Protein AF-A0A9D6DUU9-F1 (afdb_monomer)

Foldseek 3Di:
DDDPPPPVVVVVVVVVVVVVVVVVVVVVVVVVVVVVVVVVVVVQVVQQVVQQVVLVVLLLVVLQVCVVPPPAKFKDWWFAPDKDWDWDDRVQLVQQRDFDPPFFTWWDAEDPITKMKGAQTACQAALFAFDWKFKFWKKAKADDDFFFKKKKKAKWQQLDPPDPQFDMFIDTRPHRHIDDPPRTGGTRNPSDRDHSVSRNRRSIMMMMTIYDTNPIIMTTRYITMMTMTHFDACPDCQNVVVSDDDQDDDPQWTFHDKHKAFQLLAAALLAWFLLLQLQLLVLLVDPSVLSSVLSVQSNVVNVVPNDPWLCCSCVGPSDDPSSSVSRVVRYTNDADWDCQQPAPNGIGGAHALRRHDLSSQLSLQVVLDFPDPCLSVQLSVLSNVLSVVPAQRECDHPRPPPCSHVLNSLVVRPDGDLQSSLLVQLQQGRDPCRPRPVPHDSHNNRTHHHDRHRQKMKMWIWMGHPNDIFIFIFMAGSNSAQADDDDPPDDDDRHPRDRDGD

Secondary structure (DSSP, 8-state):
----SHHHHHHHHHHHHHHHHHHHHHHHHHHHHHHHHHHHHHHHHHHHHHHHHHHHHHHHHHHHHHHHH---EEEEEEPEEEEEESSS-HHHHHGGGSTT-S-PEEE--STT--EEEEEEE--TTTTSPEEEEEEEEEEEEPSSSSPPPEEEEEEESSS-SSPTT---EEEE---SSPPPSS-EEEE-GGGS---HHHHTSTT-EEEEEEES-SS--EEEEEEEEEEEEE---TTSHHHHTTTS-SSEEETTEEEEEEEEEESTTSEETTT--HHHHHHHHHHTT--HHHHHHHHHHHHHHHHHS--SSGGGGGGSTT--HHHHHHHGGGEES----BTT--SSSS-B--EETTT--HHHHHHHHTTS--SSTHHHHHHHHHHHHHHHHS---BS--S-TT-TTBHHHHHHH-TT--HHHHHHHHHHH--STT----TT--TT---S--EESS-SEEEEEEEEEETTEEEEEEEEEETTS-S-----TTS------------

Structure (mmCIF, N/CA/C/O backbone):
data_AF-A0A9D6DUU9-F1
#
_entry.id   AF-A0A9D6DUU9-F1
#
loop_
_atom_site.group_PDB
_atom_site.id
_atom_site.type_symbol
_atom_site.label_atom_id
_atom_site.label_alt_id
_atom_site.label_comp_id
_atom_site.label_asym_id
_atom_site.label_entity_id
_atom_site.label_seq_id
_atom_site.pdbx_PDB_ins_code
_atom_site.Cartn_x
_atom_site.Cartn_y
_atom_site.Cartn_z
_atom_site.occupancy
_atom_site.B_iso_or_equiv
_atom_site.auth_seq_id
_atom_site.auth_comp_id
_atom_site.auth_asym_id
_atom_site.auth_atom_id
_atom_site.pdbx_PDB_model_num
ATOM 1 N N . MET A 1 1 ? -31.725 5.484 102.458 1.00 44.06 1 MET A N 1
ATOM 2 C CA . MET A 1 1 ? -31.529 5.705 101.008 1.00 44.06 1 MET A CA 1
ATOM 3 C C . MET A 1 1 ? -30.432 4.772 100.511 1.00 44.06 1 MET A C 1
ATOM 5 O O . MET A 1 1 ? -29.261 5.106 100.586 1.00 44.06 1 MET A O 1
ATOM 9 N N . ARG A 1 2 ? -30.791 3.537 100.143 1.00 42.78 2 ARG A N 1
ATOM 10 C CA . ARG A 1 2 ? -29.852 2.442 99.844 1.00 42.78 2 ARG A CA 1
ATOM 11 C C . ARG A 1 2 ? -29.968 2.044 98.367 1.00 42.78 2 ARG A C 1
ATOM 13 O O . ARG A 1 2 ? -31.016 1.577 97.944 1.00 42.78 2 ARG A O 1
ATOM 20 N N . ALA A 1 3 ? -28.891 2.281 97.621 1.00 49.12 3 ALA A N 1
ATOM 21 C CA . ALA A 1 3 ? -28.326 1.459 96.542 1.00 49.12 3 ALA A CA 1
ATOM 22 C C . ALA A 1 3 ? -29.247 0.692 95.553 1.00 49.12 3 ALA A C 1
ATOM 24 O O . ALA A 1 3 ? -28.877 -0.395 95.129 1.00 49.12 3 ALA A O 1
ATOM 25 N N . ARG A 1 4 ? -30.381 1.246 95.100 1.00 53.91 4 ARG A N 1
ATOM 26 C CA . ARG A 1 4 ? -31.172 0.672 93.980 1.00 53.91 4 ARG A CA 1
ATOM 27 C C . ARG A 1 4 ? -30.718 1.101 92.569 1.00 53.91 4 ARG A C 1
ATOM 29 O O . ARG A 1 4 ? -31.365 0.758 91.592 1.00 53.91 4 ARG A O 1
ATOM 36 N N . GLY A 1 5 ? -29.604 1.827 92.442 1.00 57.72 5 GLY A N 1
ATOM 37 C CA . GLY A 1 5 ? -29.127 2.361 91.154 1.00 57.72 5 GLY A CA 1
ATOM 38 C C . GLY A 1 5 ? -28.156 1.474 90.357 1.00 57.72 5 GLY A C 1
ATOM 39 O O . GLY A 1 5 ? -27.885 1.784 89.203 1.00 57.72 5 GLY A O 1
ATOM 40 N N . LYS A 1 6 ? -27.603 0.395 90.936 1.00 65.00 6 LYS A N 1
ATOM 41 C CA . LYS A 1 6 ? -26.502 -0.365 90.302 1.00 65.00 6 LYS A CA 1
ATOM 42 C C . LYS A 1 6 ? -26.956 -1.486 89.353 1.00 65.00 6 LYS A C 1
ATOM 44 O O . LYS A 1 6 ? -26.253 -1.766 88.390 1.00 65.00 6 LYS A O 1
ATOM 49 N N . GLU A 1 7 ? -28.122 -2.090 89.577 1.00 72.06 7 GLU A N 1
ATOM 50 C CA . GLU A 1 7 ? -28.616 -3.205 88.744 1.00 72.06 7 GLU A CA 1
ATOM 51 C C . GLU A 1 7 ? -29.160 -2.732 87.386 1.00 72.06 7 GLU A C 1
ATOM 53 O O . GLU A 1 7 ? -28.885 -3.352 86.361 1.00 72.06 7 GLU A O 1
ATOM 58 N N . GLY A 1 8 ? -29.838 -1.578 87.340 1.00 80.88 8 GLY A N 1
ATOM 59 C CA . GLY A 1 8 ? -30.302 -0.986 86.077 1.00 80.88 8 GLY A CA 1
ATOM 60 C C . GLY A 1 8 ? -29.159 -0.545 85.154 1.00 80.88 8 GLY A C 1
ATOM 61 O O . GLY A 1 8 ? -29.291 -0.605 83.934 1.00 80.88 8 GLY A O 1
ATOM 62 N N . PHE A 1 9 ? -28.012 -0.163 85.727 1.00 85.81 9 PHE A N 1
ATOM 63 C CA . PHE A 1 9 ? -26.829 0.239 84.965 1.00 85.81 9 PHE A CA 1
ATOM 64 C C . PHE A 1 9 ? -26.191 -0.936 84.207 1.00 85.81 9 PHE A C 1
ATOM 66 O O . PHE A 1 9 ? -25.835 -0.788 83.041 1.00 85.81 9 PHE A O 1
ATOM 73 N N . LEU A 1 10 ? -26.095 -2.114 84.833 1.00 86.44 10 LEU A N 1
ATOM 74 C CA . LEU A 1 10 ? -25.566 -3.330 84.197 1.00 86.44 10 LEU A CA 1
ATOM 75 C C . LEU A 1 10 ? -26.401 -3.760 82.987 1.00 86.44 10 LEU A C 1
ATOM 77 O O . LEU A 1 10 ? -25.846 -4.154 81.964 1.00 86.44 10 LEU A O 1
ATOM 81 N N . LEU A 1 11 ? -27.726 -3.642 83.084 1.00 89.81 11 LEU A N 1
ATOM 82 C CA . LEU A 1 11 ? -28.641 -4.030 82.012 1.00 89.81 11 LEU A CA 1
ATOM 83 C C . LEU A 1 11 ? -28.572 -3.053 80.826 1.00 89.81 11 LEU A C 1
ATOM 85 O O . LEU A 1 11 ? -28.519 -3.483 79.676 1.00 89.81 11 LEU A O 1
ATOM 89 N N . LEU A 1 12 ? -28.467 -1.748 81.105 1.00 89.94 12 LEU A N 1
ATOM 90 C CA . LEU A 1 12 ? -28.193 -0.713 80.097 1.00 89.94 12 LEU A CA 1
ATOM 91 C C . LEU A 1 12 ? -26.840 -0.920 79.408 1.00 89.94 12 LEU A C 1
ATOM 93 O O . LEU A 1 12 ? -26.751 -0.806 78.188 1.00 89.94 12 LEU A O 1
ATOM 97 N N . PHE A 1 13 ? -25.797 -1.254 80.171 1.00 93.50 13 PHE A N 1
ATOM 98 C CA . PHE A 1 13 ? -24.471 -1.527 79.621 1.00 93.50 13 PHE A CA 1
ATOM 99 C C . PHE A 1 13 ? -24.474 -2.770 78.723 1.00 93.50 13 PHE A C 1
ATOM 101 O O . PHE A 1 13 ? -23.963 -2.716 77.608 1.00 93.50 13 PHE A O 1
ATOM 108 N N . ALA A 1 14 ? -25.107 -3.863 79.160 1.00 94.50 14 ALA A N 1
ATOM 109 C CA . ALA A 1 14 ? -25.258 -5.071 78.351 1.00 94.50 14 ALA A CA 1
ATOM 110 C C . ALA A 1 14 ? -26.054 -4.805 77.063 1.00 94.50 14 ALA A C 1
ATOM 112 O O . ALA A 1 14 ? -25.661 -5.267 75.994 1.00 94.50 14 ALA A O 1
ATOM 113 N N . PHE A 1 15 ? -27.131 -4.015 77.136 1.00 96.00 15 PHE A N 1
ATOM 114 C CA . PHE A 1 15 ? -27.905 -3.620 75.958 1.00 96.00 15 PHE A CA 1
ATOM 115 C C . PHE A 1 15 ? -27.081 -2.773 74.980 1.00 96.00 15 PHE A C 1
ATOM 117 O O . PHE A 1 15 ? -27.076 -3.052 73.780 1.00 96.00 15 PHE A O 1
ATOM 124 N N . MET A 1 16 ? -26.340 -1.775 75.476 1.00 96.62 16 MET A N 1
ATOM 125 C CA . MET A 1 16 ? -25.443 -0.968 74.643 1.00 96.62 16 MET A CA 1
ATOM 126 C C . MET A 1 16 ? -24.347 -1.824 74.001 1.00 96.62 16 MET A C 1
ATOM 128 O O . MET A 1 16 ? -24.081 -1.671 72.809 1.00 96.62 16 MET A O 1
ATOM 132 N N . LEU A 1 17 ? -23.760 -2.765 74.745 1.00 96.88 17 LEU A N 1
ATOM 133 C CA . LEU A 1 17 ? -22.763 -3.699 74.223 1.00 96.88 17 LEU A CA 1
ATOM 134 C C . LEU A 1 17 ? -23.348 -4.592 73.121 1.00 96.88 17 LEU A C 1
ATOM 136 O O . LEU A 1 17 ? -22.769 -4.677 72.043 1.00 96.88 17 LEU A O 1
ATOM 140 N N . MET A 1 18 ? -24.510 -5.208 73.349 1.00 97.88 18 MET A N 1
ATOM 141 C CA . MET A 1 18 ? -25.183 -6.055 72.355 1.00 97.88 18 MET A CA 1
ATOM 142 C C . MET A 1 18 ? -25.575 -5.267 71.102 1.00 97.88 18 MET A C 1
ATOM 144 O O . MET A 1 18 ? -25.385 -5.747 69.984 1.00 97.88 18 MET A O 1
ATOM 148 N N . THR A 1 19 ? -26.064 -4.036 71.269 1.00 97.19 19 THR A N 1
ATOM 149 C CA . THR A 1 19 ? -26.395 -3.146 70.146 1.00 97.19 19 THR A CA 1
ATOM 150 C C . THR A 1 19 ? -25.139 -2.798 69.349 1.00 97.19 19 THR A C 1
ATOM 152 O O . THR A 1 19 ? -25.135 -2.901 68.126 1.00 97.19 19 THR A O 1
ATOM 155 N N . THR A 1 20 ? -24.041 -2.475 70.037 1.00 97.44 20 THR A N 1
ATOM 156 C CA . THR A 1 20 ? -22.751 -2.161 69.408 1.00 97.44 20 THR A CA 1
ATOM 157 C C . THR A 1 20 ?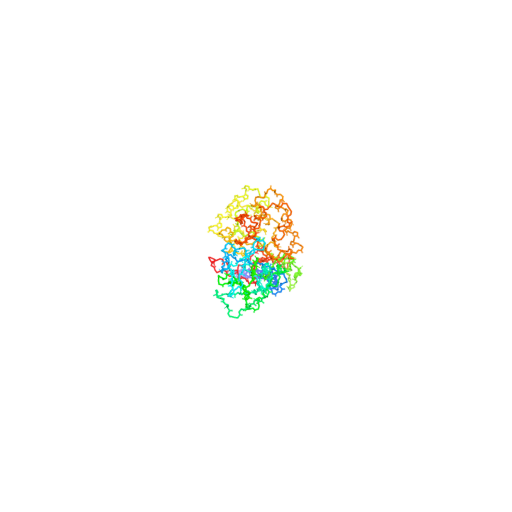 -22.200 -3.368 68.648 1.00 97.44 20 THR A C 1
ATOM 159 O O . THR A 1 20 ? -21.819 -3.237 67.488 1.00 97.44 20 THR A O 1
ATOM 162 N N . LEU A 1 21 ? -22.228 -4.562 69.250 1.00 97.75 21 LEU A N 1
ATOM 163 C CA . LEU A 1 21 ? -21.827 -5.812 68.596 1.00 97.75 21 LEU A CA 1
ATOM 164 C C . LEU A 1 21 ? -22.687 -6.121 67.366 1.00 97.75 21 LEU A C 1
ATOM 166 O O . LEU A 1 21 ? -22.156 -6.564 66.352 1.00 97.75 21 LEU A O 1
ATOM 170 N N . THR A 1 22 ? -23.989 -5.835 67.422 1.00 98.12 22 THR A N 1
ATOM 171 C CA . THR A 1 22 ? -24.901 -6.020 66.282 1.00 98.12 22 THR A CA 1
ATOM 172 C C . THR A 1 22 ? -24.566 -5.063 65.138 1.00 98.12 22 THR A C 1
ATOM 174 O O . THR A 1 22 ? -24.499 -5.491 63.989 1.00 98.12 22 THR A O 1
ATOM 177 N N . VAL A 1 23 ? -24.296 -3.786 65.436 1.00 97.62 23 VAL A N 1
ATOM 178 C CA . VAL A 1 23 ? -23.874 -2.795 64.428 1.00 97.62 23 VAL A CA 1
ATOM 179 C C . VAL A 1 23 ? -22.532 -3.183 63.807 1.00 97.62 23 VAL A C 1
ATOM 181 O O . VAL A 1 23 ? -22.394 -3.132 62.588 1.00 97.62 23 VAL A O 1
ATOM 184 N N . ILE A 1 24 ? -21.564 -3.631 64.614 1.00 97.88 24 ILE A N 1
ATOM 185 C CA . ILE A 1 24 ? -20.262 -4.104 64.120 1.00 97.88 24 ILE A CA 1
ATOM 186 C C . ILE A 1 24 ? -20.441 -5.332 63.217 1.00 97.88 24 ILE A C 1
ATOM 188 O O . ILE A 1 24 ? -19.887 -5.366 62.121 1.00 97.88 24 ILE A O 1
ATOM 192 N N . ALA A 1 25 ? -21.240 -6.320 63.629 1.00 97.69 25 ALA A N 1
ATOM 193 C CA . ALA A 1 25 ? -21.510 -7.509 62.822 1.00 97.69 25 ALA A CA 1
ATOM 194 C C . ALA A 1 25 ? -22.212 -7.160 61.497 1.00 97.69 25 ALA A C 1
ATOM 196 O O . ALA A 1 25 ? -21.822 -7.666 60.446 1.00 97.69 25 ALA A O 1
ATOM 197 N N . ALA A 1 26 ? -23.197 -6.256 61.524 1.00 97.19 26 ALA A N 1
ATOM 198 C CA . ALA A 1 26 ? -23.873 -5.773 60.322 1.00 97.19 26 ALA A CA 1
ATOM 199 C C . ALA A 1 26 ? -22.913 -5.024 59.380 1.00 97.19 26 ALA A C 1
ATOM 201 O O . ALA A 1 26 ? -22.937 -5.262 58.173 1.00 97.19 26 ALA A O 1
ATOM 202 N N . ALA A 1 27 ? -22.030 -4.177 59.919 1.00 97.06 27 ALA A N 1
ATOM 203 C CA . ALA A 1 27 ? -21.011 -3.474 59.141 1.00 97.06 27 ALA A CA 1
ATOM 204 C C . ALA A 1 27 ? -20.002 -4.441 58.496 1.00 97.06 27 ALA A C 1
ATOM 206 O O . ALA A 1 27 ? -19.656 -4.273 57.328 1.00 97.06 27 ALA A O 1
ATOM 207 N N . LEU A 1 28 ? -19.575 -5.487 59.215 1.00 97.50 28 LEU A N 1
ATOM 208 C CA . LEU A 1 28 ? -18.695 -6.529 58.676 1.00 97.50 28 LEU A CA 1
ATOM 209 C C . LEU A 1 28 ? -19.377 -7.341 57.568 1.00 97.50 28 LEU A C 1
ATOM 211 O O . LEU A 1 28 ? -18.775 -7.562 56.521 1.00 97.50 28 LEU A O 1
ATOM 215 N N . LEU A 1 29 ? -20.637 -7.743 57.758 1.00 97.62 29 LEU A N 1
ATOM 216 C CA . LEU A 1 29 ? -21.411 -8.441 56.726 1.00 97.62 29 LEU A CA 1
ATOM 217 C C . LEU A 1 29 ? -21.599 -7.574 55.478 1.00 97.62 29 LEU A C 1
ATOM 219 O O . LEU A 1 29 ? -21.452 -8.069 54.361 1.00 97.62 29 LEU A O 1
ATOM 223 N N . PHE A 1 30 ? -21.874 -6.280 55.660 1.00 96.88 30 PHE A N 1
ATOM 224 C CA . PHE A 1 30 ? -21.962 -5.324 54.561 1.00 96.88 30 PHE A CA 1
ATOM 225 C C . PHE A 1 30 ? -20.629 -5.195 53.810 1.00 96.88 30 PHE A C 1
ATOM 227 O O . PHE A 1 30 ? -20.616 -5.290 52.583 1.00 96.88 30 PHE A O 1
ATOM 234 N N . LEU A 1 31 ? -19.508 -5.055 54.529 1.00 96.94 31 LEU A N 1
ATOM 235 C CA . LEU A 1 31 ? -18.168 -4.975 53.940 1.00 96.94 31 LEU A CA 1
ATOM 236 C C . LEU A 1 31 ? -17.834 -6.234 53.125 1.00 96.94 31 LEU A C 1
ATOM 238 O O . LEU A 1 31 ? -17.409 -6.119 51.978 1.00 96.94 31 LEU A O 1
ATOM 242 N N . VAL A 1 32 ? -18.074 -7.428 53.679 1.00 97.44 32 VAL A N 1
ATOM 243 C CA . VAL A 1 32 ? -17.826 -8.707 52.991 1.00 97.44 32 VAL A CA 1
ATOM 244 C C . VAL A 1 32 ? -18.717 -8.848 51.758 1.00 97.44 32 VAL A C 1
ATOM 246 O O . VAL A 1 32 ? -18.236 -9.245 50.696 1.00 97.44 32 VAL A O 1
ATOM 249 N N . ALA A 1 33 ? -20.001 -8.491 51.856 1.00 96.00 33 ALA A N 1
ATOM 250 C CA . ALA A 1 33 ? -20.921 -8.545 50.722 1.00 96.00 33 ALA A CA 1
ATOM 251 C C . ALA A 1 33 ? -20.504 -7.583 49.598 1.00 96.00 33 ALA A C 1
ATOM 253 O O . ALA A 1 33 ? -20.566 -7.952 48.425 1.00 96.00 33 ALA A O 1
ATOM 254 N N . HIS A 1 34 ? -20.047 -6.376 49.944 1.00 96.75 34 HIS A N 1
ATOM 255 C CA . HIS A 1 34 ? -19.551 -5.400 48.977 1.00 96.75 34 HIS A CA 1
ATOM 256 C C . HIS A 1 34 ? -18.260 -5.879 48.301 1.00 96.75 34 HIS A C 1
ATOM 258 O O . HIS A 1 34 ? -18.221 -5.965 47.078 1.00 96.75 34 HIS A O 1
ATOM 264 N N . GLN A 1 35 ? -17.266 -6.322 49.078 1.00 96.81 35 GLN A N 1
ATOM 265 C CA . GLN A 1 35 ? -16.016 -6.875 48.542 1.00 96.81 35 GLN A CA 1
ATOM 266 C C . GLN A 1 35 ? -16.252 -8.098 47.650 1.00 96.81 35 GLN A C 1
ATOM 268 O O . GLN A 1 35 ? -15.596 -8.249 46.623 1.00 96.81 35 GLN A O 1
ATOM 273 N N . THR A 1 36 ? -17.212 -8.957 48.004 1.00 96.81 36 THR A N 1
ATOM 274 C CA . THR A 1 36 ? -17.575 -10.128 47.191 1.00 96.81 36 THR A CA 1
ATOM 275 C C . THR A 1 36 ? -18.194 -9.709 45.854 1.00 96.81 36 THR A C 1
ATOM 277 O O . THR A 1 36 ? -17.882 -10.308 44.826 1.00 96.81 36 THR A O 1
ATOM 280 N N . ARG A 1 37 ? -19.040 -8.669 45.836 1.00 95.38 37 ARG A N 1
ATOM 281 C CA . ARG A 1 37 ? -19.618 -8.116 44.598 1.00 95.38 37 ARG A CA 1
ATOM 282 C C . ARG A 1 37 ? -18.558 -7.462 43.718 1.00 95.38 37 ARG A C 1
ATOM 284 O O . ARG A 1 37 ? -18.540 -7.731 42.522 1.00 95.38 37 ARG A O 1
ATOM 291 N N . ASP A 1 38 ? -17.653 -6.686 44.304 1.00 95.62 38 ASP A N 1
ATOM 292 C CA . ASP A 1 38 ? -16.559 -6.043 43.572 1.00 95.62 38 ASP A CA 1
ATOM 293 C C . ASP A 1 38 ? -15.593 -7.082 42.990 1.00 95.62 38 ASP A C 1
ATOM 295 O O . ASP A 1 38 ? -15.199 -6.994 41.828 1.00 95.62 38 ASP A O 1
ATOM 299 N N . ALA A 1 39 ? -15.248 -8.115 43.766 1.00 95.94 39 ALA A N 1
ATOM 300 C CA . ALA A 1 39 ? -14.429 -9.227 43.293 1.00 95.94 39 ALA A CA 1
ATOM 301 C C . ALA A 1 39 ? -15.119 -9.997 42.155 1.00 95.94 39 ALA A C 1
ATOM 303 O O . ALA A 1 39 ? -14.470 -10.365 41.172 1.00 95.94 39 ALA A O 1
ATOM 304 N N . ALA A 1 40 ? -16.436 -10.208 42.252 1.00 95.25 40 ALA A N 1
ATOM 305 C CA . ALA A 1 40 ? -17.219 -10.827 41.190 1.00 95.25 40 ALA A CA 1
ATOM 306 C C . ALA A 1 40 ? -17.237 -9.961 39.919 1.00 95.25 40 ALA A C 1
ATOM 308 O O . ALA A 1 40 ? -16.998 -10.496 38.838 1.00 95.25 40 ALA A O 1
ATOM 309 N N . ALA A 1 41 ? -17.440 -8.645 40.040 1.00 93.50 41 ALA A N 1
ATOM 310 C CA . ALA A 1 41 ? -17.420 -7.707 38.915 1.00 93.50 41 ALA A CA 1
ATOM 311 C C . ALA A 1 41 ? -16.053 -7.687 38.213 1.00 93.50 41 ALA A C 1
ATOM 313 O O . ALA A 1 41 ? -15.988 -7.930 37.011 1.00 93.50 41 ALA A O 1
ATOM 314 N N . ARG A 1 42 ? -14.950 -7.562 38.966 1.00 94.62 42 ARG A N 1
ATOM 315 C CA . ARG A 1 42 ? -13.584 -7.631 38.410 1.00 94.62 42 ARG A CA 1
ATOM 316 C C . ARG A 1 42 ? -13.304 -8.958 37.712 1.00 94.62 42 ARG A C 1
ATOM 318 O O . ARG A 1 42 ? -12.658 -8.991 36.672 1.00 94.62 42 ARG A O 1
ATOM 325 N N . THR A 1 43 ? -13.800 -10.062 38.270 1.00 96.38 43 THR A N 1
ATOM 326 C CA . THR A 1 43 ? -13.662 -11.383 37.641 1.00 96.38 43 THR A CA 1
ATOM 327 C C . THR A 1 43 ? -14.433 -11.455 36.321 1.00 96.38 43 THR A C 1
ATOM 329 O O . THR A 1 43 ? -13.970 -12.097 35.382 1.00 96.38 43 THR A O 1
ATOM 332 N N . GLN A 1 44 ? -15.604 -10.820 36.227 1.00 95.00 44 GLN A N 1
ATOM 333 C CA . GLN A 1 44 ? -16.358 -10.727 34.973 1.00 95.00 44 GLN A CA 1
ATOM 334 C C . GLN A 1 44 ? -15.638 -9.850 33.946 1.00 95.00 44 GLN A C 1
ATOM 336 O O . GLN A 1 44 ? -15.554 -10.252 32.790 1.00 95.00 44 GLN A O 1
ATOM 341 N N . ASP A 1 45 ? -15.072 -8.719 34.367 1.00 93.44 45 ASP A N 1
ATOM 342 C CA . ASP A 1 45 ? -14.314 -7.816 33.491 1.00 93.44 45 ASP A CA 1
ATOM 343 C C . ASP A 1 45 ? -13.070 -8.508 32.923 1.00 93.44 45 ASP A C 1
ATOM 345 O O . ASP A 1 45 ? -12.846 -8.486 31.717 1.00 93.44 45 ASP A O 1
ATOM 349 N N . LEU A 1 46 ? -12.315 -9.226 33.763 1.00 95.06 46 LEU A N 1
ATOM 350 C CA . LEU A 1 46 ? -11.170 -10.026 33.317 1.00 95.06 46 LEU A CA 1
ATOM 351 C C . LEU A 1 46 ? -11.580 -11.139 32.345 1.00 95.06 46 LEU A C 1
ATOM 353 O O . LEU A 1 46 ? -10.860 -11.421 31.392 1.00 95.06 46 LEU A O 1
ATOM 357 N N . LYS A 1 47 ? -12.737 -11.779 32.558 1.00 95.88 47 LYS A N 1
ATOM 358 C CA . LYS A 1 47 ? -13.258 -12.781 31.615 1.00 95.88 47 LYS A CA 1
ATOM 359 C C . LYS A 1 47 ? -13.617 -12.153 30.272 1.00 95.88 47 LYS A C 1
ATOM 361 O O . LYS A 1 47 ? -13.276 -12.734 29.251 1.00 95.88 47 LYS A O 1
ATOM 366 N N . LEU A 1 48 ? -14.280 -10.997 30.274 1.00 92.94 48 LEU A N 1
ATOM 367 C CA . LEU A 1 48 ? -14.600 -10.253 29.055 1.00 92.94 48 LEU A CA 1
ATOM 368 C C . LEU A 1 48 ? -13.331 -9.854 28.297 1.00 92.94 48 LEU A C 1
ATOM 370 O O . LEU A 1 48 ? -13.260 -10.086 27.094 1.00 92.94 48 LEU A O 1
ATOM 374 N N . LEU A 1 49 ? -12.322 -9.335 29.006 1.00 94.25 49 LEU A N 1
ATOM 375 C CA . LEU A 1 49 ? -11.026 -8.973 28.428 1.00 94.25 49 LEU A CA 1
ATOM 376 C C . LEU A 1 49 ? -10.347 -10.176 27.782 1.00 94.25 49 LEU A C 1
ATOM 378 O O . LEU A 1 49 ? -10.032 -10.124 26.601 1.00 94.25 49 LEU A O 1
ATOM 382 N N . ASN A 1 50 ? -10.218 -11.287 28.509 1.00 95.62 50 ASN A N 1
ATOM 383 C CA . ASN A 1 50 ? -9.590 -12.498 27.979 1.00 95.62 50 ASN A CA 1
ATOM 384 C C . ASN A 1 50 ? -10.358 -13.087 26.779 1.00 95.62 50 ASN A C 1
ATOM 386 O O . ASN A 1 50 ? -9.752 -13.686 25.894 1.00 95.62 50 ASN A O 1
ATOM 390 N N . LEU A 1 51 ? -11.689 -12.946 26.736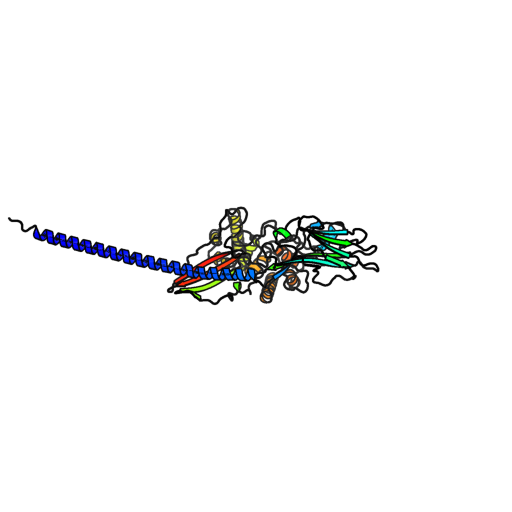 1.00 95.94 51 LEU A N 1
ATOM 391 C CA . LEU A 1 51 ? -12.496 -13.370 25.586 1.00 95.94 51 LEU A CA 1
ATOM 392 C C . LEU A 1 51 ? -12.244 -12.476 24.370 1.00 95.94 51 LEU A C 1
ATOM 394 O O . LEU A 1 51 ? -12.033 -12.993 23.276 1.00 95.94 51 LEU A O 1
ATOM 398 N N . ALA A 1 52 ? -12.225 -11.156 24.553 1.00 92.25 52 ALA A N 1
ATOM 399 C CA . ALA A 1 52 ? -11.896 -10.231 23.476 1.00 92.25 52 ALA A CA 1
ATOM 400 C C . ALA A 1 52 ? -10.455 -10.462 22.973 1.00 92.25 52 ALA A C 1
ATOM 402 O O . ALA A 1 52 ? -10.238 -10.603 21.771 1.00 92.25 52 ALA A O 1
ATOM 403 N N . GLU A 1 53 ? -9.483 -10.632 23.872 1.00 94.19 53 GLU A N 1
ATOM 404 C CA . GLU A 1 53 ? -8.097 -10.976 23.524 1.00 94.19 53 GLU A CA 1
ATOM 405 C C . GLU A 1 53 ? -7.982 -12.299 22.760 1.00 94.19 53 GLU A C 1
ATOM 407 O O . GLU A 1 53 ? -7.213 -12.384 21.808 1.00 94.19 53 GLU A O 1
ATOM 412 N N . ALA A 1 54 ? -8.768 -13.322 23.112 1.00 95.06 54 ALA A N 1
ATOM 413 C CA . ALA A 1 54 ? -8.767 -14.583 22.372 1.00 95.06 54 ALA A CA 1
ATOM 414 C C . ALA A 1 54 ? -9.170 -14.395 20.897 1.00 95.06 54 ALA A C 1
ATOM 416 O O . ALA A 1 54 ? -8.652 -15.095 20.026 1.00 95.06 54 ALA A O 1
ATOM 417 N N . GLY A 1 55 ? -10.061 -13.441 20.607 1.00 94.69 55 GLY A N 1
ATOM 418 C CA . GLY A 1 55 ? -10.380 -13.051 19.234 1.00 94.69 55 GLY A CA 1
ATOM 419 C C . GLY A 1 55 ? -9.229 -12.322 18.531 1.00 94.69 55 GLY A C 1
ATOM 420 O O . GLY A 1 55 ? -8.940 -12.640 17.379 1.00 94.69 55 GLY A O 1
ATOM 421 N N . ILE A 1 56 ? -8.503 -11.441 19.234 1.00 92.00 56 ILE A N 1
ATOM 422 C CA . ILE A 1 56 ? -7.287 -10.794 18.701 1.00 92.00 56 ILE A CA 1
ATOM 423 C C . ILE A 1 56 ? -6.217 -11.838 18.354 1.00 92.00 56 ILE A C 1
ATOM 425 O O . ILE A 1 56 ? -5.665 -11.819 17.259 1.00 92.00 56 ILE A O 1
ATOM 429 N N . GLU A 1 57 ? -5.962 -12.800 19.242 1.00 92.00 57 GLU A N 1
ATOM 430 C CA . GLU A 1 57 ? -4.997 -13.882 18.996 1.00 92.00 57 GLU A CA 1
ATOM 431 C C . GLU A 1 57 ? -5.424 -14.785 17.823 1.00 92.00 57 GLU A C 1
ATOM 433 O O . GLU A 1 57 ? -4.580 -15.306 17.086 1.00 92.00 57 GLU A O 1
ATOM 438 N N . ARG A 1 58 ? -6.737 -14.960 17.598 1.00 93.38 58 ARG A N 1
ATOM 439 C CA . ARG A 1 58 ? -7.247 -15.682 16.422 1.00 93.38 58 ARG A CA 1
ATOM 440 C C . ARG A 1 58 ? -6.969 -14.928 15.122 1.00 93.38 58 ARG A C 1
ATOM 442 O O . ARG A 1 58 ? -6.558 -15.583 14.164 1.00 93.38 58 ARG A O 1
ATOM 449 N N . ALA A 1 59 ? -7.186 -13.613 15.100 1.00 91.69 59 ALA A N 1
ATOM 450 C CA . ALA A 1 59 ? -6.870 -12.755 13.957 1.00 91.69 59 ALA A CA 1
ATOM 451 C C . ALA A 1 59 ? -5.363 -12.686 13.691 1.00 91.69 59 ALA A C 1
ATOM 453 O O . ALA A 1 59 ? -4.934 -12.848 12.558 1.00 91.69 59 ALA A O 1
ATOM 454 N N . MET A 1 60 ? -4.539 -12.559 14.732 1.00 89.56 60 MET A N 1
ATOM 455 C CA . MET A 1 60 ? -3.081 -12.570 14.586 1.00 89.56 60 MET A CA 1
ATOM 456 C C . MET A 1 60 ? -2.579 -13.884 13.977 1.00 89.56 60 MET A C 1
ATOM 458 O O . MET A 1 60 ? -1.690 -13.880 13.130 1.00 89.56 60 MET A O 1
ATOM 462 N N . ARG A 1 61 ? -3.157 -15.024 14.380 1.00 89.50 61 ARG A N 1
ATOM 463 C CA . ARG A 1 61 ? -2.863 -16.312 13.737 1.00 89.50 61 ARG A CA 1
ATOM 464 C C . ARG A 1 61 ? -3.281 -16.328 12.271 1.00 89.50 61 ARG A C 1
ATOM 466 O O . ARG A 1 61 ? -2.637 -17.020 11.496 1.00 89.50 61 ARG A O 1
ATOM 473 N N . GLU A 1 62 ? -4.359 -15.634 11.928 1.00 90.88 62 GLU A N 1
ATOM 474 C CA . GLU A 1 62 ? -4.852 -15.571 10.559 1.00 90.88 62 GLU A CA 1
ATOM 475 C C . GLU A 1 62 ? -3.902 -14.799 9.652 1.00 90.88 62 GLU A C 1
ATOM 477 O O . GLU A 1 62 ? -3.347 -15.402 8.744 1.00 90.88 62 GLU A O 1
ATOM 482 N N . ILE A 1 63 ? -3.609 -13.547 10.006 1.00 88.00 63 ILE A N 1
ATOM 483 C CA . ILE A 1 63 ? -2.653 -12.690 9.288 1.00 88.00 63 ILE A CA 1
ATOM 484 C C . ILE A 1 63 ? -1.297 -13.395 9.166 1.00 88.00 63 ILE A C 1
ATOM 486 O O . ILE A 1 63 ? -0.656 -13.398 8.125 1.00 88.00 63 ILE A O 1
ATOM 490 N N . ARG A 1 64 ? -0.852 -14.072 10.233 1.00 86.19 64 ARG A N 1
ATOM 491 C CA . ARG A 1 64 ? 0.393 -14.843 10.186 1.00 86.19 64 ARG A CA 1
ATOM 492 C C . ARG A 1 64 ? 0.313 -16.050 9.248 1.00 86.19 64 ARG A C 1
ATOM 494 O O . ARG A 1 64 ? 1.297 -16.360 8.588 1.00 86.19 64 ARG A O 1
ATOM 501 N N . ARG A 1 65 ? -0.801 -16.785 9.257 1.00 85.50 65 ARG A N 1
ATOM 502 C CA . ARG A 1 65 ? -0.993 -17.957 8.394 1.00 85.50 65 ARG A CA 1
ATOM 503 C C . ARG A 1 65 ? -0.942 -17.534 6.937 1.00 85.50 65 ARG A C 1
ATOM 505 O O . ARG A 1 65 ? -0.280 -18.198 6.151 1.00 85.50 65 ARG A O 1
ATOM 512 N N . GLU A 1 66 ? -1.620 -16.452 6.606 1.00 84.81 66 GLU A N 1
ATOM 513 C CA . GLU A 1 66 ? -1.569 -15.833 5.292 1.00 84.81 66 GLU A CA 1
ATOM 514 C C . GLU A 1 66 ? -0.159 -15.399 4.931 1.00 84.81 66 GLU A C 1
ATOM 516 O O . GLU A 1 66 ? 0.387 -15.933 3.982 1.00 84.81 66 GLU A O 1
ATOM 521 N N . ALA A 1 67 ? 0.528 -14.628 5.769 1.00 80.12 67 ALA A N 1
ATOM 522 C CA . ALA A 1 67 ? 1.930 -14.296 5.521 1.00 80.12 67 ALA A CA 1
ATOM 523 C C . ALA A 1 67 ? 2.842 -15.537 5.380 1.00 80.12 67 ALA A C 1
ATOM 525 O O . ALA A 1 67 ? 3.937 -15.455 4.844 1.00 80.12 67 ALA A O 1
ATOM 526 N N . GLU A 1 68 ? 2.471 -16.720 5.879 1.00 82.00 68 GLU A N 1
ATOM 527 C CA . GLU A 1 68 ? 3.237 -17.963 5.696 1.00 82.00 68 GLU A CA 1
ATOM 528 C C . GLU A 1 68 ? 2.802 -18.776 4.463 1.00 82.00 68 GLU A C 1
ATOM 530 O O . GLU A 1 68 ? 3.582 -19.601 3.983 1.00 82.00 68 GLU A O 1
ATOM 535 N N . SER A 1 69 ? 1.587 -18.568 3.953 1.00 81.50 69 SER A N 1
ATOM 536 C CA . SER A 1 69 ? 0.959 -19.413 2.928 1.00 81.50 69 SER A CA 1
ATOM 537 C C . SER A 1 69 ? 0.245 -18.651 1.812 1.00 81.50 69 SER A C 1
ATOM 539 O O . SER A 1 69 ? -0.456 -19.300 1.035 1.00 81.50 69 SER A O 1
ATOM 541 N N . SER A 1 70 ? 0.418 -17.327 1.739 1.00 74.69 70 SER A N 1
ATOM 542 C CA . SER A 1 70 ? -0.300 -16.470 0.804 1.00 74.69 70 SER A CA 1
ATOM 543 C C . SER A 1 70 ? -0.082 -16.985 -0.605 1.00 74.69 70 SER A C 1
ATOM 545 O O . SER A 1 70 ? 1.036 -17.306 -1.027 1.00 74.69 70 SER A O 1
ATOM 547 N N . THR A 1 71 ? -1.202 -17.147 -1.289 1.00 75.06 71 THR A N 1
ATOM 548 C CA . THR A 1 71 ? -1.247 -17.501 -2.699 1.00 75.06 71 THR A CA 1
ATOM 549 C C . THR A 1 71 ? -1.304 -16.261 -3.571 1.00 75.06 71 THR A C 1
ATOM 551 O O . THR A 1 71 ? -1.002 -16.364 -4.759 1.00 75.06 71 THR A O 1
ATOM 554 N N . GLU A 1 72 ? -1.662 -15.113 -2.994 1.00 90.19 72 GLU A N 1
ATOM 555 C CA . GLU A 1 72 ? -1.790 -13.866 -3.721 1.00 90.19 72 GLU A CA 1
ATOM 556 C C . GLU A 1 72 ? -0.421 -13.209 -3.838 1.00 90.19 72 GLU A C 1
ATOM 558 O O . GLU A 1 72 ? 0.199 -12.737 -2.881 1.00 90.19 72 GLU A O 1
ATOM 563 N N . THR A 1 73 ? 0.092 -13.229 -5.064 1.00 93.38 73 THR A N 1
ATOM 564 C CA . THR A 1 73 ? 1.384 -12.642 -5.387 1.00 93.38 73 THR A CA 1
ATOM 565 C C . THR A 1 73 ? 1.262 -11.684 -6.550 1.00 93.38 73 THR A C 1
ATOM 567 O O . THR A 1 73 ? 0.652 -11.999 -7.575 1.00 93.38 73 THR A O 1
ATOM 570 N N . GLY A 1 74 ? 1.927 -10.549 -6.410 1.00 93.25 74 GLY A N 1
ATOM 571 C CA . GLY A 1 74 ? 2.169 -9.588 -7.463 1.00 93.25 74 GLY A CA 1
ATOM 572 C C . GLY A 1 74 ? 3.486 -9.854 -8.176 1.00 93.25 74 GLY A C 1
ATOM 573 O O . GLY A 1 74 ? 4.409 -10.403 -7.578 1.00 93.25 74 GLY A O 1
ATOM 574 N N . THR A 1 75 ? 3.600 -9.452 -9.442 1.00 93.25 75 THR A N 1
ATOM 575 C CA . THR A 1 75 ? 4.888 -9.400 -10.152 1.00 93.25 75 THR A CA 1
ATOM 576 C C . THR A 1 75 ? 5.089 -8.007 -10.721 1.00 93.25 75 THR A C 1
ATOM 578 O O . THR A 1 75 ? 4.243 -7.510 -11.462 1.00 93.25 75 THR A O 1
ATOM 581 N N . ALA A 1 76 ? 6.203 -7.374 -10.358 1.00 92.12 76 ALA A N 1
ATOM 582 C CA . ALA A 1 76 ? 6.557 -6.043 -10.823 1.00 92.12 76 ALA A CA 1
ATOM 583 C C . ALA A 1 76 ? 7.911 -6.032 -11.514 1.00 92.12 76 ALA A C 1
ATOM 585 O O . ALA A 1 76 ? 8.892 -6.577 -11.000 1.00 92.12 76 ALA A O 1
ATOM 586 N N . ASP A 1 77 ? 7.973 -5.296 -12.617 1.00 92.00 77 ASP A N 1
ATOM 587 C CA . ASP A 1 77 ? 9.224 -5.018 -13.301 1.00 92.00 77 ASP A CA 1
ATOM 588 C C . ASP A 1 77 ? 9.818 -3.713 -12.775 1.00 92.00 77 ASP A C 1
ATOM 590 O O . ASP A 1 77 ? 9.347 -2.609 -13.057 1.00 92.00 77 ASP A O 1
ATOM 594 N N . LEU A 1 78 ? 10.869 -3.848 -11.972 1.00 91.12 78 LEU A N 1
ATOM 595 C CA . LEU A 1 78 ? 11.621 -2.742 -11.406 1.00 91.12 78 LEU A CA 1
ATOM 596 C C . LEU A 1 78 ? 12.602 -2.201 -12.439 1.00 91.12 78 LEU A C 1
ATOM 598 O O . LEU A 1 78 ? 13.432 -2.919 -13.015 1.00 91.12 78 LEU A O 1
ATOM 602 N N . ARG A 1 79 ? 12.531 -0.889 -12.626 1.00 86.62 79 ARG A N 1
ATOM 603 C CA . ARG A 1 79 ? 13.374 -0.141 -13.551 1.00 86.62 79 ARG A CA 1
ATOM 604 C C . ARG A 1 79 ? 14.503 0.507 -12.764 1.00 86.62 79 ARG A C 1
ATOM 606 O O . ARG A 1 79 ? 14.325 0.875 -11.607 1.00 86.62 79 ARG A O 1
ATOM 613 N N . GLY A 1 80 ? 15.674 0.619 -13.382 1.00 86.00 80 GLY A N 1
ATOM 614 C CA . GLY A 1 80 ? 16.821 1.281 -12.762 1.00 86.00 80 GLY A CA 1
ATOM 615 C C . GLY A 1 80 ? 16.915 2.752 -13.143 1.00 86.00 80 GLY A C 1
ATOM 616 O O . GLY A 1 80 ? 16.989 3.101 -14.330 1.00 86.00 80 GLY A O 1
ATOM 617 N N . ALA A 1 81 ? 16.963 3.617 -12.134 1.00 85.75 81 ALA A N 1
ATOM 618 C CA . ALA A 1 81 ? 17.099 5.062 -12.276 1.00 85.75 81 ALA A CA 1
ATOM 619 C C . ALA A 1 81 ? 18.450 5.473 -12.871 1.00 85.75 81 ALA A C 1
ATOM 621 O O . ALA A 1 81 ? 18.550 6.537 -13.496 1.00 85.75 81 ALA A O 1
ATOM 622 N N . THR A 1 82 ? 19.487 4.637 -12.760 1.00 90.50 82 THR A N 1
ATOM 623 C CA . THR A 1 82 ? 20.804 4.908 -13.345 1.00 90.50 82 THR A CA 1
ATOM 624 C C . THR A 1 82 ? 21.174 3.916 -14.435 1.00 90.50 82 THR A C 1
ATOM 626 O O . THR A 1 82 ? 20.947 2.712 -14.340 1.00 90.50 82 THR A O 1
ATOM 629 N N . THR A 1 83 ? 21.756 4.447 -15.517 1.00 92.69 83 THR A N 1
ATOM 630 C CA . THR A 1 83 ? 22.316 3.632 -16.600 1.00 92.69 83 THR A CA 1
ATOM 631 C C . THR A 1 83 ? 23.790 3.958 -16.813 1.00 92.69 83 THR A C 1
ATOM 633 O O . THR A 1 83 ? 24.225 5.111 -16.760 1.00 92.69 83 THR A O 1
ATOM 636 N N . GLY A 1 84 ? 24.586 2.928 -17.077 1.00 95.00 84 GLY A N 1
ATOM 637 C CA . GLY A 1 84 ? 26.023 3.021 -17.315 1.00 95.00 84 GLY A CA 1
ATOM 638 C C . GLY A 1 84 ? 26.487 2.020 -18.366 1.00 95.00 84 GLY A C 1
ATOM 639 O O . GLY A 1 84 ? 25.679 1.343 -18.994 1.00 95.00 84 GLY A O 1
ATOM 640 N N . GLY A 1 85 ? 27.798 1.919 -18.562 1.00 95.00 85 GLY A N 1
ATOM 641 C CA . GLY A 1 85 ? 28.398 0.986 -19.517 1.00 95.00 85 GLY A CA 1
ATOM 642 C C . GLY A 1 85 ? 29.025 1.672 -20.727 1.00 95.00 85 GLY A C 1
ATOM 643 O O . GLY A 1 85 ? 29.196 2.892 -20.762 1.00 95.00 85 GLY A O 1
ATOM 644 N N . THR A 1 86 ? 29.426 0.860 -21.699 1.00 96.44 86 THR A N 1
ATOM 645 C CA . THR A 1 86 ? 30.201 1.290 -22.874 1.00 96.44 86 THR A CA 1
ATOM 646 C C . THR A 1 86 ? 29.369 1.398 -24.149 1.00 96.44 86 THR A C 1
ATOM 648 O O . THR A 1 86 ? 29.853 1.952 -25.132 1.00 96.44 86 THR 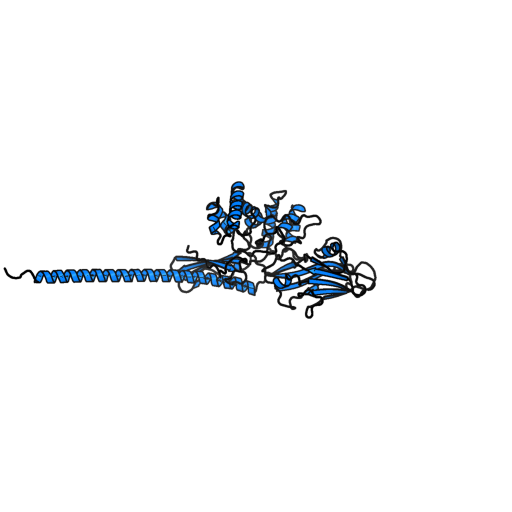A O 1
ATOM 651 N N . ALA A 1 87 ? 28.137 0.885 -24.149 1.00 94.19 87 ALA A N 1
ATOM 652 C CA . ALA A 1 87 ? 27.251 0.950 -25.302 1.00 94.19 87 ALA A CA 1
ATOM 653 C C . ALA A 1 87 ? 26.604 2.333 -25.450 1.00 94.19 87 ALA A C 1
ATOM 655 O O . ALA A 1 87 ? 26.078 2.892 -24.481 1.00 94.19 87 ALA A O 1
ATOM 656 N N . GLY A 1 88 ? 26.621 2.856 -26.678 1.00 93.50 88 GLY A N 1
ATOM 657 C CA . GLY A 1 88 ? 25.948 4.094 -27.065 1.00 93.50 88 GLY A CA 1
ATOM 658 C C . GLY A 1 88 ? 26.284 5.329 -26.216 1.00 93.50 88 GLY A C 1
ATOM 659 O O . GLY A 1 88 ? 27.229 5.382 -25.425 1.00 93.50 88 GLY A O 1
ATOM 660 N N . THR A 1 89 ? 25.475 6.366 -26.393 1.00 94.31 89 THR A N 1
ATOM 661 C CA . THR A 1 89 ? 25.449 7.561 -25.539 1.00 94.31 89 THR A CA 1
ATOM 662 C C . THR A 1 89 ? 24.611 7.318 -24.280 1.00 94.31 89 THR A C 1
ATOM 664 O O . THR A 1 89 ? 23.816 6.382 -24.222 1.00 94.31 89 THR A O 1
ATOM 667 N N . SER A 1 90 ? 24.726 8.188 -23.272 1.00 91.62 90 SER A N 1
ATOM 668 C CA . SER A 1 90 ? 23.883 8.101 -22.067 1.00 91.62 90 SER A CA 1
ATOM 669 C C . SER A 1 90 ? 22.386 8.174 -22.384 1.00 91.62 90 SER A C 1
ATOM 671 O O . SER A 1 90 ? 21.606 7.433 -21.800 1.00 91.62 90 SER A O 1
ATOM 673 N N . ALA A 1 91 ? 21.990 9.004 -23.356 1.00 89.56 91 ALA A N 1
ATOM 674 C CA . ALA A 1 91 ? 20.598 9.099 -23.792 1.00 89.56 91 ALA A CA 1
ATOM 675 C C . ALA A 1 91 ? 20.098 7.782 -24.405 1.00 89.56 91 ALA A C 1
ATOM 677 O O . ALA A 1 91 ? 18.990 7.356 -24.109 1.00 89.56 91 ALA A O 1
ATOM 678 N N . GLN A 1 92 ? 20.931 7.104 -25.202 1.00 91.69 92 GLN A N 1
ATOM 679 C CA . GLN A 1 92 ? 20.581 5.799 -25.772 1.00 91.69 92 GLN A CA 1
ATOM 680 C C . GLN A 1 92 ? 20.488 4.711 -24.701 1.00 91.69 92 GLN A C 1
ATOM 682 O O . GLN A 1 92 ? 19.607 3.866 -24.778 1.00 91.69 92 GLN A O 1
ATOM 687 N N . ARG A 1 93 ? 21.358 4.736 -23.683 1.00 93.50 93 ARG A N 1
ATOM 688 C CA . ARG A 1 93 ? 21.270 3.778 -22.574 1.00 93.50 93 ARG A CA 1
ATOM 689 C C . ARG A 1 93 ? 20.023 3.973 -21.725 1.00 93.50 93 ARG A C 1
ATOM 691 O O . ARG A 1 93 ? 19.473 2.986 -21.269 1.00 93.50 93 ARG A O 1
ATOM 698 N N . ASN A 1 94 ? 19.544 5.201 -21.547 1.00 89.25 94 ASN A N 1
ATOM 699 C CA . ASN A 1 94 ? 18.305 5.452 -20.805 1.00 89.25 94 ASN A CA 1
ATOM 700 C C . ASN A 1 94 ? 17.063 4.823 -21.450 1.00 89.25 94 ASN A C 1
ATOM 702 O O . ASN A 1 94 ? 16.106 4.560 -20.735 1.00 89.25 94 ASN A O 1
ATOM 706 N N . ARG A 1 95 ? 17.100 4.524 -22.753 1.00 87.81 95 ARG A N 1
ATOM 707 C CA . ARG A 1 95 ? 15.988 3.882 -23.470 1.00 87.81 95 ARG A CA 1
ATOM 708 C C . ARG A 1 95 ? 15.748 2.440 -23.031 1.00 87.81 95 ARG A C 1
ATOM 710 O O . ARG A 1 95 ? 14.630 1.971 -23.122 1.00 87.81 95 ARG A O 1
ATOM 717 N N . VAL A 1 96 ? 16.754 1.757 -22.466 1.00 89.19 96 VAL A N 1
ATOM 718 C CA . VAL A 1 96 ? 16.586 0.362 -22.005 1.00 89.19 96 VAL A CA 1
ATOM 719 C C . VAL A 1 96 ? 15.721 0.228 -20.747 1.00 89.19 96 VAL A C 1
ATOM 721 O O . VAL A 1 96 ? 15.530 -0.883 -20.261 1.00 89.19 96 VAL A O 1
ATOM 724 N N . ARG A 1 97 ? 15.244 1.347 -20.184 1.00 86.81 97 ARG A N 1
ATOM 725 C CA . ARG A 1 97 ? 14.420 1.400 -18.968 1.00 86.81 97 ARG A CA 1
ATOM 726 C C . ARG A 1 97 ? 12.938 1.153 -19.222 1.00 86.81 97 ARG A C 1
ATOM 728 O O . ARG A 1 97 ? 12.228 0.892 -18.257 1.00 86.81 97 ARG A O 1
ATOM 735 N N . TYR A 1 98 ? 12.481 1.256 -20.468 1.00 80.31 98 TYR A N 1
ATOM 736 C CA . TYR A 1 98 ? 11.078 1.092 -20.833 1.00 80.31 98 TYR A CA 1
ATOM 737 C C . TYR A 1 98 ? 10.954 0.250 -22.090 1.00 80.31 98 TYR A C 1
ATOM 739 O O . TYR A 1 98 ? 11.792 0.308 -22.986 1.00 80.31 98 TYR A O 1
ATOM 747 N N . THR A 1 99 ? 9.884 -0.530 -22.174 1.00 81.50 99 THR A N 1
ATOM 748 C CA . THR A 1 99 ? 9.544 -1.210 -23.419 1.00 81.50 99 THR A CA 1
ATOM 749 C C . THR A 1 99 ? 8.956 -0.208 -24.406 1.00 81.50 99 THR A C 1
ATOM 751 O O . THR A 1 99 ? 7.973 0.456 -24.085 1.00 81.50 99 THR A O 1
ATOM 754 N N . GLY A 1 100 ? 9.469 -0.170 -25.638 1.00 71.62 100 GLY A N 1
ATOM 755 C CA . GLY A 1 100 ? 8.779 0.516 -26.735 1.00 71.62 100 GLY A CA 1
ATOM 756 C C . GLY A 1 100 ? 9.141 1.984 -26.980 1.00 71.62 100 GLY A C 1
ATOM 757 O O . GLY A 1 100 ? 8.466 2.607 -27.797 1.00 71.62 100 GLY A O 1
ATOM 758 N N . ASP A 1 101 ? 10.237 2.504 -26.417 1.00 62.78 101 ASP A N 1
ATOM 759 C CA . ASP A 1 101 ? 10.773 3.864 -26.670 1.00 62.78 101 ASP A CA 1
ATOM 760 C C . ASP A 1 101 ? 11.348 4.072 -28.099 1.00 62.78 101 ASP A C 1
ATOM 762 O O . ASP A 1 101 ? 12.208 4.920 -28.351 1.00 62.78 101 ASP A O 1
ATOM 766 N N . GLY A 1 102 ? 10.891 3.287 -29.078 1.00 63.41 102 GLY A N 1
ATOM 767 C CA . GLY A 1 102 ? 11.143 3.469 -30.512 1.00 63.41 102 GLY A CA 1
ATOM 768 C C . GLY A 1 102 ? 12.541 3.087 -31.015 1.00 63.41 102 GLY A C 1
ATOM 769 O O . GLY A 1 102 ? 12.660 2.668 -32.166 1.00 63.41 102 GLY A O 1
ATOM 770 N N . ASP A 1 103 ? 13.573 3.140 -30.169 1.00 80.19 103 ASP A N 1
ATOM 771 C CA . ASP A 1 103 ? 14.968 2.898 -30.551 1.00 80.19 103 ASP A CA 1
ATOM 772 C C . ASP A 1 103 ? 15.691 1.946 -29.583 1.00 80.19 103 ASP A C 1
ATOM 774 O O . ASP A 1 103 ? 16.081 2.335 -28.479 1.00 80.19 103 ASP A O 1
ATOM 778 N N . ALA A 1 104 ? 16.000 0.735 -30.053 1.00 89.56 104 ALA A N 1
ATOM 779 C CA . ALA A 1 104 ? 16.839 -0.196 -29.306 1.00 89.56 104 ALA A CA 1
ATOM 780 C C . ALA A 1 104 ? 18.294 0.279 -29.187 1.00 89.56 104 ALA A C 1
ATOM 782 O O . ALA A 1 104 ? 18.895 0.814 -30.124 1.00 89.56 104 ALA A O 1
ATOM 783 N N . LEU A 1 105 ? 18.899 0.006 -28.034 1.00 94.12 105 LEU A N 1
ATOM 784 C CA . LEU A 1 105 ? 20.322 0.173 -27.795 1.00 94.12 105 LEU A CA 1
ATOM 785 C C . LEU A 1 105 ? 21.110 -0.914 -28.535 1.00 94.12 105 LEU A C 1
ATOM 787 O O . LEU A 1 105 ? 20.962 -2.105 -28.263 1.00 94.12 105 LEU A O 1
ATOM 791 N N . THR A 1 106 ? 22.000 -0.507 -29.435 1.00 94.69 106 THR A N 1
ATOM 792 C CA . THR A 1 106 ? 22.936 -1.430 -30.084 1.00 94.69 106 THR A CA 1
ATOM 793 C C . THR A 1 106 ? 24.109 -1.749 -29.158 1.00 94.69 106 THR A C 1
ATOM 795 O O . THR A 1 106 ? 24.835 -0.850 -28.727 1.00 94.69 106 THR A O 1
ATOM 798 N N . LEU A 1 107 ? 24.318 -3.035 -28.886 1.00 94.44 107 LEU A N 1
ATOM 799 C CA . LEU A 1 107 ? 25.505 -3.574 -28.239 1.00 94.44 107 LEU A CA 1
ATOM 800 C C . LEU A 1 107 ? 26.406 -4.213 -29.307 1.00 94.44 107 LEU A C 1
ATOM 802 O O . LEU A 1 107 ? 26.094 -5.286 -29.830 1.00 94.44 107 LEU A O 1
ATOM 806 N N . ASP A 1 108 ? 27.528 -3.558 -29.608 1.00 92.94 108 ASP A N 1
ATOM 807 C CA . ASP A 1 108 ? 28.609 -4.118 -30.427 1.00 92.94 108 ASP A CA 1
ATOM 808 C C . ASP A 1 108 ? 29.107 -5.426 -29.798 1.00 92.94 108 ASP A C 1
ATOM 810 O O . ASP A 1 108 ? 29.432 -5.458 -28.604 1.00 92.94 108 ASP A O 1
ATOM 814 N N . ALA A 1 109 ? 29.128 -6.495 -30.592 1.00 90.19 109 ALA A N 1
ATOM 815 C CA . ALA A 1 109 ? 29.512 -7.838 -30.165 1.00 90.19 109 ALA A CA 1
ATOM 816 C C . ALA A 1 109 ? 30.952 -8.223 -30.554 1.00 90.19 109 ALA A C 1
ATOM 818 O O . ALA A 1 109 ? 31.401 -9.334 -30.243 1.00 90.19 109 ALA A O 1
ATOM 819 N N . ALA A 1 110 ? 31.686 -7.334 -31.227 1.00 87.12 110 ALA A N 1
ATOM 820 C CA . ALA A 1 110 ? 33.051 -7.581 -31.659 1.00 87.12 110 ALA A CA 1
ATOM 821 C C . ALA A 1 110 ? 34.042 -7.548 -30.485 1.00 87.12 110 ALA A C 1
ATOM 823 O O . ALA A 1 110 ? 33.972 -6.727 -29.567 1.00 87.12 110 ALA A O 1
ATOM 824 N N . GLY A 1 111 ? 35.027 -8.450 -30.526 1.00 85.50 111 GLY A N 1
ATOM 825 C CA . GLY A 1 111 ? 36.068 -8.539 -29.502 1.00 85.50 111 GLY A CA 1
ATOM 826 C C . GLY A 1 111 ? 35.499 -8.823 -28.107 1.00 85.50 111 GLY A C 1
ATOM 827 O O . GLY A 1 111 ? 34.856 -9.846 -27.894 1.00 85.50 111 GLY A O 1
ATOM 828 N N . GLY A 1 112 ? 35.779 -7.932 -27.149 1.00 82.06 112 GLY A N 1
ATOM 829 C CA . GLY A 1 112 ? 35.282 -8.035 -25.771 1.00 82.06 112 GLY A CA 1
ATOM 830 C C . GLY A 1 112 ? 33.830 -7.585 -25.579 1.00 82.06 112 GLY A C 1
ATOM 831 O O . GLY A 1 112 ? 33.300 -7.755 -24.479 1.00 82.06 112 GLY A O 1
ATOM 832 N N . GLY A 1 113 ? 33.208 -7.029 -26.623 1.00 89.69 113 GLY A N 1
ATOM 833 C CA . GLY A 1 113 ? 31.835 -6.561 -26.575 1.00 89.69 113 GLY A CA 1
ATOM 834 C C . GLY A 1 113 ? 31.639 -5.210 -25.890 1.00 89.69 113 GLY A C 1
ATOM 835 O O . GLY A 1 113 ? 32.480 -4.727 -25.125 1.00 89.69 113 GLY A O 1
ATOM 836 N N . THR A 1 114 ? 30.482 -4.604 -26.128 1.00 95.31 114 THR A N 1
ATOM 837 C CA . THR A 1 114 ? 29.974 -3.473 -25.342 1.00 95.31 114 THR A CA 1
ATOM 838 C C . THR A 1 114 ? 28.907 -3.935 -24.356 1.00 95.31 114 THR A C 1
ATOM 840 O O . THR A 1 114 ? 28.365 -5.038 -24.452 1.00 95.31 114 THR A O 1
ATOM 843 N N . ASN A 1 115 ? 28.641 -3.106 -23.348 1.00 96.56 115 ASN A N 1
ATOM 844 C CA . ASN A 1 115 ? 27.672 -3.422 -22.306 1.00 96.56 115 ASN A CA 1
ATOM 845 C C . ASN A 1 115 ? 26.835 -2.212 -21.904 1.00 96.56 115 ASN A C 1
ATOM 847 O O . ASN A 1 115 ? 27.250 -1.061 -22.074 1.00 96.56 115 ASN A O 1
ATOM 851 N N . VAL A 1 116 ? 25.688 -2.518 -21.310 1.00 97.06 116 VAL A N 1
ATOM 852 C CA . VAL A 1 116 ? 24.849 -1.594 -20.558 1.00 97.06 116 VAL A CA 1
ATOM 853 C C . VAL A 1 116 ? 24.694 -2.116 -19.133 1.00 97.06 116 VAL A C 1
ATOM 855 O O . VAL A 1 116 ? 24.609 -3.325 -18.908 1.00 97.06 116 VAL A O 1
ATOM 858 N N . VAL A 1 117 ? 24.714 -1.200 -18.173 1.00 97.19 117 VAL A N 1
ATOM 859 C CA . VAL A 1 117 ? 24.524 -1.468 -16.746 1.00 97.19 117 VAL A CA 1
ATOM 860 C C . VAL A 1 117 ? 23.311 -0.684 -16.273 1.00 97.19 117 VAL A C 1
ATOM 862 O O . VAL A 1 117 ? 23.184 0.490 -16.617 1.00 97.19 117 VAL A O 1
ATOM 865 N N . LEU A 1 118 ? 22.463 -1.328 -15.482 1.00 95.44 118 LEU A N 1
ATOM 866 C CA . LEU A 1 118 ? 21.284 -0.767 -14.839 1.00 95.44 118 LEU A CA 1
ATOM 867 C C . LEU A 1 118 ? 21.442 -0.889 -13.317 1.00 95.44 118 LEU A C 1
ATOM 869 O O . LEU A 1 118 ? 21.866 -1.941 -12.834 1.00 95.44 118 LEU A O 1
ATOM 873 N N . GLY A 1 119 ? 21.140 0.174 -12.579 1.00 93.88 119 GLY A N 1
ATOM 874 C CA . GLY A 1 119 ? 21.204 0.220 -11.116 1.00 93.88 119 GLY A CA 1
ATOM 875 C C . GLY A 1 119 ? 20.204 1.224 -10.543 1.00 93.88 119 GLY A C 1
ATOM 876 O O . GLY A 1 119 ? 19.471 1.860 -11.303 1.00 93.88 119 GLY A O 1
ATOM 877 N N . ASP A 1 120 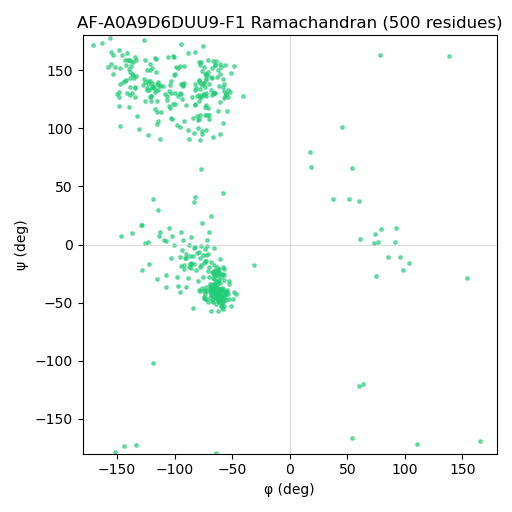? 20.198 1.362 -9.215 1.00 89.31 120 ASP A N 1
ATOM 878 C CA . ASP A 1 120 ? 19.284 2.233 -8.461 1.00 89.31 120 ASP A CA 1
ATOM 879 C C . ASP A 1 120 ? 17.812 1.944 -8.799 1.00 89.31 120 ASP A C 1
ATOM 881 O O . ASP A 1 120 ? 17.130 2.746 -9.436 1.00 89.31 120 ASP A O 1
ATOM 885 N N . PHE A 1 121 ? 17.352 0.742 -8.445 1.00 89.19 121 PHE A N 1
ATOM 886 C CA . PHE A 1 121 ? 16.019 0.257 -8.805 1.00 89.19 121 PHE A CA 1
ATOM 887 C C . PHE A 1 121 ? 14.906 0.940 -8.013 1.00 89.19 121 PHE A C 1
ATOM 889 O O . PHE A 1 121 ? 15.076 1.266 -6.838 1.00 89.19 121 PHE A O 1
ATOM 896 N N . ASP A 1 122 ? 13.756 1.108 -8.665 1.00 78.56 122 ASP A N 1
ATOM 897 C CA . ASP A 1 122 ? 12.552 1.675 -8.062 1.00 78.56 122 ASP A CA 1
ATOM 898 C C . ASP A 1 122 ? 12.101 0.888 -6.821 1.00 78.56 122 ASP A C 1
ATOM 900 O O . ASP A 1 122 ? 12.089 -0.344 -6.791 1.00 78.56 122 ASP A O 1
ATOM 904 N N . LEU A 1 123 ? 11.691 1.627 -5.789 1.00 73.81 123 LEU A N 1
ATOM 905 C CA . LEU A 1 123 ? 11.414 1.118 -4.444 1.00 73.81 123 LEU A CA 1
ATOM 906 C C . LEU A 1 123 ? 9.927 1.243 -4.061 1.00 73.81 123 LEU A C 1
ATOM 908 O O . LEU A 1 123 ? 9.576 1.375 -2.893 1.00 73.81 123 LEU A O 1
ATOM 912 N N . ASN A 1 124 ? 9.023 1.190 -5.039 1.00 71.44 124 ASN A N 1
ATOM 913 C CA . ASN A 1 124 ? 7.574 1.323 -4.801 1.00 71.44 124 ASN A CA 1
ATOM 914 C C . ASN A 1 124 ? 7.004 0.216 -3.903 1.00 71.44 124 ASN A C 1
ATOM 916 O O . ASN A 1 124 ? 6.000 0.403 -3.221 1.00 71.44 124 ASN A O 1
ATOM 920 N N . TYR A 1 125 ? 7.678 -0.929 -3.884 1.00 79.69 125 TYR A N 1
ATOM 921 C CA . TYR A 1 125 ? 7.227 -2.150 -3.227 1.00 79.69 125 TYR A CA 1
ATOM 922 C C . TYR A 1 125 ? 7.974 -2.414 -1.911 1.00 79.69 125 TYR A C 1
ATOM 924 O O . TYR A 1 125 ? 7.919 -3.525 -1.386 1.00 79.69 125 TYR A O 1
ATOM 932 N N . LEU A 1 126 ? 8.690 -1.414 -1.368 1.00 76.81 126 LEU A N 1
ATOM 933 C CA . LEU A 1 126 ? 9.402 -1.532 -0.090 1.00 76.81 126 LEU A CA 1
ATOM 934 C C . LEU A 1 126 ? 8.483 -2.051 1.003 1.00 76.81 126 LEU A C 1
ATOM 936 O O . LEU A 1 126 ? 7.443 -1.468 1.238 1.00 76.81 126 LEU A O 1
ATOM 940 N N . GLY A 1 127 ? 8.920 -3.056 1.751 1.00 74.94 127 GLY A N 1
ATOM 941 C CA . GLY A 1 127 ? 8.148 -3.601 2.870 1.00 74.94 127 GLY A CA 1
ATOM 942 C C . GLY A 1 127 ? 7.371 -4.861 2.512 1.00 74.94 127 GLY A C 1
ATOM 943 O O . GLY A 1 127 ? 7.174 -5.676 3.399 1.00 74.94 127 GLY A O 1
ATOM 944 N N . THR A 1 128 ? 7.090 -5.096 1.229 1.00 85.50 128 THR A N 1
ATOM 945 C CA . THR A 1 128 ? 6.509 -6.368 0.777 1.00 85.50 128 THR A CA 1
ATOM 946 C C . THR A 1 128 ? 7.486 -7.527 0.998 1.00 85.50 128 THR A C 1
ATOM 948 O O . THR A 1 128 ? 8.717 -7.355 0.992 1.00 85.50 128 THR A O 1
ATOM 951 N N . ARG A 1 129 ? 6.972 -8.749 1.140 1.00 87.19 129 ARG A N 1
ATOM 952 C CA . ARG A 1 129 ? 7.820 -9.942 1.141 1.00 87.19 129 ARG A CA 1
ATOM 953 C C . ARG A 1 129 ? 8.137 -10.373 -0.284 1.00 87.19 129 ARG A C 1
ATOM 955 O O . ARG A 1 129 ? 7.249 -10.742 -1.040 1.00 87.19 129 ARG A O 1
ATOM 962 N N . ILE A 1 130 ? 9.424 -10.411 -0.607 1.00 90.88 130 ILE A N 1
ATOM 963 C CA . ILE A 1 130 ? 9.918 -10.937 -1.880 1.00 90.88 130 ILE A CA 1
ATOM 964 C C . ILE A 1 130 ? 9.905 -12.467 -1.843 1.00 90.88 130 ILE A C 1
ATOM 966 O O . ILE A 1 130 ? 10.493 -13.066 -0.939 1.00 90.88 130 ILE A O 1
ATOM 970 N N . THR A 1 131 ? 9.281 -13.093 -2.839 1.00 91.44 131 THR A N 1
ATOM 971 C CA . THR A 1 131 ? 9.244 -14.556 -2.995 1.00 91.44 131 THR A CA 1
ATOM 972 C C . THR A 1 131 ? 10.115 -15.034 -4.150 1.00 91.44 131 THR A C 1
ATOM 974 O O . THR A 1 131 ? 10.773 -16.063 -4.010 1.00 91.44 131 THR A O 1
ATOM 977 N N . HIS A 1 132 ? 10.172 -14.278 -5.252 1.00 94.25 132 HIS A N 1
ATOM 978 C CA . HIS A 1 132 ? 11.007 -14.591 -6.412 1.00 94.25 132 HIS A CA 1
ATOM 979 C C . HIS A 1 132 ? 11.672 -13.337 -6.967 1.00 94.25 132 HIS A C 1
ATOM 981 O O . HIS A 1 132 ? 11.116 -12.239 -6.915 1.00 94.25 132 HIS A O 1
ATOM 987 N N . VAL A 1 133 ? 12.871 -13.514 -7.516 1.00 95.75 133 VAL A N 1
ATOM 988 C CA . VAL A 1 133 ? 13.621 -12.458 -8.194 1.00 95.75 133 VAL A CA 1
ATOM 989 C C . VAL A 1 133 ? 14.175 -13.012 -9.491 1.00 95.75 133 VAL A C 1
ATOM 991 O O . VAL A 1 133 ? 14.870 -14.030 -9.501 1.00 95.75 133 VAL A O 1
ATOM 994 N N . SER A 1 134 ? 13.904 -12.318 -10.587 1.00 96.00 134 SER A N 1
ATOM 995 C CA . SER A 1 134 ? 14.417 -12.677 -11.899 1.00 96.00 134 SER A CA 1
ATOM 996 C C . SER A 1 134 ? 14.924 -11.458 -12.661 1.00 96.00 134 SER A C 1
ATOM 998 O O . SER A 1 134 ? 14.563 -10.319 -12.380 1.00 96.00 134 SER A O 1
ATOM 1000 N N . LEU A 1 135 ? 15.817 -11.684 -13.616 1.00 95.25 135 LEU A N 1
ATOM 1001 C CA . LEU A 1 135 ? 16.324 -10.665 -14.522 1.00 95.25 135 LEU A CA 1
ATOM 1002 C C . LEU A 1 135 ? 15.664 -10.868 -15.877 1.00 95.25 135 LEU A C 1
ATOM 1004 O O . LEU A 1 135 ? 15.651 -11.987 -16.402 1.00 95.25 135 LEU A O 1
ATOM 1008 N N . GLY A 1 136 ? 15.160 -9.790 -16.460 1.00 93.25 136 GLY A N 1
ATOM 1009 C CA . GLY A 1 136 ? 14.526 -9.817 -17.766 1.00 93.25 136 GLY A CA 1
ATOM 1010 C C . GLY A 1 136 ? 15.217 -8.898 -18.758 1.00 93.25 136 GLY A C 1
ATOM 1011 O O . GLY A 1 136 ? 15.807 -7.880 -18.394 1.00 93.25 136 GLY A O 1
ATOM 1012 N N . CYS A 1 137 ? 15.163 -9.266 -20.036 1.00 94.00 137 CYS A N 1
ATOM 1013 C CA . CYS A 1 137 ? 15.533 -8.361 -21.111 1.00 94.00 137 CYS A CA 1
ATOM 1014 C C . CYS A 1 137 ? 14.820 -8.686 -22.427 1.00 94.00 137 CYS A C 1
ATOM 1016 O O . CYS A 1 137 ? 14.583 -9.846 -22.784 1.00 94.00 137 CYS A O 1
ATOM 1018 N N . ARG A 1 138 ? 14.541 -7.635 -23.194 1.00 93.94 138 ARG A N 1
ATOM 1019 C CA . ARG A 1 138 ? 14.008 -7.723 -24.549 1.00 93.94 138 ARG A CA 1
ATOM 1020 C C . ARG A 1 138 ? 15.117 -7.428 -25.549 1.00 93.94 138 ARG A C 1
ATOM 1022 O O . ARG A 1 138 ? 15.663 -6.325 -25.567 1.00 93.94 138 ARG A O 1
ATOM 1029 N N . TYR A 1 139 ? 15.457 -8.405 -26.383 1.00 93.75 139 TYR A N 1
ATOM 1030 C CA . TYR A 1 139 ? 16.589 -8.315 -27.305 1.00 93.75 139 TYR A CA 1
ATOM 1031 C C . TYR A 1 139 ? 16.317 -8.986 -28.651 1.00 93.75 139 TYR A C 1
ATOM 1033 O O . TYR A 1 139 ? 15.463 -9.864 -28.781 1.00 93.75 139 TYR A O 1
ATOM 1041 N N . ARG A 1 140 ? 17.085 -8.587 -29.665 1.00 92.94 140 ARG A N 1
ATOM 1042 C CA . ARG A 1 140 ? 17.130 -9.217 -30.988 1.00 92.94 140 ARG A CA 1
ATOM 1043 C C . ARG A 1 140 ? 18.516 -9.087 -31.606 1.00 92.94 140 ARG A C 1
ATOM 1045 O O . ARG A 1 140 ? 19.352 -8.310 -31.155 1.00 92.94 140 ARG A O 1
ATOM 1052 N N . LYS A 1 141 ? 18.760 -9.827 -32.681 1.00 92.94 141 LYS A N 1
ATOM 1053 C CA . LYS A 1 141 ? 19.924 -9.622 -33.548 1.00 92.94 141 LYS A CA 1
ATOM 1054 C C . LYS A 1 141 ? 19.680 -8.431 -34.473 1.00 92.94 141 LYS A C 1
ATOM 1056 O O . LYS A 1 141 ? 18.594 -8.333 -35.048 1.00 92.94 141 LYS A O 1
ATOM 1061 N N . SER A 1 142 ? 20.694 -7.594 -34.693 1.00 90.44 142 SER A N 1
ATOM 1062 C CA . SER A 1 142 ? 20.606 -6.536 -35.703 1.00 90.44 142 SER A CA 1
ATOM 1063 C C . SER A 1 142 ? 20.387 -7.109 -37.113 1.00 90.44 142 SER A C 1
ATOM 1065 O O . SER A 1 142 ? 20.813 -8.222 -37.450 1.00 90.44 142 SER A O 1
ATOM 1067 N N . SER A 1 143 ? 19.647 -6.379 -37.950 1.00 82.69 143 SER A N 1
ATOM 1068 C CA . SER A 1 143 ? 19.227 -6.876 -39.269 1.00 82.69 143 SER A CA 1
ATOM 1069 C C . SER A 1 143 ? 20.417 -7.123 -40.229 1.00 82.69 143 SER A C 1
ATOM 1071 O O . SER A 1 143 ? 21.284 -6.272 -40.406 1.00 82.69 143 SER A O 1
ATOM 1073 N N . GLY A 1 144 ? 20.476 -8.311 -40.862 1.00 73.75 144 GLY A N 1
ATOM 1074 C CA . GLY A 1 144 ? 21.494 -8.696 -41.864 1.00 73.75 144 GLY A CA 1
ATOM 1075 C C . GLY A 1 144 ? 22.032 -10.140 -41.735 1.00 73.75 144 GLY A C 1
ATOM 1076 O O . GLY A 1 144 ? 21.898 -10.779 -40.695 1.00 73.75 144 GLY A O 1
ATOM 1077 N N . GLY A 1 145 ? 22.674 -10.695 -42.778 1.00 65.88 145 GLY A N 1
ATOM 1078 C CA . GLY A 1 145 ? 23.254 -12.063 -42.752 1.00 65.88 145 GLY A CA 1
ATOM 1079 C C . GLY A 1 145 ? 24.637 -12.158 -42.078 1.00 65.88 145 GLY A C 1
ATOM 1080 O O . GLY A 1 145 ? 25.477 -11.316 -42.352 1.00 65.88 145 GLY A O 1
ATOM 1081 N N . GLY A 1 146 ? 24.914 -13.128 -41.202 1.00 75.94 146 GLY A N 1
ATOM 1082 C CA . GLY A 1 146 ? 26.191 -13.203 -40.462 1.00 75.94 146 GLY A CA 1
ATOM 1083 C C . GLY A 1 146 ? 26.148 -14.167 -39.271 1.00 75.94 146 GLY A C 1
ATOM 1084 O O . GLY A 1 146 ? 25.188 -14.930 -39.148 1.00 75.94 146 GLY A O 1
ATOM 1085 N N . THR A 1 147 ? 27.172 -14.136 -38.410 1.00 84.38 147 THR A N 1
ATOM 1086 C CA . THR A 1 147 ? 27.195 -14.909 -37.152 1.00 84.38 147 THR A CA 1
ATOM 1087 C C . THR A 1 147 ? 26.245 -14.287 -36.136 1.00 84.38 147 THR A C 1
ATOM 1089 O O . THR A 1 147 ? 26.098 -13.072 -36.093 1.00 84.38 147 THR A O 1
ATOM 1092 N N . SER A 1 148 ? 25.573 -15.104 -35.332 1.00 90.25 148 SER A N 1
ATOM 1093 C CA . SER A 1 148 ? 24.669 -14.604 -34.293 1.00 90.25 148 SER A CA 1
ATOM 1094 C C . SER A 1 148 ? 25.472 -14.132 -33.074 1.00 90.25 148 SER A C 1
ATOM 1096 O O . SER A 1 148 ? 26.293 -14.914 -32.594 1.00 90.25 148 SER A O 1
ATOM 1098 N N . PRO A 1 149 ? 25.253 -12.906 -32.561 1.00 92.94 149 PRO A N 1
ATOM 1099 C CA . PRO A 1 149 ? 25.903 -12.445 -31.339 1.00 92.94 149 PRO A CA 1
ATOM 1100 C C . PRO A 1 149 ? 25.401 -13.233 -30.130 1.00 92.94 149 PRO A C 1
ATOM 1102 O O . PRO A 1 149 ? 24.262 -13.716 -30.115 1.00 92.94 149 PRO A O 1
ATOM 1105 N N . ARG A 1 150 ? 26.250 -13.351 -29.109 1.00 94.06 150 ARG A N 1
ATOM 1106 C CA . ARG A 1 150 ? 25.867 -13.871 -27.796 1.00 94.06 150 ARG A CA 1
ATOM 1107 C C . ARG A 1 150 ? 25.485 -12.720 -26.882 1.00 94.06 150 ARG A C 1
ATOM 1109 O O . ARG A 1 150 ? 26.158 -11.694 -26.883 1.00 94.06 150 ARG A O 1
ATOM 1116 N N . LEU A 1 151 ? 24.423 -12.901 -26.114 1.00 95.38 151 LEU A N 1
ATOM 1117 C CA . LEU A 1 151 ? 24.011 -12.036 -25.019 1.00 95.38 151 LEU A CA 1
ATOM 1118 C C . LEU A 1 151 ? 24.392 -12.722 -23.711 1.00 95.38 151 LEU A C 1
ATOM 1120 O O . LEU A 1 151 ? 24.018 -13.873 -23.508 1.00 95.38 151 LEU A O 1
ATOM 1124 N N . GLU A 1 152 ? 25.059 -11.999 -22.816 1.00 95.88 152 GLU A N 1
ATOM 1125 C CA . GLU A 1 152 ? 25.200 -12.404 -21.420 1.00 95.88 152 GLU A CA 1
ATOM 1126 C C . GLU A 1 152 ? 24.549 -11.377 -20.489 1.00 95.88 152 GLU A C 1
ATOM 1128 O O . GLU A 1 152 ? 24.760 -10.171 -20.651 1.00 95.88 152 GLU A O 1
ATOM 1133 N N . ILE A 1 153 ? 23.796 -11.866 -19.500 1.00 96.81 153 ILE A N 1
ATOM 1134 C CA . ILE A 1 153 ? 23.239 -11.068 -18.402 1.00 96.81 153 ILE A CA 1
ATOM 1135 C C . ILE A 1 153 ? 23.876 -11.518 -17.091 1.00 96.81 153 ILE A C 1
ATOM 1137 O O . ILE A 1 153 ? 23.974 -12.712 -16.797 1.00 96.81 153 ILE A O 1
ATOM 1141 N N . LEU A 1 154 ? 24.300 -10.535 -16.307 1.00 96.50 154 LEU A N 1
ATOM 1142 C CA . LEU A 1 154 ? 24.931 -10.694 -15.006 1.00 96.50 154 LEU A CA 1
ATOM 1143 C C . LEU A 1 154 ? 24.301 -9.737 -14.008 1.00 96.50 154 LEU A C 1
ATOM 1145 O O . LEU A 1 154 ? 23.809 -8.676 -14.387 1.00 96.50 154 LEU A O 1
ATOM 1149 N N . TYR A 1 155 ? 24.446 -10.046 -12.727 1.00 97.69 155 TYR A N 1
ATOM 1150 C CA . TYR A 1 155 ? 24.162 -9.103 -11.658 1.00 97.69 155 TYR A CA 1
ATOM 1151 C C . TYR A 1 155 ? 25.280 -9.103 -10.610 1.00 97.69 155 TYR A C 1
ATOM 1153 O O . TYR A 1 155 ? 26.098 -10.027 -10.537 1.00 97.69 155 TYR A O 1
ATOM 1161 N N . THR A 1 156 ? 25.332 -8.041 -9.818 1.00 97.56 156 THR A N 1
ATOM 1162 C CA . THR A 1 156 ? 26.215 -7.891 -8.659 1.00 97.56 156 THR A CA 1
ATOM 1163 C C . THR A 1 156 ? 25.442 -7.252 -7.515 1.00 97.56 156 THR A C 1
ATOM 1165 O O . THR A 1 156 ? 24.427 -6.608 -7.748 1.00 97.56 156 THR A O 1
ATOM 1168 N N . THR A 1 157 ? 25.925 -7.460 -6.298 1.00 96.69 157 THR A N 1
ATOM 1169 C CA . THR A 1 157 ? 25.481 -6.855 -5.032 1.00 96.69 157 THR A CA 1
ATOM 1170 C C . THR A 1 157 ? 26.624 -6.132 -4.315 1.00 96.69 157 THR A C 1
ATOM 1172 O O . THR A 1 157 ? 26.450 -5.644 -3.207 1.00 96.69 157 THR A O 1
ATOM 1175 N N . ASN A 1 158 ? 27.815 -6.103 -4.921 1.00 96.06 158 ASN A N 1
ATOM 1176 C CA . ASN A 1 158 ? 29.025 -5.471 -4.387 1.00 96.06 158 ASN A CA 1
ATOM 1177 C C . ASN A 1 158 ? 29.684 -4.526 -5.410 1.00 96.06 158 ASN A C 1
ATOM 1179 O O . ASN A 1 158 ? 30.880 -4.229 -5.330 1.00 96.06 158 ASN A O 1
ATOM 1183 N N . GLY A 1 159 ? 28.927 -4.143 -6.445 1.00 94.56 159 GLY A N 1
ATOM 1184 C CA . GLY A 1 159 ? 29.349 -3.218 -7.488 1.00 94.56 159 GLY A CA 1
ATOM 1185 C C . GLY A 1 159 ? 30.356 -3.784 -8.494 1.00 94.56 159 GLY A C 1
ATOM 1186 O O . GLY A 1 159 ? 30.760 -3.058 -9.407 1.00 94.56 159 GLY A O 1
ATOM 1187 N N . SER A 1 160 ? 30.759 -5.055 -8.377 1.00 96.00 160 SER A N 1
ATOM 1188 C CA . SER A 1 160 ? 31.810 -5.670 -9.198 1.00 96.00 160 SER A CA 1
ATOM 1189 C C . SER A 1 160 ? 31.287 -6.817 -10.064 1.00 96.00 160 SER A C 1
ATOM 1191 O O . SER A 1 160 ? 30.650 -7.748 -9.581 1.00 96.00 160 SER A O 1
ATOM 1193 N N . PHE A 1 161 ? 31.622 -6.791 -11.359 1.00 94.25 161 PHE A N 1
ATOM 1194 C CA . PHE A 1 161 ? 31.235 -7.830 -12.316 1.00 94.25 161 PHE A CA 1
ATOM 1195 C C . PHE A 1 161 ? 32.440 -8.619 -12.865 1.00 94.25 161 PHE A C 1
ATOM 1197 O O . PHE A 1 161 ? 33.412 -7.993 -13.300 1.00 94.25 161 PHE A O 1
ATOM 1204 N N . PRO A 1 162 ? 32.334 -9.951 -13.032 1.00 94.12 162 PRO A N 1
ATOM 1205 C CA . PRO A 1 162 ? 31.303 -10.817 -12.456 1.00 94.12 162 PRO A CA 1
ATOM 1206 C C . PRO A 1 162 ? 31.523 -10.987 -10.943 1.00 94.12 162 PRO A C 1
ATOM 1208 O O . PRO A 1 162 ? 32.664 -11.044 -10.485 1.00 94.12 162 PRO A O 1
ATOM 1211 N N . GLU A 1 163 ? 30.446 -11.097 -10.171 1.00 95.62 163 GLU A N 1
ATOM 1212 C CA . GLU A 1 163 ? 30.525 -11.489 -8.762 1.00 95.62 163 GLU A CA 1
ATOM 1213 C C . GLU A 1 163 ? 30.541 -13.023 -8.673 1.00 95.62 163 GLU A C 1
ATOM 1215 O O . GLU A 1 163 ? 29.704 -13.706 -9.263 1.00 95.62 163 GLU A O 1
ATOM 1220 N N . ALA A 1 164 ? 31.528 -13.582 -7.971 1.00 94.00 164 ALA A N 1
ATOM 1221 C CA . ALA A 1 164 ? 31.653 -15.028 -7.832 1.00 94.00 164 ALA A CA 1
ATOM 1222 C C . ALA A 1 164 ? 30.469 -15.608 -7.041 1.00 94.00 164 ALA A C 1
ATOM 1224 O O . ALA A 1 164 ? 30.181 -15.149 -5.940 1.00 94.00 164 ALA A O 1
ATOM 1225 N N . GLY A 1 165 ? 29.838 -16.653 -7.583 1.00 91.94 165 GLY A N 1
ATOM 1226 C CA . GLY A 1 165 ? 28.688 -17.320 -6.966 1.00 91.94 165 GLY A CA 1
ATOM 1227 C C . GLY A 1 165 ? 27.325 -16.839 -7.467 1.00 91.94 165 GLY A C 1
ATOM 1228 O O . GLY A 1 165 ? 26.342 -17.515 -7.192 1.00 91.94 165 GLY A O 1
ATOM 1229 N N . ASN A 1 166 ? 27.267 -15.745 -8.233 1.00 95.19 166 ASN A N 1
ATOM 1230 C CA . ASN A 1 166 ? 26.031 -15.291 -8.870 1.00 95.19 166 ASN A CA 1
ATOM 1231 C C . ASN A 1 166 ? 25.731 -16.109 -10.127 1.00 95.19 166 ASN A C 1
ATOM 1233 O O . ASN A 1 166 ? 26.643 -16.405 -10.911 1.00 95.19 166 ASN A O 1
ATOM 1237 N N . SER A 1 167 ? 24.456 -16.429 -10.343 1.00 94.94 167 SER A N 1
ATOM 1238 C CA . SER A 1 167 ? 24.002 -17.021 -11.596 1.00 94.94 167 SER A CA 1
ATOM 1239 C C . SER A 1 167 ? 24.173 -16.041 -12.762 1.00 94.94 167 SER A C 1
ATOM 1241 O O . SER A 1 167 ? 24.201 -14.817 -12.596 1.00 94.94 167 SER A O 1
ATOM 1243 N N . SER A 1 168 ? 24.302 -16.585 -13.971 1.00 94.50 168 SER A N 1
ATOM 1244 C CA . SER A 1 168 ? 24.396 -15.812 -15.207 1.00 94.50 168 SER A CA 1
ATOM 1245 C C . SER A 1 168 ? 23.559 -16.441 -16.313 1.00 94.50 168 SER A C 1
ATOM 1247 O O . SER A 1 168 ? 23.332 -17.651 -16.336 1.00 94.50 168 SER A O 1
ATOM 1249 N N . PHE A 1 169 ? 23.116 -15.610 -17.251 1.00 94.62 169 PHE A N 1
ATOM 1250 C CA . PHE A 1 169 ? 22.434 -16.048 -18.465 1.00 94.62 169 PHE A CA 1
ATOM 1251 C C . PHE A 1 169 ? 23.343 -15.825 -19.668 1.00 94.62 169 PHE A C 1
ATOM 1253 O O . PHE A 1 169 ? 23.953 -14.766 -19.765 1.00 94.62 169 PHE A O 1
ATOM 1260 N N . ASP A 1 170 ? 23.416 -16.798 -20.576 1.00 94.50 170 ASP A N 1
ATOM 1261 C CA . ASP A 1 170 ? 24.175 -16.730 -21.830 1.00 94.50 170 ASP A CA 1
ATOM 1262 C C . ASP A 1 170 ? 23.348 -17.375 -22.954 1.00 94.50 170 ASP A C 1
ATOM 1264 O O . ASP A 1 170 ? 23.016 -18.562 -22.892 1.00 94.50 170 ASP A O 1
ATOM 1268 N N . ALA A 1 171 ? 23.005 -16.593 -23.979 1.00 93.62 171 ALA A N 1
ATOM 1269 C CA . ALA A 1 171 ? 22.205 -17.050 -25.110 1.00 93.62 171 ALA A CA 1
ATOM 1270 C C . ALA A 1 171 ? 22.693 -16.496 -26.450 1.00 93.62 171 ALA A C 1
ATOM 1272 O O . ALA A 1 171 ? 23.217 -15.391 -26.553 1.00 93.62 171 ALA A O 1
ATOM 1273 N N . VAL A 1 172 ? 22.456 -17.256 -27.520 1.00 93.25 172 VAL A N 1
ATOM 1274 C CA . VAL A 1 172 ? 22.743 -16.837 -28.898 1.00 93.25 172 VAL A CA 1
ATOM 1275 C C . VAL A 1 172 ? 21.516 -16.133 -29.485 1.00 93.25 172 VAL A C 1
ATOM 1277 O O . VAL A 1 172 ? 20.463 -16.752 -29.652 1.00 93.25 172 VAL A O 1
ATOM 1280 N N . ALA A 1 173 ? 21.646 -14.866 -29.883 1.00 91.50 173 ALA A N 1
ATOM 1281 C CA . ALA A 1 173 ? 20.565 -14.111 -30.514 1.00 91.50 173 ALA A CA 1
ATOM 1282 C C . ALA A 1 173 ? 20.404 -14.509 -31.991 1.00 91.50 173 ALA A C 1
ATOM 1284 O O . ALA A 1 173 ? 21.042 -13.967 -32.893 1.00 91.50 173 ALA A O 1
ATOM 1285 N N . GLY A 1 174 ? 19.560 -15.509 -32.253 1.00 87.94 174 GLY A N 1
ATOM 1286 C CA . GLY A 1 174 ? 19.369 -16.061 -33.600 1.00 87.94 174 GLY A CA 1
ATOM 1287 C C . GLY A 1 174 ? 18.457 -15.237 -34.517 1.00 87.94 174 GLY A C 1
ATOM 1288 O O . GLY A 1 174 ? 18.665 -15.222 -35.736 1.00 87.94 174 GLY A O 1
ATOM 1289 N N . SER A 1 175 ? 17.468 -14.544 -33.946 1.00 85.75 175 SER A N 1
ATOM 1290 C CA . SER A 1 175 ? 16.355 -13.914 -34.670 1.00 85.75 175 SER A CA 1
ATOM 1291 C C . SER A 1 175 ? 16.541 -12.409 -34.863 1.00 85.75 175 SER A C 1
ATOM 1293 O O . SER A 1 175 ? 17.079 -11.734 -33.992 1.00 85.75 175 SER A O 1
ATOM 1295 N N . GLY A 1 176 ? 16.056 -11.883 -35.994 1.00 83.38 176 GLY A N 1
ATOM 1296 C CA . GLY A 1 176 ? 15.885 -10.437 -36.203 1.00 83.38 176 GLY A CA 1
ATOM 1297 C C . GLY A 1 176 ? 14.588 -9.882 -35.599 1.00 83.38 176 GLY A C 1
ATOM 1298 O O . GLY A 1 176 ? 14.318 -8.693 -35.706 1.00 83.38 176 GLY A O 1
ATOM 1299 N N . SER A 1 177 ? 13.757 -10.739 -35.003 1.00 87.94 177 SER A N 1
ATOM 1300 C CA . SER A 1 177 ? 12.613 -10.347 -34.173 1.00 87.94 177 SER A CA 1
ATOM 1301 C C . SER A 1 177 ? 13.010 -10.388 -32.702 1.00 87.94 177 SER A C 1
ATOM 1303 O O . SER A 1 177 ? 13.882 -11.176 -32.332 1.00 87.94 177 SER A O 1
ATOM 1305 N N . TYR A 1 178 ? 12.361 -9.560 -31.883 1.00 88.50 178 TYR A N 1
ATOM 1306 C CA . TYR A 1 178 ? 12.504 -9.638 -30.430 1.00 88.50 178 TYR A CA 1
ATOM 1307 C C . TYR A 1 178 ? 12.076 -11.011 -29.905 1.00 88.50 178 TYR A C 1
ATOM 1309 O O . TYR A 1 178 ? 11.249 -11.688 -30.526 1.00 88.50 178 TYR A O 1
ATOM 1317 N N . ASN A 1 179 ? 12.652 -11.425 -28.774 1.00 87.44 179 ASN A N 1
ATOM 1318 C CA . ASN A 1 179 ? 12.135 -12.551 -28.000 1.00 87.44 179 ASN A CA 1
ATOM 1319 C C . ASN A 1 179 ? 10.662 -12.321 -27.622 1.00 87.44 179 ASN A C 1
ATOM 1321 O O . ASN A 1 179 ? 10.196 -11.185 -27.582 1.00 87.44 179 ASN A O 1
ATOM 1325 N N . ALA A 1 180 ? 9.925 -13.410 -27.400 1.00 82.25 180 ALA A N 1
ATOM 1326 C CA . ALA A 1 180 ? 8.537 -13.341 -26.949 1.00 82.25 180 ALA A CA 1
ATOM 1327 C C . ALA A 1 180 ? 8.465 -12.962 -25.460 1.00 82.25 180 ALA A C 1
ATOM 1329 O O . ALA A 1 180 ? 9.398 -13.259 -24.714 1.00 82.25 180 ALA A O 1
ATOM 1330 N N . SER A 1 181 ? 7.362 -12.326 -25.059 1.00 78.12 181 SER A N 1
ATOM 1331 C CA . SER A 1 181 ? 7.021 -12.075 -23.652 1.00 78.12 181 SER A CA 1
ATOM 1332 C C . SER A 1 181 ? 6.551 -13.383 -22.966 1.00 78.12 181 SER A C 1
ATOM 1334 O O . SER A 1 181 ? 5.966 -14.218 -23.670 1.00 78.12 181 SER A O 1
ATOM 1336 N N . PRO A 1 182 ? 6.812 -13.612 -21.657 1.00 75.62 182 PRO A N 1
ATOM 1337 C CA . PRO A 1 182 ? 7.543 -12.743 -20.729 1.00 75.62 182 PRO A CA 1
ATOM 1338 C C . PRO A 1 182 ? 9.036 -12.684 -21.061 1.00 75.62 182 PRO A C 1
ATOM 1340 O O . PRO A 1 182 ? 9.675 -13.693 -21.359 1.00 75.62 182 PRO A O 1
ATOM 1343 N N . TYR A 1 183 ? 9.623 -11.488 -20.995 1.00 83.00 183 TYR A N 1
ATOM 1344 C CA . TYR A 1 183 ? 11.027 -11.246 -21.354 1.00 83.00 183 TYR A CA 1
ATOM 1345 C C . TYR A 1 183 ? 12.033 -11.723 -20.284 1.00 83.00 183 TYR A C 1
ATOM 1347 O O . TYR A 1 183 ? 13.184 -11.282 -20.270 1.00 83.00 183 TYR A O 1
ATOM 1355 N N . VAL A 1 184 ? 11.617 -12.611 -19.377 1.00 74.75 184 VAL A N 1
ATOM 1356 C CA . VAL A 1 184 ? 12.441 -13.143 -18.286 1.00 74.75 184 VAL A CA 1
ATOM 1357 C C . VAL A 1 184 ? 13.558 -14.018 -18.853 1.00 74.75 184 VAL A C 1
ATOM 1359 O O . VAL A 1 184 ? 13.327 -14.926 -19.651 1.00 74.75 184 VAL A O 1
ATOM 1362 N N . ALA A 1 185 ? 14.787 -13.739 -18.432 1.00 75.88 185 ALA A N 1
ATOM 1363 C CA . ALA A 1 185 ? 15.990 -14.397 -18.924 1.00 75.88 185 ALA A CA 1
ATOM 1364 C C . ALA A 1 185 ? 16.706 -15.220 -17.841 1.00 75.88 185 ALA A C 1
ATOM 1366 O O . ALA A 1 185 ? 17.346 -16.217 -18.170 1.00 75.88 185 ALA A O 1
ATOM 1367 N N . LEU A 1 186 ? 16.609 -14.839 -16.563 1.00 91.19 186 LEU A N 1
ATOM 1368 C CA . LEU A 1 186 ? 17.337 -15.505 -15.479 1.00 91.19 186 LEU A CA 1
ATOM 1369 C C . LEU A 1 186 ? 16.564 -15.467 -14.161 1.00 91.19 186 LEU A C 1
ATOM 1371 O O . LEU A 1 186 ? 16.355 -14.389 -13.623 1.00 91.19 186 LEU A O 1
ATOM 1375 N N . ASP A 1 187 ? 16.215 -16.621 -13.600 1.00 94.81 187 ASP A N 1
ATOM 1376 C CA . ASP A 1 187 ? 15.753 -16.716 -12.211 1.00 94.81 187 ASP A CA 1
ATOM 1377 C C . ASP A 1 187 ? 16.970 -16.752 -11.273 1.00 94.81 187 ASP A C 1
ATOM 1379 O O . ASP A 1 187 ? 17.821 -17.635 -11.395 1.00 94.81 187 ASP A O 1
ATOM 1383 N N . ILE A 1 188 ? 17.061 -15.778 -10.365 1.00 95.75 188 ILE A N 1
ATOM 1384 C CA . ILE A 1 188 ? 18.146 -15.650 -9.379 1.00 95.75 188 ILE A CA 1
ATOM 1385 C C . ILE A 1 188 ? 17.647 -15.870 -7.949 1.00 95.75 188 ILE A C 1
ATOM 1387 O O . ILE A 1 188 ? 18.373 -15.622 -6.985 1.00 95.75 188 ILE A O 1
ATOM 1391 N N . THR A 1 189 ? 16.416 -16.358 -7.778 1.00 95.12 189 THR A N 1
ATOM 1392 C CA . THR A 1 189 ? 15.770 -16.555 -6.472 1.00 95.12 189 THR A CA 1
ATOM 1393 C C . THR A 1 189 ? 16.613 -17.429 -5.544 1.00 95.12 189 THR A C 1
ATOM 1395 O O . THR A 1 189 ? 16.749 -17.128 -4.361 1.00 95.12 189 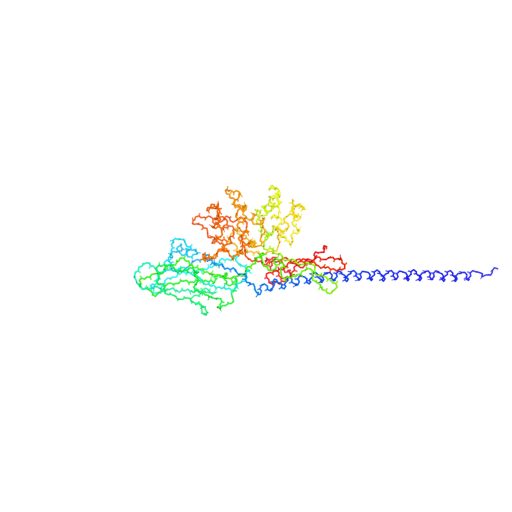THR A O 1
ATOM 1398 N N . ALA A 1 190 ? 17.228 -18.487 -6.079 1.00 95.31 190 ALA A N 1
ATOM 1399 C CA . ALA A 1 190 ? 18.030 -19.431 -5.302 1.00 95.31 190 ALA A CA 1
ATOM 1400 C C . ALA A 1 190 ? 19.437 -18.920 -4.944 1.00 95.31 190 ALA A C 1
ATOM 1402 O O . ALA A 1 190 ? 20.104 -19.530 -4.105 1.00 95.31 190 ALA A O 1
ATOM 1403 N N . ASP A 1 191 ? 19.895 -17.820 -5.548 1.00 93.75 191 ASP A N 1
ATOM 1404 C CA . ASP A 1 191 ? 21.272 -17.355 -5.373 1.00 93.75 191 ASP A CA 1
ATOM 1405 C C . ASP A 1 191 ? 21.514 -16.807 -3.957 1.00 93.75 191 ASP A C 1
ATOM 1407 O O . ASP A 1 191 ? 22.643 -16.839 -3.462 1.00 93.75 191 ASP A O 1
ATOM 1411 N N . ARG A 1 192 ? 20.466 -16.291 -3.293 1.00 94.69 192 ARG A N 1
ATOM 1412 C CA . ARG A 1 192 ? 20.517 -15.742 -1.927 1.00 94.69 192 ARG A CA 1
ATOM 1413 C C . ARG A 1 192 ? 19.125 -15.430 -1.377 1.00 94.69 192 ARG A C 1
ATOM 1415 O O . ARG A 1 192 ? 18.137 -15.422 -2.097 1.00 94.69 192 ARG A O 1
ATOM 1422 N N . THR A 1 193 ? 19.058 -15.090 -0.090 1.00 93.12 193 THR A N 1
ATOM 1423 C CA . THR A 1 193 ? 17.862 -14.464 0.488 1.00 93.12 193 THR A CA 1
ATOM 1424 C C . THR A 1 193 ? 17.723 -13.038 -0.035 1.00 93.12 193 THR A C 1
ATOM 1426 O O . THR A 1 193 ? 18.517 -12.159 0.308 1.00 93.12 193 THR A O 1
ATOM 1429 N N . TRP A 1 194 ? 16.700 -12.813 -0.848 1.00 93.56 194 TRP A N 1
ATOM 1430 C CA . TRP A 1 194 ? 16.377 -11.499 -1.381 1.00 93.56 194 TRP A CA 1
ATOM 1431 C C . TRP A 1 194 ? 15.582 -10.679 -0.374 1.00 93.56 194 TRP A C 1
ATOM 1433 O O . TRP A 1 194 ? 14.636 -11.155 0.249 1.00 93.56 194 TRP A O 1
ATOM 1443 N N . THR A 1 195 ? 15.998 -9.430 -0.195 1.00 91.50 195 THR A N 1
ATOM 1444 C CA . THR A 1 195 ? 15.306 -8.451 0.643 1.00 91.50 195 THR A CA 1
ATOM 1445 C C . THR A 1 195 ? 15.397 -7.092 -0.030 1.00 91.50 195 THR A C 1
ATOM 1447 O O . THR A 1 195 ? 16.351 -6.830 -0.767 1.00 91.50 195 THR A O 1
ATOM 1450 N N . TRP A 1 196 ? 14.449 -6.207 0.259 1.00 89.75 196 TRP A N 1
ATOM 1451 C CA . TRP A 1 196 ? 14.471 -4.849 -0.275 1.00 89.75 196 TRP A CA 1
ATOM 1452 C C . TRP A 1 196 ? 15.776 -4.088 -0.011 1.00 89.75 196 TRP A C 1
ATOM 1454 O O . TRP A 1 196 ? 16.281 -3.504 -0.962 1.00 89.75 196 TRP A O 1
ATOM 1464 N N . PRO A 1 197 ? 16.401 -4.147 1.185 1.00 90.88 197 PRO A N 1
ATOM 1465 C CA . PRO A 1 197 ? 17.714 -3.538 1.397 1.00 90.88 197 PRO A CA 1
ATOM 1466 C C . PRO A 1 197 ? 18.818 -4.035 0.457 1.00 90.88 197 PRO A C 1
ATOM 1468 O O . PRO A 1 197 ? 19.719 -3.268 0.156 1.00 90.88 197 PRO A O 1
ATOM 1471 N N . VAL A 1 198 ? 18.761 -5.290 -0.011 1.00 93.06 198 VAL A N 1
ATOM 1472 C CA . VAL A 1 198 ? 19.742 -5.825 -0.975 1.0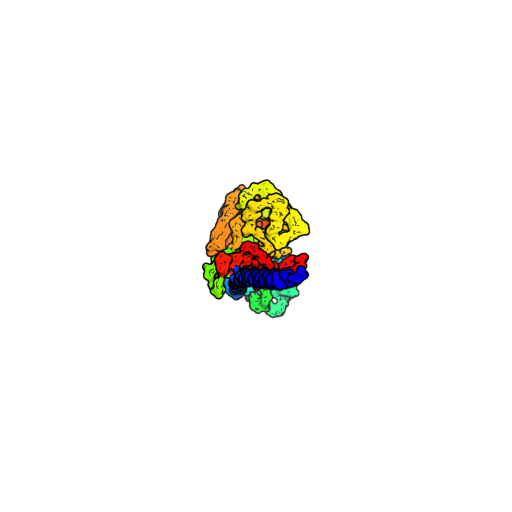0 93.06 198 VAL A CA 1
ATOM 1473 C C . VAL A 1 198 ? 19.505 -5.252 -2.370 1.00 93.06 198 VAL A C 1
ATOM 1475 O O . VAL A 1 198 ? 20.464 -4.904 -3.043 1.00 93.06 198 VAL A O 1
ATOM 1478 N N . ILE A 1 199 ? 18.247 -5.154 -2.806 1.00 92.19 199 ILE A N 1
ATOM 1479 C CA . ILE A 1 199 ? 17.886 -4.616 -4.131 1.00 92.19 199 ILE A CA 1
ATOM 1480 C C . ILE A 1 199 ? 18.078 -3.094 -4.186 1.00 92.19 199 ILE A C 1
ATOM 1482 O O . ILE A 1 199 ? 18.493 -2.559 -5.209 1.00 92.19 199 ILE A O 1
ATOM 1486 N N . ALA A 1 200 ? 17.790 -2.412 -3.076 1.00 89.81 200 ALA A N 1
ATOM 1487 C CA . ALA A 1 200 ? 17.943 -0.970 -2.903 1.00 89.81 200 ALA A CA 1
ATOM 1488 C C . ALA A 1 200 ? 19.402 -0.525 -2.725 1.00 89.81 200 ALA A C 1
ATOM 1490 O O . ALA A 1 200 ? 19.666 0.677 -2.675 1.00 89.81 200 ALA A O 1
ATOM 1491 N N . ASP A 1 201 ? 20.337 -1.463 -2.563 1.00 92.94 201 ASP A N 1
ATOM 1492 C CA . ASP A 1 201 ? 21.745 -1.129 -2.410 1.00 92.94 201 ASP A CA 1
ATOM 1493 C C . ASP A 1 201 ? 22.276 -0.521 -3.726 1.00 92.94 201 ASP A C 1
ATOM 1495 O O . ASP A 1 201 ? 22.089 -1.125 -4.785 1.00 92.94 201 ASP A O 1
ATOM 1499 N N . PRO A 1 202 ? 22.962 0.638 -3.704 1.00 93.44 202 PRO A N 1
ATOM 1500 C CA . PRO A 1 202 ? 23.574 1.221 -4.903 1.00 93.44 202 PRO A CA 1
ATOM 1501 C C . PRO A 1 202 ? 24.583 0.300 -5.609 1.00 93.44 202 PRO A C 1
ATOM 1503 O O . PRO A 1 202 ? 24.921 0.513 -6.779 1.00 93.44 202 PRO A O 1
ATOM 1506 N N . ASP A 1 203 ? 25.105 -0.709 -4.910 1.00 96.12 203 ASP A N 1
ATOM 1507 C CA . ASP A 1 203 ? 25.971 -1.742 -5.465 1.00 96.12 203 ASP A CA 1
ATOM 1508 C C . ASP A 1 203 ? 25.203 -2.900 -6.117 1.00 96.12 203 ASP A C 1
ATOM 1510 O O . ASP A 1 203 ? 25.828 -3.698 -6.829 1.00 96.12 203 ASP A O 1
ATOM 1514 N N . PHE A 1 204 ? 23.875 -2.974 -5.959 1.00 96.56 204 PHE A N 1
ATOM 1515 C CA . PHE A 1 204 ? 23.033 -3.874 -6.736 1.00 96.56 204 PHE A CA 1
ATOM 1516 C C . PHE A 1 204 ? 22.871 -3.365 -8.171 1.00 96.56 204 PHE A C 1
ATOM 1518 O O . PHE A 1 204 ? 22.250 -2.336 -8.441 1.00 96.56 204 PHE A O 1
ATOM 1525 N N . LYS A 1 205 ? 23.464 -4.091 -9.123 1.00 97.19 205 LYS A N 1
ATOM 1526 C CA . LYS A 1 205 ? 23.485 -3.700 -10.539 1.00 97.19 205 LYS A CA 1
ATOM 1527 C C . LYS A 1 205 ? 23.254 -4.901 -11.433 1.00 97.19 205 LYS A C 1
ATOM 1529 O O . LYS A 1 205 ? 23.814 -5.969 -11.194 1.00 97.19 205 LYS A O 1
ATOM 1534 N N . ILE A 1 206 ? 22.529 -4.692 -12.526 1.00 97.19 206 ILE A N 1
ATOM 1535 C CA . ILE A 1 206 ? 22.377 -5.650 -13.624 1.00 97.19 206 ILE A CA 1
ATOM 1536 C C . ILE A 1 206 ? 23.239 -5.182 -14.793 1.00 97.19 206 ILE A C 1
ATOM 1538 O O . ILE A 1 206 ? 23.268 -3.998 -15.118 1.00 97.19 206 ILE A O 1
ATOM 1542 N N . ARG A 1 207 ? 23.944 -6.101 -15.449 1.00 96.94 207 ARG A N 1
ATOM 1543 C CA . ARG A 1 207 ? 24.711 -5.837 -16.668 1.00 96.94 207 ARG A CA 1
ATOM 1544 C C . ARG A 1 207 ? 24.260 -6.767 -17.771 1.00 96.94 207 ARG A C 1
ATOM 1546 O O . ARG A 1 207 ? 24.263 -7.978 -17.582 1.00 96.94 207 ARG A O 1
ATOM 1553 N N . ALA A 1 208 ? 24.023 -6.203 -18.946 1.00 96.88 208 ALA A N 1
ATOM 1554 C CA . ALA A 1 208 ? 23.863 -6.967 -20.169 1.00 96.88 208 ALA A CA 1
ATOM 1555 C C . ALA A 1 208 ? 24.985 -6.616 -21.157 1.00 96.88 208 ALA A C 1
ATOM 1557 O O . ALA A 1 208 ? 25.319 -5.441 -21.345 1.00 96.88 208 ALA A O 1
ATOM 1558 N N . ARG A 1 209 ? 25.611 -7.631 -21.761 1.00 95.81 209 ARG A N 1
ATOM 1559 C CA . ARG A 1 209 ? 26.691 -7.460 -22.746 1.00 95.81 209 ARG A CA 1
ATOM 1560 C C . ARG A 1 209 ? 26.475 -8.333 -23.973 1.00 95.81 209 ARG A C 1
ATOM 1562 O O . ARG A 1 209 ? 26.017 -9.465 -23.845 1.00 95.81 209 ARG A O 1
ATOM 1569 N N . ALA A 1 210 ? 26.863 -7.825 -25.137 1.00 95.50 210 ALA A N 1
ATOM 1570 C CA . ALA A 1 210 ? 26.936 -8.620 -26.359 1.00 95.50 210 ALA A CA 1
A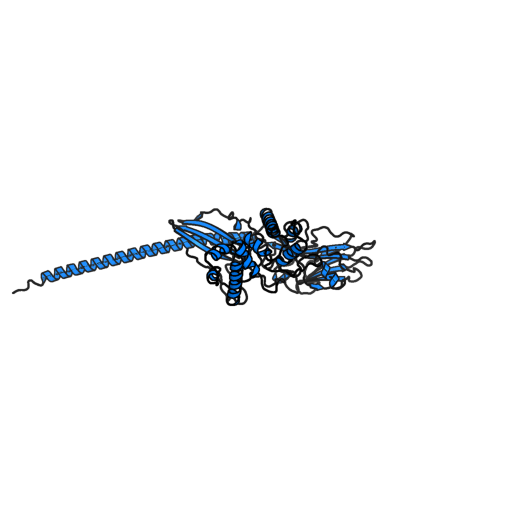TOM 1571 C C . ALA A 1 210 ? 28.389 -8.985 -26.663 1.00 95.50 210 ALA A C 1
ATOM 1573 O O . ALA A 1 210 ? 29.266 -8.157 -26.453 1.00 95.50 210 ALA A O 1
ATOM 1574 N N . TYR A 1 211 ? 28.667 -10.198 -27.135 1.00 94.50 211 TYR A N 1
ATOM 1575 C CA . TYR A 1 211 ? 30.025 -10.644 -27.471 1.00 94.50 211 TYR A CA 1
ATOM 1576 C C . TYR A 1 211 ? 30.013 -11.791 -28.493 1.00 94.50 211 TYR A C 1
ATOM 1578 O O . TYR A 1 211 ? 28.954 -12.276 -28.901 1.00 94.50 211 TYR A O 1
ATOM 1586 N N . ASP A 1 212 ? 31.211 -12.223 -28.894 1.00 91.00 212 ASP A N 1
ATOM 1587 C CA . ASP A 1 212 ? 31.449 -13.398 -29.745 1.00 91.00 212 ASP A CA 1
ATOM 1588 C C . ASP A 1 212 ? 30.775 -13.320 -31.129 1.00 91.00 212 ASP A C 1
ATOM 1590 O O . ASP A 1 212 ? 30.292 -14.308 -31.681 1.00 91.00 212 ASP A O 1
ATOM 1594 N N . SER A 1 213 ? 30.744 -12.123 -31.724 1.00 86.31 213 SER A N 1
ATOM 1595 C CA . SER A 1 213 ? 30.336 -11.940 -33.118 1.00 86.31 213 SER A CA 1
ATOM 1596 C C . SER A 1 213 ? 31.194 -10.885 -33.804 1.00 86.31 213 SER A C 1
ATOM 1598 O O . SER A 1 213 ? 31.399 -9.791 -33.300 1.00 86.31 213 SER A O 1
ATOM 1600 N N . SER A 1 214 ? 31.722 -11.219 -34.980 1.00 83.50 214 SER A N 1
ATOM 1601 C CA . SER A 1 214 ? 32.634 -10.341 -35.725 1.00 83.50 214 SER A CA 1
ATOM 1602 C C . SER A 1 214 ? 31.928 -9.388 -36.689 1.00 83.50 214 SER A C 1
ATOM 1604 O O . SER A 1 214 ? 32.575 -8.504 -37.247 1.00 83.50 214 SER A O 1
ATOM 1606 N N . ASN A 1 215 ? 30.631 -9.585 -36.948 1.00 83.44 215 ASN A N 1
ATOM 1607 C CA . ASN A 1 215 ? 29.911 -8.852 -37.992 1.00 83.44 215 ASN A CA 1
ATOM 1608 C C . ASN A 1 215 ? 28.433 -8.558 -37.688 1.00 83.44 215 ASN A C 1
ATOM 1610 O O . ASN A 1 215 ? 27.717 -8.087 -38.578 1.00 83.44 215 ASN A O 1
ATOM 1614 N N . ARG A 1 216 ? 27.953 -8.847 -36.475 1.00 86.06 216 ARG A N 1
ATOM 1615 C CA . ARG A 1 216 ? 26.568 -8.590 -36.055 1.00 86.06 216 ARG A CA 1
ATOM 1616 C C . ARG A 1 216 ? 26.514 -8.158 -34.607 1.00 86.06 216 ARG A C 1
ATOM 1618 O O . ARG A 1 216 ? 27.169 -8.782 -33.778 1.00 86.06 216 ARG A O 1
ATOM 1625 N N . ASP A 1 217 ? 25.641 -7.199 -34.352 1.00 92.00 217 ASP A N 1
ATOM 1626 C CA . ASP A 1 217 ? 25.416 -6.596 -33.046 1.00 92.00 217 ASP A CA 1
ATOM 1627 C C . ASP A 1 217 ? 24.106 -7.101 -32.449 1.00 92.00 217 ASP A C 1
ATOM 1629 O O . ASP A 1 217 ? 23.223 -7.617 -33.152 1.00 92.00 217 ASP A O 1
ATOM 1633 N N . LEU A 1 218 ? 23.978 -6.947 -31.138 1.00 93.62 218 LEU A N 1
ATOM 1634 C CA . LEU A 1 218 ? 22.719 -7.158 -30.441 1.00 93.62 218 LEU A CA 1
ATOM 1635 C C . LEU A 1 218 ? 21.966 -5.830 -30.367 1.00 93.62 218 LEU A C 1
ATOM 1637 O O . LEU A 1 218 ? 22.559 -4.795 -30.089 1.00 93.62 218 LEU A O 1
ATOM 1641 N N . GLU A 1 219 ? 20.659 -5.857 -30.568 1.00 94.25 219 GLU A N 1
ATOM 1642 C CA . GLU A 1 219 ? 19.780 -4.729 -30.272 1.00 94.25 219 GLU A CA 1
ATOM 1643 C C . GLU A 1 219 ? 18.972 -5.060 -29.018 1.00 94.25 219 GLU A C 1
ATOM 1645 O O . GLU A 1 219 ? 18.313 -6.100 -28.955 1.00 94.25 219 GLU A O 1
ATOM 1650 N N . MET A 1 220 ? 19.051 -4.186 -28.020 1.00 93.62 220 MET A N 1
ATOM 1651 C CA . MET A 1 220 ? 18.389 -4.321 -26.729 1.00 93.62 220 MET A CA 1
ATOM 1652 C C . MET A 1 220 ? 17.364 -3.214 -26.551 1.00 93.62 220 MET A C 1
ATOM 1654 O O . MET A 1 220 ? 17.709 -2.038 -26.615 1.00 93.62 220 MET A O 1
ATOM 1658 N N . ASP A 1 221 ? 16.122 -3.600 -26.316 1.00 92.06 221 ASP A N 1
ATOM 1659 C CA . ASP A 1 221 ? 15.020 -2.664 -26.110 1.00 92.06 221 ASP A CA 1
ATOM 1660 C C . ASP A 1 221 ? 14.777 -2.412 -24.623 1.00 92.06 221 ASP A C 1
ATOM 1662 O O . ASP A 1 221 ? 14.593 -1.278 -24.218 1.00 92.06 221 ASP A O 1
ATOM 1666 N N . TYR A 1 222 ? 14.847 -3.457 -23.793 1.00 91.56 222 TYR A N 1
ATOM 1667 C CA . TYR A 1 222 ? 14.461 -3.372 -22.386 1.00 91.56 222 TYR A CA 1
ATOM 1668 C C . TYR A 1 222 ? 15.350 -4.263 -21.511 1.00 91.56 222 TYR A C 1
ATOM 1670 O O . TYR A 1 222 ? 15.683 -5.378 -21.918 1.00 91.56 222 TYR A O 1
ATOM 1678 N N . LEU A 1 223 ? 15.741 -3.784 -20.329 1.00 94.44 223 LEU A N 1
ATOM 1679 C CA . LEU A 1 223 ? 16.475 -4.519 -19.294 1.00 94.44 223 LEU A CA 1
ATOM 1680 C C . LEU A 1 223 ? 15.858 -4.178 -17.935 1.00 94.44 223 LEU A C 1
ATOM 1682 O O . LEU A 1 223 ? 15.690 -3.002 -17.625 1.00 94.44 223 LEU A O 1
ATOM 1686 N N . PHE A 1 224 ? 15.543 -5.185 -17.123 1.00 93.56 224 PHE A N 1
ATOM 1687 C CA . PHE A 1 224 ? 14.828 -4.979 -15.863 1.00 93.56 224 PHE A CA 1
ATOM 1688 C C . PHE A 1 224 ? 15.119 -6.065 -14.828 1.00 93.56 224 PHE A C 1
ATOM 1690 O O . PHE A 1 224 ? 15.625 -7.149 -15.142 1.00 93.56 224 PHE A O 1
ATOM 1697 N N . LEU A 1 225 ? 14.784 -5.743 -13.582 1.00 94.56 225 LEU A N 1
ATOM 1698 C CA . LEU A 1 225 ? 14.674 -6.682 -12.475 1.00 94.56 225 LEU A CA 1
ATOM 1699 C C . LEU A 1 225 ? 13.188 -6.974 -12.273 1.00 94.56 225 LEU A C 1
ATOM 1701 O O . LEU A 1 225 ? 12.441 -6.050 -11.990 1.00 94.56 225 LEU A O 1
ATOM 1705 N N . SER A 1 226 ? 12.753 -8.221 -12.376 1.00 94.25 226 SER A N 1
ATOM 1706 C CA . SER A 1 226 ? 11.382 -8.601 -12.043 1.00 94.25 226 SER A CA 1
ATOM 1707 C C . SER A 1 226 ? 11.339 -9.212 -10.650 1.00 94.25 226 SER A C 1
ATOM 1709 O O . SER A 1 226 ? 12.147 -10.088 -10.318 1.00 94.25 226 SER A O 1
ATOM 1711 N N . VAL A 1 227 ? 10.423 -8.731 -9.819 1.00 94.25 227 VAL A N 1
ATOM 1712 C CA . VAL A 1 227 ? 10.239 -9.193 -8.443 1.00 94.25 227 VAL A CA 1
ATOM 1713 C C . VAL A 1 227 ? 8.820 -9.703 -8.286 1.00 94.25 227 VAL A C 1
ATOM 1715 O O . VAL A 1 227 ? 7.867 -8.975 -8.554 1.00 94.25 227 VAL A O 1
ATOM 1718 N N . THR A 1 228 ? 8.690 -10.933 -7.795 1.00 93.75 228 THR A N 1
ATOM 1719 C CA . THR A 1 228 ? 7.419 -11.460 -7.299 1.00 93.75 228 THR A CA 1
ATOM 1720 C C . THR A 1 228 ? 7.359 -11.250 -5.793 1.00 93.75 228 THR A C 1
ATOM 1722 O O . THR A 1 228 ? 8.300 -11.600 -5.070 1.00 93.75 228 THR A O 1
ATOM 1725 N N . TYR A 1 229 ? 6.264 -10.672 -5.316 1.00 92.88 229 TYR A N 1
ATOM 1726 C CA . TYR A 1 229 ? 6.069 -10.301 -3.919 1.00 92.88 229 TYR A CA 1
ATOM 1727 C C . TYR A 1 229 ? 4.632 -10.569 -3.470 1.00 92.88 229 TYR A C 1
ATOM 1729 O O . TYR A 1 229 ? 3.758 -10.812 -4.297 1.00 92.88 229 TYR A O 1
ATOM 1737 N N . GLU A 1 230 ? 4.399 -10.577 -2.163 1.00 91.69 230 GLU A N 1
ATOM 1738 C CA . GLU A 1 230 ? 3.053 -10.741 -1.602 1.00 91.69 230 GLU A CA 1
ATOM 1739 C C . GLU A 1 230 ? 2.214 -9.480 -1.759 1.00 91.69 230 GLU A C 1
ATOM 1741 O O . GLU A 1 230 ? 2.715 -8.373 -1.555 1.00 91.69 230 GLU A O 1
ATOM 1746 N N . ILE A 1 231 ? 0.947 -9.674 -2.103 1.00 94.44 231 ILE A N 1
ATOM 1747 C CA . ILE A 1 231 ? -0.064 -8.621 -2.127 1.00 94.44 231 ILE A CA 1
ATOM 1748 C C . ILE A 1 231 ? -1.139 -8.936 -1.090 1.00 94.44 231 ILE A C 1
ATOM 1750 O O . ILE A 1 231 ? -1.287 -10.090 -0.699 1.00 94.44 231 ILE A O 1
ATOM 1754 N N . ASP A 1 232 ? -1.884 -7.913 -0.690 1.00 94.44 232 ASP A N 1
ATOM 1755 C CA . ASP A 1 232 ? -3.035 -8.031 0.197 1.00 94.44 232 ASP A CA 1
ATOM 1756 C C . ASP A 1 232 ? -4.267 -7.431 -0.491 1.00 94.44 232 ASP A C 1
ATOM 1758 O O . ASP A 1 232 ? -4.204 -6.334 -1.067 1.00 94.44 232 ASP A O 1
ATOM 1762 N N . ALA A 1 233 ? -5.397 -8.131 -0.423 1.00 95.44 233 ALA A N 1
ATOM 1763 C CA . ALA A 1 233 ? -6.622 -7.800 -1.139 1.00 95.44 233 ALA A CA 1
ATOM 1764 C C . ALA A 1 233 ? -7.895 -8.005 -0.303 1.00 95.44 233 ALA A C 1
ATOM 1766 O O . ALA A 1 233 ? -7.933 -8.712 0.702 1.00 95.44 233 ALA A O 1
ATOM 1767 N N . ALA A 1 234 ? -8.979 -7.333 -0.701 1.00 94.44 234 ALA A N 1
ATOM 1768 C CA . ALA A 1 234 ? -10.230 -7.323 0.061 1.00 94.44 234 ALA A CA 1
ATOM 1769 C C . ALA A 1 234 ? -11.028 -8.643 -0.006 1.00 94.44 234 ALA A C 1
ATOM 1771 O O . ALA A 1 234 ? -11.958 -8.835 0.784 1.00 94.44 234 ALA A O 1
ATOM 1772 N N . ASP A 1 235 ? -10.699 -9.534 -0.939 1.00 92.75 235 ASP A N 1
ATOM 1773 C CA . ASP A 1 235 ? -11.316 -10.849 -1.130 1.00 92.75 235 ASP A CA 1
ATOM 1774 C C . ASP A 1 235 ? -10.620 -11.968 -0.337 1.00 92.75 235 ASP A C 1
ATOM 1776 O O . ASP A 1 235 ? -11.161 -13.072 -0.206 1.00 92.75 235 ASP A O 1
ATOM 1780 N N . GLU A 1 236 ? -9.476 -11.675 0.278 1.00 93.06 236 GLU A N 1
ATOM 1781 C CA . GLU A 1 236 ? -8.746 -12.632 1.095 1.00 93.06 236 GLU A CA 1
ATOM 1782 C C . GLU A 1 236 ? -9.511 -13.025 2.376 1.00 93.06 236 GLU A C 1
ATOM 1784 O O . GLU A 1 236 ? -10.398 -12.306 2.873 1.00 93.06 236 GLU A O 1
ATOM 1789 N N . PRO A 1 237 ? -9.199 -14.196 2.968 1.00 93.25 237 PRO A N 1
ATOM 1790 C CA . PRO A 1 237 ? -9.926 -14.688 4.126 1.00 93.25 237 PRO A CA 1
ATOM 1791 C C . PRO A 1 237 ? -9.947 -13.718 5.306 1.00 93.25 237 PRO A C 1
ATOM 1793 O O . PRO A 1 237 ? -11.005 -13.576 5.924 1.00 93.25 237 PRO A O 1
ATOM 1796 N N . TRP A 1 238 ? -8.823 -13.058 5.620 1.00 93.19 238 TRP A N 1
ATOM 1797 C CA . TRP A 1 238 ? -8.715 -12.097 6.728 1.00 93.19 238 TRP A CA 1
ATOM 1798 C C . TRP A 1 238 ? -9.667 -10.910 6.565 1.00 93.19 238 TRP A C 1
ATOM 1800 O O . TRP A 1 238 ? -10.314 -10.530 7.544 1.00 93.19 238 TRP A O 1
ATOM 1810 N N . ALA A 1 239 ? -9.792 -10.374 5.347 1.00 93.56 239 ALA A N 1
ATOM 1811 C CA . ALA A 1 239 ? -10.617 -9.215 5.025 1.00 93.56 239 ALA A CA 1
ATOM 1812 C C . ALA A 1 239 ? -12.106 -9.577 5.021 1.00 93.56 239 ALA A C 1
ATOM 1814 O O . ALA A 1 239 ? -12.935 -8.897 5.630 1.00 93.56 239 ALA A O 1
ATOM 1815 N N . THR A 1 240 ? -12.449 -10.707 4.399 1.00 92.94 240 THR A N 1
ATOM 1816 C CA . THR A 1 240 ? -13.835 -11.189 4.287 1.00 92.94 240 THR A CA 1
ATOM 1817 C C . THR A 1 240 ? -14.388 -11.766 5.593 1.00 92.94 240 THR A C 1
ATOM 1819 O O . THR A 1 240 ? -15.597 -11.969 5.731 1.00 92.94 240 THR A O 1
ATOM 1822 N N . GLY A 1 241 ? -13.520 -12.073 6.560 1.00 90.44 241 GLY A N 1
ATOM 1823 C CA . GLY A 1 241 ? -13.894 -12.739 7.806 1.00 90.44 241 GLY A CA 1
ATOM 1824 C C . GLY A 1 241 ? -14.209 -14.229 7.638 1.00 90.44 241 GLY A C 1
ATOM 1825 O O . GLY A 1 241 ? -14.676 -14.866 8.581 1.00 90.44 241 GLY A O 1
ATOM 1826 N N . THR A 1 242 ? -13.951 -14.815 6.465 1.00 89.38 242 THR A N 1
ATOM 1827 C CA . THR A 1 242 ? -14.252 -16.230 6.173 1.00 89.38 242 THR A CA 1
ATOM 1828 C C . THR A 1 242 ? -13.311 -17.206 6.885 1.00 89.38 242 THR A C 1
ATOM 1830 O O . THR A 1 242 ? -13.565 -18.413 6.919 1.00 89.38 242 THR A O 1
ATOM 1833 N N . TYR A 1 243 ? -12.251 -16.699 7.519 1.00 85.38 243 TYR A N 1
ATOM 1834 C CA . TYR A 1 243 ? -11.289 -17.497 8.272 1.00 85.38 243 TYR A CA 1
ATOM 1835 C C . TYR A 1 243 ? -11.857 -18.188 9.522 1.00 85.38 243 TYR A C 1
ATOM 1837 O O . TYR A 1 243 ? -11.262 -19.151 10.022 1.00 85.38 243 TYR A O 1
ATOM 1845 N N . ASP A 1 244 ? -12.964 -17.709 10.088 1.00 91.25 244 ASP A N 1
ATOM 1846 C CA . ASP A 1 244 ? -13.624 -18.352 11.227 1.00 91.25 244 ASP A CA 1
ATOM 1847 C C . ASP A 1 244 ? -15.111 -17.993 11.272 1.00 91.25 244 ASP A C 1
ATOM 1849 O O . ASP A 1 244 ? -15.574 -17.046 10.644 1.00 91.25 244 ASP A O 1
ATOM 1853 N N . THR A 1 245 ? -15.871 -18.740 12.065 1.00 94.12 245 THR A N 1
ATOM 1854 C CA . THR A 1 245 ? -17.284 -18.443 12.314 1.00 94.12 245 THR A CA 1
ATOM 1855 C C . THR A 1 245 ? -17.459 -17.923 13.732 1.00 94.12 245 THR A C 1
ATOM 1857 O O . THR A 1 245 ? -17.033 -18.577 14.690 1.00 94.12 245 THR A O 1
ATOM 1860 N N . PHE A 1 246 ? -18.141 -16.790 13.875 1.00 93.94 246 PHE A N 1
ATOM 1861 C CA . PHE A 1 246 ? -18.506 -16.212 15.166 1.00 93.94 246 PHE A CA 1
ATOM 1862 C C . PHE A 1 246 ? -20.039 -16.182 15.334 1.00 93.94 246 PHE A C 1
ATOM 1864 O O . PHE A 1 246 ? -20.757 -16.076 14.338 1.00 93.94 246 PHE A O 1
ATOM 1871 N N . PRO A 1 247 ? -20.575 -16.306 16.565 1.00 96.56 247 PRO A N 1
ATOM 1872 C CA . PRO A 1 247 ? -19.862 -16.339 17.841 1.00 96.56 247 PRO A CA 1
ATOM 1873 C C . PRO A 1 247 ? -19.170 -17.681 18.133 1.00 96.56 247 PRO A C 1
ATOM 1875 O O . PRO A 1 247 ? -19.662 -18.747 17.768 1.00 96.56 247 PRO A O 1
ATOM 1878 N N . LYS A 1 248 ? -18.051 -17.639 18.866 1.00 96.44 248 LYS A N 1
ATOM 1879 C CA . LYS A 1 248 ? -17.262 -18.816 19.263 1.00 96.44 248 LYS A CA 1
ATOM 1880 C C . LYS A 1 248 ? -17.236 -18.975 20.777 1.00 96.44 248 LYS A C 1
ATOM 1882 O O . LYS A 1 248 ? -16.729 -18.109 21.488 1.00 96.44 248 LYS A O 1
ATOM 1887 N N . SER A 1 249 ? -17.788 -20.073 21.289 1.00 96.81 249 SER A N 1
ATOM 1888 C CA . SER A 1 249 ? -17.838 -20.336 22.732 1.00 96.81 249 SER A CA 1
ATOM 1889 C C . SER A 1 249 ? -16.467 -20.714 23.293 1.00 96.81 249 SER A C 1
ATOM 1891 O O . SER A 1 249 ? -15.828 -21.649 22.816 1.00 96.81 249 SER A O 1
ATOM 1893 N N . LEU A 1 250 ? -16.048 -20.026 24.356 1.00 95.62 250 LEU A N 1
ATOM 1894 C CA . LEU A 1 250 ? -14.833 -20.310 25.121 1.00 95.62 250 LEU A CA 1
ATOM 1895 C C . LEU A 1 250 ? -15.187 -20.348 26.613 1.00 95.62 250 LEU A C 1
ATOM 1897 O O . LEU A 1 250 ? -15.344 -19.325 27.282 1.00 95.62 250 LEU A O 1
ATOM 1901 N N . GLY A 1 251 ? -15.357 -21.561 27.142 1.00 94.19 251 GLY A N 1
ATOM 1902 C CA . GLY A 1 251 ? -15.819 -21.764 28.513 1.00 94.19 251 GLY A CA 1
ATOM 1903 C C . GLY A 1 251 ? -17.241 -21.233 28.717 1.00 94.19 251 GLY A C 1
ATOM 1904 O O . GLY A 1 251 ? -18.176 -21.704 28.081 1.00 94.19 251 GLY A O 1
ATOM 1905 N N . GLY A 1 252 ? -17.405 -20.275 29.634 1.00 94.69 252 GLY A N 1
ATOM 1906 C CA . GLY A 1 252 ? -18.708 -19.683 29.968 1.00 94.69 252 GLY A CA 1
ATOM 1907 C C . GLY A 1 252 ? -19.073 -18.415 29.186 1.00 94.69 252 GLY A C 1
ATOM 1908 O O . GLY A 1 252 ? -20.081 -17.795 29.514 1.00 94.69 252 GLY A O 1
ATOM 1909 N N . GLY A 1 253 ? -18.247 -17.990 28.228 1.00 97.44 253 GLY A N 1
ATOM 1910 C CA . GLY A 1 253 ? -18.504 -16.821 27.386 1.00 97.44 253 GLY A CA 1
ATOM 1911 C C . GLY A 1 253 ? -18.254 -17.105 25.911 1.00 97.44 253 GLY A C 1
ATOM 1912 O O . GLY A 1 253 ? -18.021 -18.249 25.512 1.00 97.44 253 GLY A O 1
ATOM 1913 N N . THR A 1 254 ? -18.317 -16.058 25.101 1.00 97.94 254 THR A N 1
ATOM 1914 C CA . THR A 1 254 ? -18.187 -16.131 23.645 1.00 97.94 254 THR A CA 1
ATOM 1915 C C . THR A 1 254 ? -17.268 -15.037 23.126 1.00 97.94 254 THR A C 1
ATOM 1917 O O . THR A 1 254 ? -17.320 -13.912 23.608 1.00 97.94 254 THR A O 1
ATOM 1920 N N . VAL A 1 255 ? -16.474 -15.337 22.105 1.00 97.69 255 VAL A N 1
ATOM 1921 C CA . VAL A 1 255 ? -15.977 -14.309 21.181 1.00 97.69 255 VAL A CA 1
ATOM 1922 C C . VAL A 1 255 ? -17.117 -14.042 20.206 1.00 97.69 255 VAL A C 1
ATOM 1924 O O . VAL A 1 255 ? -17.498 -14.948 19.471 1.00 97.69 255 VAL A O 1
ATOM 1927 N N . GLU A 1 256 ? -17.745 -12.875 20.273 1.00 96.62 256 GLU A N 1
ATOM 1928 C CA . GLU A 1 256 ? -18.942 -12.546 19.492 1.00 96.62 256 GLU A CA 1
ATOM 1929 C C . GLU A 1 256 ? -18.627 -12.180 18.044 1.00 96.62 256 GLU A C 1
ATOM 1931 O O . GLU A 1 256 ? -19.371 -12.576 17.151 1.00 96.62 256 GLU A O 1
ATOM 1936 N N . SER A 1 257 ? -17.539 -11.448 17.816 1.00 96.44 257 SER A N 1
ATOM 1937 C CA . SER A 1 257 ? -17.074 -11.060 16.486 1.00 96.44 257 SER A CA 1
ATOM 1938 C C . SER A 1 257 ? -15.592 -10.720 16.521 1.00 96.44 257 SER A C 1
ATOM 1940 O O . SER A 1 257 ? -15.084 -10.260 17.546 1.00 96.44 257 SER A O 1
ATOM 1942 N N . VAL A 1 258 ? -14.924 -10.904 15.388 1.00 96.50 258 VAL A N 1
ATOM 1943 C CA . VAL A 1 258 ? -13.584 -10.383 15.126 1.00 96.50 258 VAL A CA 1
ATOM 1944 C C . VAL A 1 258 ? -13.599 -9.777 13.729 1.00 96.50 258 VAL A C 1
ATOM 1946 O O . VAL A 1 258 ? -14.156 -10.386 12.819 1.00 96.50 258 VAL A O 1
ATOM 1949 N N . THR A 1 259 ? -13.031 -8.588 13.573 1.00 96.12 259 THR A N 1
ATOM 1950 C CA . THR A 1 259 ? -12.849 -7.921 12.282 1.00 96.12 259 THR A CA 1
ATOM 1951 C C . THR A 1 259 ? -11.386 -7.544 12.119 1.00 96.12 259 THR A C 1
ATOM 1953 O O . THR A 1 259 ? -10.724 -7.168 13.088 1.00 96.12 259 THR A O 1
ATOM 1956 N N . ILE A 1 260 ? -10.884 -7.665 10.896 1.00 95.19 260 ILE A N 1
ATOM 1957 C CA . ILE A 1 260 ? -9.547 -7.239 10.496 1.00 95.19 260 ILE A CA 1
ATOM 1958 C C . ILE A 1 260 ? -9.758 -6.216 9.385 1.00 95.19 260 ILE A C 1
ATOM 1960 O O . ILE A 1 260 ? -10.524 -6.462 8.459 1.00 95.19 260 ILE A O 1
ATOM 1964 N N . ALA A 1 261 ? -9.146 -5.050 9.521 1.00 95.69 261 ALA A N 1
ATOM 1965 C CA . ALA A 1 261 ? -9.197 -3.985 8.536 1.00 95.69 261 ALA A CA 1
ATOM 1966 C C . ALA A 1 261 ? -7.776 -3.588 8.159 1.00 95.69 261 ALA A C 1
ATOM 1968 O O . ALA A 1 261 ? -6.913 -3.482 9.032 1.00 95.69 261 ALA A O 1
ATOM 1969 N N . ASP A 1 262 ? -7.555 -3.340 6.878 1.00 95.75 262 ASP A N 1
ATOM 1970 C CA . ASP A 1 262 ? -6.304 -2.777 6.398 1.00 95.75 262 ASP A CA 1
ATOM 1971 C C . ASP A 1 262 ? -6.251 -1.273 6.690 1.00 95.75 262 ASP A C 1
ATOM 1973 O O . ASP A 1 262 ? -7.169 -0.517 6.357 1.00 95.75 262 ASP A O 1
ATOM 1977 N N . GLU A 1 263 ? -5.178 -0.831 7.338 1.00 95.88 263 GLU A N 1
ATOM 1978 C CA . GLU A 1 263 ? -4.927 0.590 7.566 1.00 95.88 263 GLU A CA 1
ATOM 1979 C C . GLU A 1 263 ? -4.163 1.234 6.397 1.00 95.88 263 GLU A C 1
ATOM 1981 O O . GLU A 1 263 ? -4.235 2.449 6.221 1.00 95.88 263 GLU A O 1
ATOM 1986 N N . GLN A 1 264 ? -3.493 0.445 5.551 1.00 94.88 264 GLN A N 1
ATOM 1987 C CA . GLN A 1 264 ? -2.798 0.910 4.349 1.00 94.88 264 GLN A CA 1
ATOM 1988 C C . GLN A 1 264 ? -3.774 1.354 3.244 1.00 94.88 264 GLN A C 1
ATOM 1990 O O . GLN A 1 264 ? -3.423 2.200 2.430 1.00 94.88 264 GLN A O 1
ATOM 1995 N N . GLY A 1 265 ? -5.023 0.880 3.243 1.00 97.06 265 GLY A N 1
ATOM 1996 C CA . GLY A 1 265 ? -6.095 1.365 2.360 1.00 97.06 265 GLY A CA 1
ATOM 1997 C C . GLY A 1 265 ? -6.649 2.762 2.703 1.00 97.06 265 GLY A C 1
ATOM 1998 O O . GLY A 1 265 ? -7.615 3.207 2.082 1.00 97.06 265 GLY A O 1
ATOM 1999 N N . LYS A 1 266 ? -6.091 3.460 3.703 1.00 98.19 266 LYS A N 1
ATOM 2000 C CA . LYS A 1 266 ? -6.605 4.735 4.241 1.00 98.19 266 LYS A CA 1
ATOM 2001 C C . LYS A 1 266 ? -5.623 5.888 4.050 1.00 98.19 266 LYS A C 1
ATOM 2003 O O . LYS A 1 266 ? -4.416 5.699 3.921 1.00 98.19 266 LYS A O 1
ATOM 2008 N N . ALA A 1 267 ? -6.121 7.121 4.132 1.00 98.00 267 ALA A N 1
ATOM 2009 C CA . ALA A 1 267 ? -5.274 8.307 4.101 1.00 98.00 267 ALA A CA 1
ATOM 2010 C C . ALA A 1 267 ? -4.512 8.484 5.430 1.00 98.00 267 ALA A C 1
ATOM 2012 O O . ALA A 1 267 ? -5.101 8.702 6.493 1.00 98.00 267 ALA A O 1
ATOM 2013 N N . HIS A 1 268 ? -3.181 8.447 5.378 1.00 97.31 268 HIS A N 1
ATOM 2014 C CA . HIS A 1 268 ? -2.347 8.605 6.568 1.00 97.31 268 HIS A CA 1
ATOM 2015 C C . HIS A 1 268 ? -2.224 10.077 7.001 1.00 97.31 268 HIS A C 1
ATOM 2017 O O . HIS A 1 268 ? -1.558 10.885 6.352 1.00 97.31 268 HIS A O 1
ATOM 2023 N N . LEU A 1 269 ? -2.810 10.442 8.141 1.00 97.38 269 LEU A N 1
ATOM 2024 C CA . LEU A 1 269 ? -2.907 11.815 8.644 1.00 97.38 269 LEU A CA 1
ATOM 2025 C C . LEU A 1 269 ? -1.564 12.518 8.823 1.00 97.38 269 LEU A C 1
ATOM 2027 O O . LEU A 1 269 ? -1.540 13.744 8.764 1.00 97.38 269 LEU A O 1
ATOM 2031 N N . ASN A 1 270 ? -0.463 11.794 9.040 1.00 96.06 270 ASN A N 1
ATOM 2032 C CA . ASN A 1 270 ? 0.843 12.416 9.266 1.00 96.06 270 ASN A CA 1
ATOM 2033 C C . ASN A 1 270 ? 1.612 12.732 7.970 1.00 96.06 270 ASN A C 1
ATOM 2035 O O . ASN A 1 270 ? 2.521 13.559 7.996 1.00 96.06 270 ASN A O 1
ATOM 2039 N N . THR A 1 271 ? 1.230 12.141 6.832 1.00 94.38 271 THR A N 1
ATOM 2040 C CA . THR A 1 271 ? 1.945 12.290 5.544 1.00 94.38 271 THR A CA 1
ATOM 2041 C C . THR A 1 271 ? 1.043 12.700 4.377 1.00 94.38 271 THR A C 1
ATOM 2043 O O . THR A 1 271 ? 1.532 13.308 3.431 1.00 94.38 271 THR A O 1
ATOM 2046 N N . ALA A 1 272 ? -0.272 12.464 4.451 1.00 95.69 272 ALA A N 1
ATOM 2047 C CA . ALA A 1 272 ? -1.244 12.796 3.406 1.00 95.69 272 ALA A CA 1
ATOM 2048 C C . ALA A 1 272 ? -1.158 14.267 2.986 1.00 95.69 272 ALA A C 1
ATOM 2050 O O . ALA A 1 272 ? -1.131 15.152 3.842 1.00 95.69 272 ALA A O 1
ATOM 2051 N N . SER A 1 273 ? -1.133 14.559 1.689 1.00 95.12 273 SER A N 1
ATOM 2052 C CA . SER A 1 273 ? -1.066 15.943 1.218 1.00 95.12 273 SER A CA 1
ATOM 2053 C C . SER A 1 273 ? -2.322 16.740 1.612 1.00 95.12 273 SER A C 1
ATOM 2055 O O . SER A 1 273 ? -3.389 16.179 1.873 1.00 95.12 273 SER A O 1
ATOM 2057 N N . GLN A 1 274 ? -2.215 18.074 1.667 1.00 96.44 274 GLN A N 1
ATOM 2058 C CA . GLN A 1 274 ? -3.387 18.923 1.914 1.00 96.44 274 GLN A CA 1
ATOM 2059 C C . GLN A 1 274 ? -4.501 18.686 0.870 1.00 96.44 274 GLN A C 1
ATOM 2061 O O . GLN A 1 274 ? -5.658 18.595 1.288 1.00 96.44 274 GLN A O 1
ATOM 2066 N N . PRO A 1 275 ? -4.207 18.565 -0.446 1.00 96.50 275 PRO A N 1
ATOM 2067 C CA . PRO A 1 275 ? -5.216 18.198 -1.437 1.00 96.50 275 PRO A CA 1
ATOM 2068 C C . PRO A 1 275 ? -5.939 16.887 -1.120 1.00 96.50 275 PRO A C 1
ATOM 2070 O O . PRO A 1 275 ? -7.166 16.899 -1.114 1.00 96.50 275 PRO A O 1
ATOM 2073 N N . LEU A 1 276 ? -5.214 15.815 -0.773 1.00 96.94 276 LEU A N 1
ATOM 2074 C CA . LEU A 1 276 ? -5.815 14.518 -0.435 1.00 96.94 276 LEU A CA 1
ATOM 2075 C C . LEU A 1 276 ? -6.807 14.642 0.731 1.00 96.94 276 LEU A C 1
ATOM 2077 O O . LEU A 1 276 ? -7.949 14.208 0.632 1.00 96.94 276 LEU A O 1
ATOM 2081 N N . LEU A 1 277 ? -6.399 15.297 1.823 1.00 98.44 277 LEU A N 1
ATOM 2082 C CA . LEU A 1 277 ? -7.264 15.486 2.993 1.00 98.44 277 LEU A CA 1
ATOM 2083 C C . LEU A 1 277 ? -8.491 16.350 2.682 1.00 98.44 277 LEU A C 1
ATOM 2085 O O . LEU A 1 277 ? -9.571 16.101 3.217 1.00 98.44 277 LEU A O 1
ATOM 2089 N N . ARG A 1 278 ? -8.328 17.380 1.842 1.00 98.44 278 ARG A N 1
ATOM 2090 C CA . ARG A 1 278 ? -9.438 18.231 1.411 1.00 98.44 278 ARG A CA 1
ATOM 2091 C C . ARG A 1 278 ? -10.467 17.411 0.639 1.00 98.44 278 ARG A C 1
ATOM 2093 O O . ARG A 1 278 ? -11.622 17.413 1.047 1.00 98.44 278 ARG A O 1
ATOM 2100 N N . TYR A 1 279 ? -10.059 16.746 -0.442 1.00 98.06 279 TYR A N 1
ATOM 2101 C CA . TYR A 1 279 ? -11.010 16.020 -1.283 1.00 98.06 279 TYR A CA 1
ATOM 2102 C C . TYR A 1 279 ? -11.631 14.842 -0.549 1.00 98.06 279 TYR A C 1
ATOM 2104 O O . TYR A 1 279 ? -12.831 14.656 -0.654 1.00 98.06 279 TYR A O 1
ATOM 2112 N N . LEU A 1 280 ? -10.895 14.168 0.340 1.00 98.50 280 LEU A N 1
ATOM 2113 C CA . LEU A 1 280 ? -11.488 13.132 1.185 1.00 98.50 280 LEU A CA 1
ATOM 2114 C C . LEU A 1 280 ? -12.678 13.660 2.001 1.00 98.50 280 LEU A C 1
ATOM 2116 O O . LEU A 1 280 ? -13.704 13.000 2.106 1.00 98.50 280 LEU A O 1
ATOM 2120 N N . MET A 1 281 ? -12.574 14.864 2.568 1.00 98.75 281 MET A N 1
ATOM 2121 C CA . MET A 1 281 ? -13.706 15.489 3.256 1.00 98.75 281 MET A CA 1
ATOM 2122 C C . MET A 1 281 ? -14.832 15.894 2.290 1.00 98.75 281 MET A C 1
ATOM 2124 O O . MET A 1 281 ? -16.002 15.776 2.654 1.00 98.75 281 MET A O 1
ATOM 2128 N N . GLU A 1 282 ? -14.505 16.373 1.088 1.00 98.50 282 GLU A N 1
ATOM 2129 C CA . GLU A 1 282 ? -15.499 16.708 0.056 1.00 98.50 282 GLU A CA 1
ATOM 2130 C C . GLU A 1 282 ? -16.300 15.466 -0.380 1.00 98.50 282 GLU A C 1
ATOM 2132 O O . GLU A 1 282 ? -17.530 15.542 -0.417 1.00 98.50 282 GLU A O 1
ATOM 2137 N N . GLU A 1 283 ? -15.651 14.304 -0.516 1.00 98.00 283 GLU A N 1
ATOM 2138 C CA . GLU A 1 283 ? -16.288 13.002 -0.800 1.00 98.00 283 GLU A CA 1
ATOM 2139 C C . GLU A 1 283 ? -17.201 12.499 0.330 1.00 98.00 283 GLU A C 1
ATOM 2141 O O . GLU A 1 283 ? -18.092 11.662 0.144 1.00 98.00 283 GLU A O 1
ATOM 2146 N N . HIS A 1 284 ? -17.037 13.057 1.528 1.00 98.31 284 HIS A N 1
ATOM 2147 C CA . HIS A 1 284 ? -17.937 12.865 2.668 1.00 98.31 284 HIS A CA 1
ATOM 2148 C C . HIS A 1 284 ? -19.011 13.958 2.788 1.00 98.31 284 HIS A C 1
ATOM 2150 O O . HIS A 1 284 ? -19.731 14.037 3.786 1.00 98.31 284 HIS A O 1
ATOM 2156 N N . GLY A 1 285 ? -19.156 14.806 1.769 1.00 98.12 285 GLY A N 1
ATOM 2157 C CA . GLY A 1 285 ? -20.166 15.861 1.699 1.00 98.12 285 GLY A CA 1
ATOM 2158 C C . GLY A 1 285 ? -19.829 17.114 2.509 1.00 98.12 285 GLY A C 1
ATOM 2159 O O . GLY A 1 285 ? -20.703 17.961 2.729 1.00 98.12 285 GLY A O 1
ATOM 2160 N N . VAL A 1 286 ? -18.585 17.269 2.970 1.00 98.44 286 VAL A N 1
ATOM 2161 C CA . VAL A 1 286 ? -18.138 18.506 3.617 1.00 98.44 286 VAL A CA 1
ATOM 2162 C C . VAL A 1 286 ? -17.994 19.589 2.552 1.00 98.44 286 VAL A C 1
ATOM 2164 O O . VAL A 1 286 ? -17.344 19.401 1.531 1.00 98.44 286 VAL A O 1
ATOM 2167 N N . ALA A 1 287 ? -18.577 20.765 2.790 1.00 98.31 287 ALA A N 1
ATOM 2168 C CA . ALA A 1 287 ? -18.481 21.871 1.842 1.00 98.31 287 ALA A CA 1
ATOM 2169 C C . ALA A 1 287 ? -17.011 22.234 1.551 1.00 98.31 287 ALA A C 1
ATOM 2171 O O . ALA A 1 287 ? -16.247 22.466 2.488 1.00 98.31 287 ALA A O 1
ATOM 2172 N N . ALA A 1 288 ? -16.646 22.382 0.272 1.00 97.94 288 ALA A N 1
ATOM 2173 C CA . ALA A 1 288 ? -15.263 22.574 -0.187 1.00 97.94 288 ALA A CA 1
ATOM 2174 C C . ALA A 1 288 ? -14.474 23.660 0.572 1.00 97.94 288 ALA A C 1
ATOM 2176 O O . ALA A 1 288 ? -13.319 23.474 0.949 1.00 97.94 288 ALA A O 1
ATOM 2177 N N . GLY A 1 289 ? -15.111 24.798 0.879 1.00 98.19 289 GLY A N 1
ATOM 2178 C CA . GLY A 1 289 ? -14.477 25.863 1.667 1.00 98.19 289 GLY A CA 1
ATOM 2179 C C . GLY A 1 289 ? -14.141 25.445 3.105 1.00 98.19 289 GLY A C 1
ATOM 2180 O O . GLY A 1 289 ? -13.100 25.832 3.632 1.00 98.19 289 GLY A O 1
ATOM 2181 N N . VAL A 1 290 ? -14.995 24.634 3.735 1.00 98.44 290 VAL A N 1
ATOM 2182 C CA . VAL A 1 290 ? -14.761 24.076 5.075 1.00 98.44 290 VAL A CA 1
ATOM 2183 C C . VAL A 1 290 ? -13.693 22.987 5.007 1.00 98.44 290 VAL A C 1
ATOM 2185 O O . VAL A 1 290 ? -12.744 23.035 5.787 1.00 98.44 290 VAL A O 1
ATOM 2188 N N . ALA A 1 291 ? -13.799 22.066 4.045 1.00 98.62 291 ALA A N 1
ATOM 2189 C CA . ALA A 1 291 ? -12.827 20.996 3.826 1.00 98.62 291 ALA A CA 1
ATOM 2190 C C . ALA A 1 291 ? -11.408 21.551 3.617 1.00 98.62 291 ALA A C 1
ATOM 2192 O O . ALA A 1 291 ? -10.466 21.122 4.281 1.00 98.62 291 ALA A O 1
ATOM 2193 N N . ALA A 1 292 ? -11.254 22.582 2.779 1.00 98.50 292 ALA A N 1
ATOM 2194 C CA . ALA A 1 292 ? -9.966 23.229 2.537 1.00 98.50 292 ALA A CA 1
ATOM 2195 C C . ALA A 1 292 ? -9.354 23.838 3.813 1.00 98.50 292 ALA A C 1
ATOM 2197 O O . ALA A 1 292 ? -8.151 23.693 4.055 1.00 98.50 292 ALA A O 1
ATOM 2198 N N . VAL A 1 293 ? -10.171 24.498 4.644 1.00 98.56 293 VAL A N 1
ATOM 2199 C CA . VAL A 1 293 ? -9.722 25.094 5.915 1.00 98.56 293 VAL A CA 1
ATOM 2200 C C . VAL A 1 293 ? -9.309 24.011 6.908 1.00 98.56 293 VAL A C 1
ATOM 2202 O O . VAL A 1 293 ? -8.233 24.104 7.498 1.00 98.56 293 VAL A O 1
ATOM 2205 N N . VAL A 1 294 ? -10.126 22.970 7.078 1.00 98.62 294 VAL A N 1
ATOM 2206 C CA . VAL A 1 294 ? -9.826 21.872 8.007 1.00 98.62 294 VAL A CA 1
ATOM 2207 C C . VAL A 1 294 ? -8.571 21.118 7.564 1.00 98.62 294 VAL A C 1
ATOM 2209 O O . VAL A 1 294 ? -7.688 20.905 8.389 1.00 98.62 294 VAL A O 1
ATOM 2212 N N . ALA A 1 295 ? -8.417 20.811 6.273 1.00 98.56 295 ALA A N 1
ATOM 2213 C CA . ALA A 1 295 ? -7.236 20.127 5.739 1.00 98.56 295 ALA A CA 1
ATOM 2214 C C . ALA A 1 295 ? -5.956 20.934 5.993 1.00 98.56 295 ALA A C 1
ATOM 2216 O O . ALA A 1 295 ? -4.958 20.394 6.468 1.00 98.56 295 ALA A O 1
ATOM 2217 N N . THR A 1 296 ? -6.010 22.250 5.758 1.00 98.50 296 THR A N 1
ATOM 2218 C CA . THR A 1 296 ? -4.910 23.173 6.081 1.00 98.50 296 THR A CA 1
ATOM 2219 C C . THR A 1 296 ? -4.562 23.116 7.570 1.00 98.50 296 THR A C 1
ATOM 2221 O O . THR A 1 296 ? -3.391 23.039 7.939 1.00 98.50 296 THR A O 1
ATOM 2224 N N . ASN A 1 297 ? -5.569 23.112 8.447 1.00 98.50 297 ASN A N 1
ATOM 2225 C CA . ASN A 1 297 ? -5.353 23.063 9.891 1.00 98.50 297 ASN A CA 1
ATOM 2226 C C . ASN A 1 297 ? -4.772 21.719 10.356 1.00 98.50 297 ASN A C 1
ATOM 2228 O O . ASN A 1 297 ? -3.932 21.725 11.253 1.00 98.50 297 ASN A O 1
ATOM 2232 N N . ILE A 1 298 ? -5.157 20.595 9.739 1.00 98.31 298 ILE A N 1
ATOM 2233 C CA . ILE A 1 298 ? -4.565 19.272 10.011 1.00 98.31 298 ILE A CA 1
ATOM 2234 C C . ILE A 1 298 ? -3.072 19.290 9.663 1.00 98.31 298 ILE A C 1
ATOM 2236 O O . ILE A 1 298 ? -2.245 18.917 10.495 1.00 98.31 298 ILE A O 1
ATOM 2240 N N . VAL A 1 299 ? -2.715 19.777 8.467 1.00 97.50 299 VAL A N 1
ATOM 2241 C CA . VAL A 1 299 ? -1.314 19.871 8.018 1.00 97.50 299 VAL A CA 1
ATOM 2242 C C . VAL A 1 299 ? -0.492 20.793 8.924 1.00 97.50 299 VAL A C 1
ATOM 2244 O O . VAL A 1 299 ? 0.628 20.448 9.300 1.00 97.50 299 VAL A O 1
ATOM 2247 N N . ASN A 1 300 ? -1.053 21.930 9.339 1.00 97.81 300 ASN A N 1
ATOM 2248 C CA . ASN A 1 300 ? -0.386 22.845 10.267 1.00 97.81 300 ASN A CA 1
ATOM 2249 C C . ASN A 1 300 ? -0.193 22.231 11.663 1.00 97.81 300 ASN A C 1
ATOM 2251 O O . ASN A 1 300 ? 0.859 22.423 12.272 1.00 97.81 300 ASN A O 1
ATOM 2255 N N . ALA A 1 301 ? -1.188 21.498 12.174 1.00 97.31 301 ALA A N 1
ATOM 2256 C CA . ALA A 1 301 ? -1.119 20.862 13.488 1.00 97.31 301 ALA A CA 1
ATOM 2257 C C . ALA A 1 301 ? -0.012 19.797 13.538 1.00 97.31 301 ALA A C 1
ATOM 2259 O O . ALA A 1 301 ? 0.880 19.873 14.389 1.00 97.31 301 ALA A O 1
ATOM 2260 N N . ARG A 1 302 ? -0.003 18.870 12.569 1.00 95.88 302 ARG A N 1
ATOM 2261 C CA . ARG A 1 302 ? 0.979 17.772 12.520 1.00 95.88 302 ARG A CA 1
ATOM 2262 C C . ARG A 1 302 ? 2.414 18.231 12.261 1.00 95.88 302 ARG A C 1
ATOM 2264 O O . ARG A 1 302 ? 3.349 17.538 12.637 1.00 95.88 302 ARG A O 1
ATOM 2271 N N . ALA A 1 303 ? 2.601 19.397 11.633 1.00 94.50 303 ALA A N 1
ATOM 2272 C CA . ALA A 1 303 ? 3.932 19.945 11.372 1.00 94.50 303 ALA A CA 1
ATOM 2273 C C . ALA A 1 303 ? 4.703 20.271 12.665 1.00 94.50 303 ALA A C 1
ATOM 2275 O O . ALA A 1 303 ? 5.931 20.255 12.662 1.00 94.50 303 ALA A O 1
ATOM 2276 N N . SER A 1 304 ? 3.992 20.574 13.759 1.00 93.38 304 SER A N 1
ATOM 2277 C CA . SER A 1 304 ? 4.604 20.832 15.072 1.00 93.38 304 SER A CA 1
ATOM 2278 C C . SER A 1 304 ? 4.587 19.608 15.984 1.00 93.38 304 SER A C 1
ATOM 2280 O O . SER A 1 304 ? 5.516 19.423 16.766 1.00 93.38 304 SER A O 1
ATOM 2282 N N . ASN A 1 305 ? 3.530 18.799 15.905 1.00 93.50 305 ASN A N 1
ATOM 2283 C CA . ASN A 1 305 ? 3.376 17.582 16.690 1.00 93.50 305 ASN A CA 1
ATOM 2284 C C . ASN A 1 305 ? 2.590 16.557 15.860 1.00 93.50 305 ASN A C 1
ATOM 2286 O O . ASN A 1 305 ? 1.373 16.723 15.740 1.00 93.50 305 ASN A O 1
ATOM 2290 N N . PRO A 1 306 ? 3.255 15.552 15.257 1.00 94.56 306 PRO A N 1
ATOM 2291 C CA . PRO A 1 306 ? 2.570 14.460 14.575 1.00 94.56 306 PRO A CA 1
ATOM 2292 C C . PRO A 1 306 ? 1.498 13.832 15.471 1.00 94.56 306 PRO A C 1
ATOM 2294 O O . PRO A 1 306 ? 1.639 13.815 16.692 1.00 94.56 306 PRO A O 1
ATOM 2297 N N . PHE A 1 307 ? 0.416 13.350 14.867 1.00 95.00 307 PHE A N 1
ATOM 2298 C CA . PHE A 1 307 ? -0.670 12.710 15.601 1.00 95.00 307 PHE A CA 1
ATOM 2299 C C . PHE A 1 307 ? -0.251 11.312 16.059 1.00 95.00 307 PHE A C 1
ATOM 2301 O O . PHE A 1 307 ? 0.144 10.496 15.221 1.00 95.00 307 PHE A O 1
ATOM 2308 N N . ASP A 1 308 ? -0.420 11.014 17.347 1.00 91.31 308 ASP A N 1
ATOM 2309 C CA . ASP A 1 308 ? -0.196 9.670 17.908 1.00 91.31 308 ASP A CA 1
ATOM 2310 C C . ASP A 1 308 ? -1.448 8.785 17.769 1.00 91.31 308 ASP A C 1
ATOM 2312 O O . ASP A 1 308 ? -1.408 7.549 17.839 1.00 91.31 308 ASP A O 1
ATOM 2316 N N . SER A 1 309 ? -2.600 9.430 17.582 1.00 92.69 309 SER A N 1
ATOM 2317 C CA . SER A 1 309 ? -3.891 8.786 17.406 1.00 92.69 309 SER A CA 1
ATOM 2318 C C . SER A 1 309 ? -4.815 9.563 16.480 1.00 92.69 309 SER A C 1
ATOM 2320 O O . SER A 1 309 ? -4.790 10.791 16.426 1.00 92.69 309 SER A O 1
ATOM 2322 N N . ILE A 1 310 ? -5.715 8.843 15.805 1.00 95.69 310 ILE A N 1
ATOM 2323 C CA . ILE A 1 310 ? -6.740 9.469 14.961 1.00 95.69 310 ILE A CA 1
ATOM 2324 C C . ILE A 1 310 ? -7.665 10.413 15.760 1.00 95.69 310 ILE A C 1
ATOM 2326 O O . ILE A 1 310 ? -8.157 11.388 15.206 1.00 95.69 310 ILE A O 1
ATOM 2330 N N . GLU A 1 311 ? -7.878 10.199 17.067 1.00 95.44 311 GLU A N 1
ATOM 2331 C CA . GLU A 1 311 ? -8.748 11.055 17.901 1.00 95.44 311 GLU A CA 1
ATOM 2332 C C . GLU A 1 311 ? -8.213 12.470 18.083 1.00 95.44 311 GLU A C 1
ATOM 2334 O O . GLU A 1 311 ? -9.001 13.391 18.301 1.00 95.44 311 GLU A O 1
ATOM 2339 N N . GLU A 1 312 ? -6.896 12.661 18.034 1.00 96.69 312 GLU A N 1
ATOM 2340 C CA . GLU A 1 312 ? -6.289 13.982 18.211 1.00 96.69 312 GLU A CA 1
ATOM 2341 C C . GLU A 1 312 ? -6.722 14.956 17.120 1.00 96.69 312 GLU A C 1
ATOM 2343 O O . GLU A 1 312 ? -6.791 16.161 17.368 1.00 96.69 312 GLU A O 1
ATOM 2348 N N . VAL A 1 313 ? -7.142 14.448 15.957 1.00 97.19 313 VAL A N 1
ATOM 2349 C CA . VAL A 1 313 ? -7.704 15.282 14.896 1.00 97.19 313 VAL A CA 1
ATOM 2350 C C . VAL A 1 313 ? -8.957 16.040 15.363 1.00 97.19 313 VAL A C 1
ATOM 2352 O O . VAL A 1 313 ? -9.218 17.135 14.874 1.00 97.19 313 VAL A O 1
ATOM 2355 N N . LYS A 1 314 ? -9.691 15.546 16.379 1.00 97.94 314 LYS A N 1
ATOM 2356 C CA . LYS A 1 314 ? -10.834 16.257 16.998 1.00 97.94 314 LYS A CA 1
ATOM 2357 C C . LYS A 1 314 ? -10.434 17.586 17.640 1.00 97.94 314 LYS A C 1
ATOM 2359 O O . LYS A 1 314 ? -11.293 18.433 17.866 1.00 97.94 314 LYS A O 1
ATOM 2364 N N . GLN A 1 315 ? -9.156 17.761 17.973 1.00 97.75 315 GLN A N 1
ATOM 2365 C CA . GLN A 1 315 ? -8.622 18.990 18.565 1.00 97.75 315 GLN A CA 1
ATOM 2366 C C . GLN A 1 315 ? -8.212 20.019 17.502 1.00 97.75 315 GLN A C 1
ATOM 2368 O O . GLN A 1 315 ? -7.924 21.169 17.838 1.00 97.75 315 GLN A O 1
ATOM 2373 N N . VAL A 1 316 ? -8.190 19.634 16.222 1.00 98.06 316 VAL A N 1
ATOM 2374 C CA . VAL A 1 316 ? -7.845 20.528 15.116 1.00 98.06 316 VAL A CA 1
ATOM 2375 C C . VAL A 1 316 ? -8.939 21.579 14.937 1.00 98.06 316 VAL A C 1
ATOM 2377 O O . VAL A 1 316 ? -10.130 21.277 14.887 1.00 98.06 316 VAL A O 1
ATOM 2380 N N . SER A 1 317 ? -8.534 22.844 14.808 1.00 98.31 317 SER A N 1
ATOM 2381 C CA . SER A 1 317 ? -9.465 23.955 14.592 1.00 98.31 317 SER A CA 1
ATOM 2382 C C . SER A 1 317 ? -10.348 23.716 13.360 1.00 98.31 317 SER A C 1
ATOM 2384 O O . SER A 1 317 ? -9.850 23.411 12.276 1.00 98.31 317 SER A O 1
ATOM 2386 N N . GLY A 1 318 ? -11.664 23.864 13.520 1.00 97.88 318 GLY A N 1
ATOM 2387 C CA . GLY A 1 318 ? -12.651 23.611 12.466 1.00 97.88 318 GLY A CA 1
ATOM 2388 C C . GLY A 1 318 ? -13.103 22.151 12.338 1.00 97.88 318 GLY A C 1
ATOM 2389 O O . GLY A 1 318 ? -14.107 21.908 11.671 1.00 97.88 318 GLY A O 1
ATOM 2390 N N . MET A 1 319 ? -12.441 21.194 13.002 1.00 98.56 319 MET A N 1
ATOM 2391 C CA . MET A 1 319 ? -12.914 19.811 13.065 1.00 98.56 319 MET A CA 1
ATOM 2392 C C . MET A 1 319 ? -14.161 19.731 13.952 1.00 98.56 319 MET A C 1
ATOM 2394 O O . MET A 1 319 ? -14.122 20.036 15.143 1.00 98.56 319 MET A O 1
ATOM 2398 N N . THR A 1 320 ? -15.288 19.326 13.370 1.00 98.44 320 THR A N 1
ATOM 2399 C CA . THR A 1 320 ? -16.530 19.069 14.116 1.00 98.44 320 THR A CA 1
ATOM 2400 C C . THR A 1 320 ? -16.707 17.570 14.333 1.00 98.44 320 THR A C 1
ATOM 2402 O O . THR A 1 320 ? -16.121 16.776 13.602 1.00 98.44 320 THR A O 1
ATOM 2405 N N . ALA A 1 321 ? -17.550 17.172 15.293 1.00 98.12 321 ALA A N 1
ATOM 2406 C CA . ALA A 1 321 ? -17.890 15.760 15.487 1.00 98.12 321 ALA A CA 1
ATOM 2407 C C . ALA A 1 321 ? -18.436 15.126 14.196 1.00 98.12 321 ALA A C 1
ATOM 2409 O O . ALA A 1 321 ? -17.982 14.064 13.811 1.00 98.12 321 ALA A O 1
ATOM 2410 N N . ALA A 1 322 ? -19.308 15.835 13.468 1.00 98.38 322 ALA A N 1
ATOM 2411 C CA . ALA A 1 322 ? -19.872 15.339 12.214 1.00 98.38 322 ALA A CA 1
ATOM 2412 C C . ALA A 1 322 ? -18.819 15.127 11.112 1.00 98.38 322 ALA A C 1
ATOM 2414 O O . ALA A 1 322 ? -18.907 14.149 10.381 1.00 98.38 322 ALA A O 1
ATOM 2415 N N . ILE A 1 323 ? -17.828 16.022 10.993 1.00 98.44 323 ILE A N 1
ATOM 2416 C CA . ILE A 1 323 ? -16.733 15.843 10.023 1.00 98.44 323 ILE A CA 1
ATOM 2417 C C . ILE A 1 323 ? -15.875 14.650 10.438 1.00 98.44 323 ILE A C 1
ATOM 2419 O O . ILE A 1 323 ? -15.612 13.793 9.605 1.00 98.44 323 ILE A O 1
ATOM 2423 N N . TYR A 1 324 ? -15.478 14.583 11.713 1.00 98.56 324 TYR A N 1
ATOM 2424 C CA . TYR A 1 324 ? -14.678 13.477 12.235 1.00 98.56 324 TYR A CA 1
ATOM 2425 C C . TYR A 1 324 ? -15.369 12.129 12.015 1.00 98.56 324 TYR A C 1
ATOM 2427 O O . TYR A 1 324 ? -14.764 11.246 11.423 1.00 98.56 324 TYR A O 1
ATOM 2435 N N . ASP A 1 325 ? -16.628 11.993 12.440 1.00 98.12 325 ASP A N 1
ATOM 2436 C CA . ASP A 1 325 ? -17.386 10.741 12.343 1.00 98.12 325 ASP A CA 1
ATOM 2437 C C . ASP A 1 325 ? -17.552 10.299 10.877 1.00 98.12 325 ASP A C 1
ATOM 2439 O O . ASP A 1 325 ? -17.622 9.105 10.595 1.00 98.12 325 ASP A O 1
ATOM 2443 N N . ALA A 1 326 ? -17.605 11.252 9.937 1.00 97.94 326 ALA A N 1
ATOM 2444 C CA . ALA A 1 326 ? -17.676 10.951 8.513 1.00 97.94 326 ALA A CA 1
ATOM 2445 C C . ALA A 1 326 ? -16.347 10.396 7.978 1.00 97.94 326 ALA A C 1
ATOM 2447 O O . ALA A 1 326 ? -16.347 9.345 7.345 1.00 97.94 326 ALA A O 1
ATOM 2448 N N . ILE A 1 327 ? -15.219 11.058 8.263 1.00 98.31 327 ILE A N 1
ATOM 2449 C CA . ILE A 1 327 ? -13.913 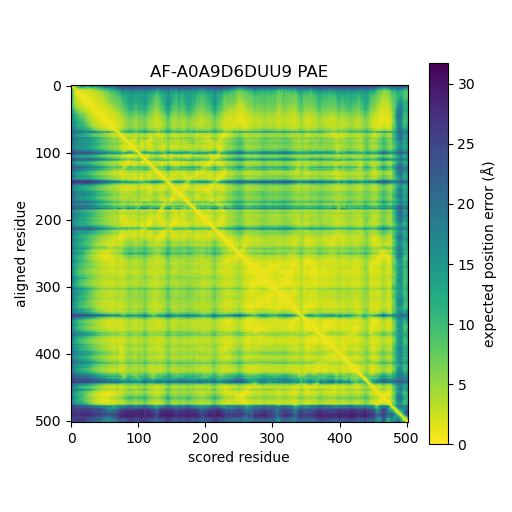10.677 7.698 1.00 98.31 327 ILE A CA 1
ATOM 2450 C C . ILE A 1 327 ? -13.169 9.595 8.491 1.00 98.31 327 ILE A C 1
ATOM 2452 O O . ILE A 1 327 ? -12.229 9.017 7.954 1.00 98.31 327 ILE A O 1
ATOM 2456 N N . GLU A 1 328 ? -13.553 9.314 9.744 1.00 97.81 328 GLU A N 1
ATOM 2457 C CA . GLU A 1 328 ? -12.895 8.330 10.626 1.00 97.81 328 GLU A CA 1
ATOM 2458 C C . GLU A 1 328 ? -12.596 6.981 9.939 1.00 97.81 328 GLU A C 1
ATOM 2460 O O . GLU A 1 328 ? -11.487 6.472 10.124 1.00 97.81 328 GLU A O 1
ATOM 2465 N N . PRO A 1 329 ? -13.503 6.392 9.131 1.00 97.56 329 PRO A N 1
ATOM 2466 C CA . PRO A 1 329 ? -13.241 5.110 8.477 1.00 97.56 329 PRO A CA 1
ATOM 2467 C C . PRO A 1 329 ? -12.102 5.145 7.449 1.00 97.56 329 PRO A C 1
ATOM 2469 O O . PRO A 1 329 ? -11.483 4.110 7.211 1.00 97.56 329 PRO A O 1
ATOM 2472 N N . ASP A 1 330 ? -11.823 6.314 6.869 1.00 98.56 330 ASP A N 1
ATOM 2473 C CA . ASP A 1 330 ? -10.947 6.499 5.705 1.00 98.56 330 ASP A CA 1
ATOM 2474 C C . ASP A 1 330 ? -9.611 7.184 6.049 1.00 98.56 330 ASP A C 1
ATOM 2476 O O . ASP A 1 330 ? -8.798 7.460 5.164 1.00 98.56 330 ASP A O 1
ATOM 2480 N N . ILE A 1 331 ? -9.358 7.454 7.334 1.00 98.38 331 ILE A N 1
ATOM 2481 C CA . ILE A 1 331 ? -8.111 8.051 7.825 1.00 98.38 331 ILE A CA 1
ATOM 2482 C C . ILE A 1 331 ? -7.390 7.128 8.804 1.00 98.38 331 ILE A C 1
ATOM 2484 O O . ILE A 1 331 ? -8.004 6.353 9.536 1.00 98.38 331 ILE A O 1
ATOM 2488 N N . THR A 1 332 ? -6.067 7.253 8.866 1.00 97.56 332 THR A N 1
ATOM 2489 C CA . THR A 1 332 ? -5.242 6.524 9.833 1.00 97.56 332 THR A CA 1
ATOM 2490 C C . THR A 1 332 ? -4.036 7.337 10.297 1.00 97.56 332 THR A C 1
ATOM 2492 O O . THR A 1 332 ? -3.644 8.313 9.664 1.00 97.56 332 THR A O 1
ATOM 2495 N N . VAL A 1 333 ? -3.418 6.929 11.402 1.00 95.50 333 VAL A N 1
ATOM 2496 C CA . VAL A 1 333 ? -2.046 7.328 11.783 1.00 95.50 333 VAL A CA 1
ATOM 2497 C C . VAL A 1 333 ? -1.089 6.130 11.745 1.00 95.50 333 VAL A C 1
ATOM 2499 O O . VAL A 1 333 ? 0.048 6.228 12.195 1.00 95.50 333 VAL A O 1
ATOM 2502 N N . TYR A 1 334 ? -1.561 4.982 11.252 1.00 92.00 334 TYR A N 1
ATOM 2503 C CA . TYR A 1 334 ? -0.848 3.714 11.262 1.00 92.00 334 TYR A CA 1
ATOM 2504 C C . TYR A 1 334 ? -0.728 3.206 9.824 1.00 92.00 334 TYR A C 1
ATOM 2506 O O . TYR A 1 334 ? -1.637 2.585 9.295 1.00 92.00 334 TYR A O 1
ATOM 2514 N N . SER A 1 335 ? 0.387 3.500 9.164 1.00 90.56 335 SER A N 1
ATOM 2515 C CA . SER A 1 335 ? 0.649 3.065 7.791 1.00 90.56 335 SER A CA 1
ATOM 2516 C C . SER A 1 335 ? 2.155 3.010 7.550 1.00 90.56 335 SER A C 1
ATOM 2518 O O . SER A 1 335 ? 2.927 3.703 8.225 1.00 90.56 335 SER A O 1
ATOM 2520 N N . ARG A 1 336 ? 2.597 2.196 6.588 1.00 88.50 336 ARG A N 1
ATOM 2521 C CA . ARG A 1 336 ? 3.969 2.267 6.086 1.00 88.50 336 ARG A CA 1
ATOM 2522 C C . ARG A 1 336 ? 4.210 3.643 5.472 1.00 88.50 336 ARG A C 1
ATOM 2524 O O . ARG A 1 336 ? 3.398 4.137 4.698 1.00 88.50 336 ARG A O 1
ATOM 2531 N N . ILE A 1 337 ? 5.366 4.228 5.771 1.00 88.56 337 ILE A N 1
ATOM 2532 C CA . ILE A 1 337 ? 5.830 5.461 5.135 1.00 88.56 337 ILE A CA 1
ATOM 2533 C C . ILE A 1 337 ? 6.937 5.107 4.144 1.00 88.56 337 ILE A C 1
ATOM 2535 O O . ILE A 1 337 ? 7.987 4.591 4.527 1.00 88.56 337 ILE A O 1
ATOM 2539 N N . ASN A 1 338 ? 6.712 5.413 2.874 1.00 86.19 338 ASN A N 1
ATOM 2540 C CA . ASN A 1 338 ? 7.713 5.362 1.828 1.00 86.19 338 ASN A CA 1
ATOM 2541 C C . ASN A 1 338 ? 8.593 6.618 1.895 1.00 86.19 338 ASN A C 1
ATOM 2543 O O . ASN A 1 338 ? 8.221 7.703 1.446 1.00 86.19 338 ASN A O 1
ATOM 2547 N N . THR A 1 339 ? 9.781 6.472 2.477 1.00 85.38 339 THR A N 1
ATOM 2548 C CA . THR A 1 339 ? 10.789 7.541 2.550 1.00 85.38 339 THR A CA 1
ATOM 2549 C C . THR A 1 339 ? 11.594 7.701 1.263 1.00 85.38 339 THR A C 1
ATOM 2551 O O . THR A 1 339 ? 12.401 8.622 1.170 1.00 85.38 339 THR A O 1
ATOM 2554 N N . SER A 1 340 ? 11.411 6.793 0.304 1.00 77.62 340 SER A N 1
ATOM 2555 C CA . SER A 1 340 ? 12.180 6.717 -0.939 1.00 77.62 340 SER A CA 1
ATOM 2556 C C . SER A 1 340 ? 11.381 7.155 -2.167 1.00 77.62 340 SER A C 1
ATOM 2558 O O . SER A 1 340 ? 11.914 7.090 -3.276 1.00 77.62 340 SER A O 1
ATOM 2560 N N . ALA A 1 341 ? 10.138 7.610 -1.975 1.00 80.75 341 ALA A N 1
ATOM 2561 C CA . ALA A 1 341 ? 9.311 8.175 -3.031 1.00 80.75 341 ALA A CA 1
ATOM 2562 C C . ALA A 1 341 ? 10.059 9.309 -3.756 1.00 80.75 341 ALA A C 1
ATOM 2564 O O . ALA A 1 341 ? 10.580 10.228 -3.124 1.00 80.75 341 ALA A O 1
ATOM 2565 N N . GLN A 1 342 ? 10.126 9.208 -5.082 1.00 72.56 342 GLN A N 1
ATOM 2566 C CA . GLN A 1 342 ? 10.788 10.163 -5.972 1.00 72.56 342 GLN A CA 1
ATOM 2567 C C . GLN A 1 342 ? 9.812 11.206 -6.555 1.00 72.56 342 GLN A C 1
ATOM 2569 O O . GLN A 1 342 ? 10.264 12.200 -7.118 1.00 72.56 342 GLN A O 1
ATOM 2574 N N . GLY A 1 343 ? 8.493 11.011 -6.377 1.00 65.19 343 GLY A N 1
ATOM 2575 C CA . GLY A 1 343 ? 7.472 12.077 -6.433 1.00 65.19 343 GLY A CA 1
ATOM 2576 C C . GLY A 1 343 ? 7.679 13.108 -5.308 1.00 65.19 343 GLY A C 1
ATOM 2577 O O . GLY A 1 343 ? 8.646 12.955 -4.564 1.00 65.19 343 GLY A O 1
ATOM 2578 N N . PRO A 1 344 ? 6.851 14.173 -5.167 1.00 62.31 344 PRO A N 1
ATOM 2579 C CA . PRO A 1 344 ? 7.205 15.408 -4.448 1.00 62.31 344 PRO A CA 1
ATOM 2580 C C . PRO A 1 344 ? 7.985 15.115 -3.170 1.00 62.31 344 PRO A C 1
ATOM 2582 O O . PRO A 1 344 ? 7.512 14.303 -2.387 1.00 62.31 344 PRO A O 1
ATOM 2585 N N . ALA A 1 345 ? 9.150 15.766 -3.003 1.00 65.88 345 ALA A N 1
ATOM 2586 C CA . ALA A 1 345 ? 10.306 15.403 -2.158 1.00 65.88 345 ALA A CA 1
ATOM 2587 C C . ALA A 1 345 ? 10.066 15.232 -0.635 1.00 65.88 345 ALA A C 1
ATOM 2589 O O . ALA A 1 345 ? 10.834 15.718 0.200 1.00 65.88 345 ALA A O 1
ATOM 2590 N N . ALA A 1 346 ? 8.995 14.556 -0.256 1.00 78.88 346 ALA A N 1
ATOM 2591 C CA . ALA A 1 346 ? 8.521 14.316 1.085 1.00 78.88 346 ALA A CA 1
ATOM 2592 C C . ALA A 1 346 ? 8.101 12.843 1.205 1.00 78.88 346 ALA A C 1
ATOM 2594 O O . ALA A 1 346 ? 7.570 12.272 0.252 1.00 78.88 346 ALA A O 1
ATOM 2595 N N . PRO A 1 347 ? 8.296 12.221 2.378 1.00 85.62 347 PRO A N 1
ATOM 2596 C CA . PRO A 1 347 ? 7.795 10.878 2.628 1.00 85.62 347 PRO A CA 1
ATOM 2597 C C . PRO A 1 347 ? 6.275 10.803 2.456 1.00 85.62 347 PRO A C 1
ATOM 2599 O O . PRO A 1 347 ? 5.541 11.654 2.969 1.00 85.62 347 PRO A O 1
ATOM 2602 N N . ARG A 1 348 ? 5.805 9.756 1.780 1.00 88.00 348 ARG A N 1
ATOM 2603 C CA . ARG A 1 348 ? 4.381 9.508 1.519 1.00 88.00 348 ARG A CA 1
ATOM 2604 C C . ARG A 1 348 ? 3.970 8.167 2.106 1.00 88.00 348 ARG A C 1
ATOM 2606 O O . ARG A 1 348 ? 4.812 7.312 2.358 1.00 88.00 348 ARG A O 1
ATOM 2613 N N . ALA A 1 349 ? 2.688 8.013 2.410 1.00 92.38 349 ALA A N 1
ATOM 2614 C CA . ALA A 1 349 ? 2.145 6.720 2.807 1.00 92.38 349 ALA A CA 1
ATOM 2615 C C . ALA A 1 349 ? 1.388 6.160 1.600 1.00 92.38 349 ALA A C 1
ATOM 2617 O O . ALA A 1 349 ? 0.358 6.744 1.243 1.00 92.38 349 ALA A O 1
ATOM 2618 N N . PRO A 1 350 ? 1.904 5.110 0.938 1.00 93.69 350 PRO A N 1
ATOM 2619 C CA . PRO A 1 350 ? 1.243 4.549 -0.227 1.00 93.69 350 PRO A CA 1
ATOM 2620 C C . PRO A 1 350 ? -0.126 3.993 0.179 1.00 93.69 350 PRO A C 1
ATOM 2622 O O . PRO A 1 350 ? -0.267 3.465 1.280 1.00 93.69 350 PRO A O 1
ATOM 2625 N N . ILE A 1 351 ? -1.128 4.101 -0.688 1.00 96.38 351 ILE A N 1
ATOM 2626 C CA . ILE A 1 351 ? -2.464 3.555 -0.418 1.00 96.38 351 ILE A CA 1
ATOM 2627 C C . ILE A 1 351 ? -2.578 2.167 -1.043 1.00 96.38 351 ILE A C 1
ATOM 2629 O O . ILE A 1 351 ? -2.246 2.008 -2.216 1.00 96.38 351 ILE A O 1
ATOM 2633 N N . ASN A 1 352 ? -3.030 1.160 -0.290 1.00 96.94 352 ASN A N 1
ATOM 2634 C CA . ASN A 1 352 ? -3.301 -0.155 -0.876 1.00 96.94 352 ASN A CA 1
ATOM 2635 C C . ASN A 1 352 ? -4.546 -0.062 -1.775 1.00 96.94 352 ASN A C 1
ATOM 2637 O O . ASN A 1 352 ? -5.674 0.082 -1.297 1.00 96.94 352 ASN A O 1
ATOM 2641 N N . ILE A 1 353 ? -4.337 -0.132 -3.092 1.00 97.69 353 ILE A N 1
ATOM 2642 C CA . ILE A 1 353 ? -5.406 0.004 -4.091 1.00 97.69 353 ILE A CA 1
ATOM 2643 C C . ILE A 1 353 ? -6.420 -1.144 -4.021 1.00 97.69 353 ILE A C 1
ATOM 2645 O O . ILE A 1 353 ? -7.588 -0.948 -4.356 1.00 97.69 353 ILE A O 1
ATOM 2649 N N . ASN A 1 354 ? -6.021 -2.319 -3.532 1.00 97.88 354 ASN A N 1
ATOM 2650 C CA . ASN A 1 354 ? -6.891 -3.490 -3.443 1.00 97.88 354 ASN A CA 1
ATOM 2651 C C . ASN A 1 354 ? -7.888 -3.406 -2.274 1.00 97.88 354 ASN A C 1
ATOM 2653 O O . ASN A 1 354 ? -8.903 -4.099 -2.285 1.00 97.88 354 ASN A O 1
ATOM 2657 N N . THR A 1 355 ? -7.648 -2.532 -1.290 1.00 97.69 355 THR A N 1
ATOM 2658 C CA . THR A 1 355 ? -8.465 -2.415 -0.065 1.00 97.69 355 THR A CA 1
ATOM 2659 C C . THR A 1 355 ? -9.049 -1.016 0.151 1.00 97.69 355 THR A C 1
ATOM 2661 O O . THR A 1 355 ? -9.998 -0.860 0.924 1.00 97.69 355 THR A O 1
ATOM 2664 N N . ALA A 1 356 ? -8.532 0.008 -0.538 1.00 98.38 356 ALA A N 1
ATOM 2665 C CA . ALA A 1 356 ? -8.967 1.393 -0.376 1.00 98.38 356 ALA A CA 1
ATOM 2666 C C . ALA A 1 356 ? -10.467 1.586 -0.636 1.00 98.38 356 ALA A C 1
ATOM 2668 O O . ALA A 1 356 ? -11.044 0.995 -1.551 1.00 98.38 356 ALA A O 1
ATOM 2669 N N . SER A 1 357 ? -11.127 2.447 0.136 1.00 98.25 357 SER A N 1
ATOM 2670 C CA . SER A 1 357 ? -12.530 2.766 -0.131 1.00 98.25 357 SER A CA 1
ATOM 2671 C C . SER A 1 357 ? -12.670 3.608 -1.405 1.00 98.25 357 SER A C 1
ATOM 2673 O O . SER A 1 357 ? -11.735 4.294 -1.820 1.00 98.25 357 SER A O 1
ATOM 2675 N N . ARG A 1 358 ? -13.864 3.603 -2.011 1.00 98.38 358 ARG A N 1
ATOM 2676 C CA . ARG A 1 358 ? -14.184 4.469 -3.160 1.00 98.38 358 ARG A CA 1
ATOM 2677 C C . ARG A 1 358 ? -13.801 5.929 -2.910 1.00 98.38 358 ARG A C 1
ATOM 2679 O O . ARG A 1 358 ? -13.132 6.527 -3.738 1.00 98.38 358 ARG A O 1
ATOM 2686 N N . ARG A 1 359 ? -14.170 6.458 -1.741 1.00 98.56 359 ARG A N 1
ATOM 2687 C CA . ARG A 1 359 ? -13.911 7.856 -1.370 1.00 98.56 359 ARG A CA 1
ATOM 2688 C C . ARG A 1 359 ? -12.423 8.156 -1.260 1.00 98.56 359 ARG A C 1
ATOM 2690 O O . ARG A 1 359 ? -11.989 9.245 -1.607 1.00 98.56 359 ARG A O 1
ATOM 2697 N N . VAL A 1 360 ? -11.638 7.195 -0.768 1.00 98.56 360 VAL A N 1
ATOM 2698 C CA . VAL A 1 360 ? -10.179 7.323 -0.728 1.00 98.56 360 VAL A CA 1
ATOM 2699 C C . VAL A 1 360 ? -9.614 7.376 -2.148 1.00 98.56 360 VAL A C 1
ATOM 2701 O O . VAL A 1 360 ? -8.783 8.236 -2.421 1.00 98.56 360 VAL A O 1
ATOM 2704 N N . LEU A 1 361 ? -10.082 6.510 -3.053 1.00 98.31 361 LEU A N 1
ATOM 2705 C CA . LEU A 1 361 ? -9.642 6.498 -4.453 1.00 98.31 361 LEU A CA 1
ATOM 2706 C C . LEU A 1 361 ? -10.027 7.791 -5.193 1.00 98.31 361 LEU A C 1
ATOM 2708 O O . LEU A 1 361 ? -9.174 8.391 -5.840 1.00 98.31 361 LEU A O 1
ATOM 2712 N N . GLU A 1 362 ? -11.265 8.267 -5.046 1.00 97.81 362 GLU A N 1
ATOM 2713 C CA . GLU A 1 362 ? -11.728 9.546 -5.616 1.00 97.81 362 GLU A CA 1
ATOM 2714 C C . GLU A 1 362 ? -10.858 10.708 -5.103 1.00 97.81 362 GLU A C 1
ATOM 2716 O O . GLU A 1 362 ? -10.246 11.427 -5.894 1.00 97.81 362 GLU A O 1
ATOM 2721 N N . ALA A 1 363 ? -10.629 10.780 -3.787 1.00 97.81 363 ALA A N 1
ATOM 2722 C CA . ALA A 1 363 ? -9.794 11.813 -3.175 1.00 97.81 363 ALA A CA 1
ATOM 2723 C C . ALA A 1 363 ? -8.314 11.794 -3.609 1.00 97.81 363 ALA A C 1
ATOM 2725 O O . ALA A 1 363 ? -7.634 12.826 -3.531 1.00 97.81 363 ALA A O 1
ATOM 2726 N N . VAL A 1 364 ? -7.788 10.642 -4.042 1.00 96.62 364 VAL A N 1
ATOM 2727 C CA . VAL A 1 364 ? -6.435 10.526 -4.611 1.00 96.62 364 VAL A CA 1
ATOM 2728 C C . VAL A 1 364 ? -6.358 11.206 -5.977 1.00 96.62 364 VAL A C 1
ATOM 2730 O O . VAL A 1 364 ? -5.348 11.864 -6.252 1.00 96.62 364 VAL A O 1
ATOM 2733 N N . PHE A 1 365 ? -7.407 11.091 -6.795 1.00 96.00 365 PHE A N 1
ATOM 2734 C CA . PHE A 1 365 ? -7.417 11.540 -8.187 1.00 96.00 365 PHE A CA 1
ATOM 2735 C C . PHE A 1 365 ? -8.057 12.913 -8.412 1.00 96.00 365 PHE A C 1
ATOM 2737 O O . PHE A 1 365 ? -7.618 13.621 -9.313 1.00 96.00 365 PHE A O 1
ATOM 2744 N N . ASP A 1 366 ? -9.011 13.361 -7.596 1.00 95.38 366 ASP A N 1
ATOM 2745 C CA . ASP A 1 366 ? -9.664 14.672 -7.764 1.00 95.38 366 ASP A CA 1
ATOM 2746 C C . ASP A 1 366 ? -8.712 15.880 -7.880 1.00 95.38 366 ASP A C 1
ATOM 2748 O O . ASP A 1 366 ? -9.008 16.825 -8.623 1.00 95.38 366 ASP A O 1
ATOM 2752 N N . PRO A 1 367 ? -7.543 15.904 -7.206 1.00 93.88 367 PRO A N 1
ATOM 2753 C CA . PRO A 1 367 ? -6.555 16.957 -7.423 1.00 93.88 367 PRO A CA 1
ATOM 2754 C C . PRO A 1 367 ? -5.964 17.016 -8.833 1.00 93.88 367 PRO A C 1
ATOM 2756 O O . PRO A 1 367 ? -5.417 18.057 -9.201 1.00 93.88 367 PRO A O 1
ATOM 2759 N N . LEU A 1 368 ? -6.052 15.942 -9.622 1.00 91.00 368 LEU A N 1
ATOM 2760 C CA . LEU A 1 368 ? -5.419 15.803 -10.936 1.00 91.00 368 LEU A CA 1
ATOM 2761 C C . LEU A 1 368 ? -6.240 16.464 -12.055 1.00 91.00 368 LEU A C 1
ATOM 2763 O O . LEU A 1 368 ? -6.362 15.915 -13.137 1.00 91.00 368 LEU A O 1
ATOM 2767 N N . ALA A 1 369 ? -6.806 17.650 -11.806 1.00 87.75 369 ALA A N 1
ATOM 2768 C CA . ALA A 1 369 ? -7.470 18.548 -12.764 1.00 87.75 369 ALA A CA 1
ATOM 2769 C C . ALA A 1 369 ? -7.918 17.908 -14.105 1.00 87.75 369 ALA A C 1
ATOM 2771 O O . ALA A 1 369 ? -7.363 18.228 -15.163 1.00 87.75 369 ALA A O 1
ATOM 2772 N N . PHE A 1 370 ? -8.894 17.001 -14.062 1.00 90.75 370 PHE A N 1
ATOM 2773 C CA . PHE A 1 370 ? -9.455 16.364 -15.255 1.00 90.75 370 PHE A CA 1
ATOM 2774 C C . PHE A 1 370 ? -10.294 17.363 -16.061 1.00 90.75 370 PHE A C 1
ATOM 2776 O O . PHE A 1 370 ? -10.905 18.290 -15.521 1.00 90.75 370 PHE A O 1
ATOM 2783 N N . SER A 1 371 ? -10.313 17.179 -17.374 1.00 91.62 371 SER A N 1
ATOM 2784 C CA . SER A 1 371 ? -11.050 17.993 -18.339 1.00 91.62 371 SER A CA 1
ATOM 2785 C C . SER A 1 371 ? -12.552 17.774 -18.199 1.00 91.62 371 SER A C 1
ATOM 2787 O O . SER A 1 371 ? -13.332 18.714 -18.380 1.00 91.62 371 SER A O 1
ATOM 2789 N N . ASN A 1 372 ? -12.960 16.552 -17.850 1.00 93.81 372 ASN A N 1
ATOM 2790 C CA . ASN A 1 372 ? -14.332 16.197 -17.539 1.00 93.81 372 ASN A CA 1
ATOM 2791 C C . ASN A 1 372 ? -14.424 15.642 -16.101 1.00 93.81 372 ASN A C 1
ATOM 2793 O O . ASN A 1 372 ? -13.778 14.650 -15.781 1.00 93.81 372 ASN A O 1
ATOM 2797 N N . PRO A 1 373 ? -15.258 16.235 -15.224 1.00 87.25 373 PRO A N 1
ATOM 2798 C CA . PRO A 1 373 ? -15.416 15.768 -13.845 1.00 87.25 373 PRO A CA 1
ATOM 2799 C C . PRO A 1 373 ? -15.860 14.304 -13.708 1.00 87.25 373 PRO A C 1
ATOM 2801 O O . PRO A 1 373 ? -15.593 13.689 -12.685 1.00 87.25 373 PRO A O 1
ATOM 2804 N N . GLY A 1 374 ? -16.541 13.742 -14.716 1.00 93.81 374 GLY A N 1
ATOM 2805 C CA . GLY A 1 374 ? -16.966 12.337 -14.694 1.00 93.81 374 GLY A CA 1
ATOM 2806 C C . GLY A 1 374 ? -15.830 11.330 -14.894 1.00 93.81 374 GLY A C 1
ATOM 2807 O O . GLY A 1 374 ? -16.025 10.147 -14.633 1.00 93.81 374 GLY A O 1
ATOM 2808 N N . ASP A 1 375 ? -14.657 11.780 -15.340 1.00 95.31 375 ASP A N 1
ATOM 2809 C CA . ASP A 1 375 ? -13.537 10.897 -15.663 1.00 95.31 375 ASP A CA 1
ATOM 2810 C C . ASP A 1 375 ? -12.937 10.256 -14.404 1.00 95.31 375 ASP A C 1
ATOM 2812 O O . ASP A 1 375 ? -12.603 9.075 -14.428 1.00 95.31 375 ASP A O 1
ATOM 2816 N N . VAL A 1 376 ? -12.888 10.989 -13.281 1.00 95.38 376 VAL A N 1
ATOM 2817 C CA . VAL A 1 376 ? -12.455 10.440 -11.981 1.00 95.38 376 VAL A CA 1
ATOM 2818 C C . VAL A 1 376 ? -13.391 9.324 -11.535 1.00 95.38 376 VAL A C 1
ATOM 2820 O O . VAL A 1 376 ? -12.933 8.241 -11.180 1.00 95.38 376 VAL A O 1
ATOM 2823 N N . THR A 1 377 ? -14.705 9.557 -11.592 1.00 95.81 377 THR A N 1
ATOM 2824 C CA . THR A 1 377 ? -15.697 8.543 -11.215 1.00 95.81 377 THR A CA 1
ATOM 2825 C C . THR A 1 377 ? -15.576 7.300 -12.091 1.00 95.81 377 THR A C 1
ATOM 2827 O O . THR A 1 377 ? -15.554 6.197 -11.555 1.00 95.81 377 THR A O 1
ATOM 2830 N N . ASN A 1 378 ? -15.433 7.462 -13.412 1.00 96.06 378 ASN A N 1
ATOM 2831 C CA . ASN A 1 378 ? -15.260 6.335 -14.331 1.00 96.06 378 ASN A CA 1
ATOM 2832 C C . ASN A 1 378 ? -13.970 5.555 -14.040 1.00 96.06 378 ASN A C 1
ATOM 2834 O O . ASN A 1 378 ? -14.007 4.332 -13.962 1.00 96.06 378 ASN A O 1
ATOM 2838 N N . LEU A 1 379 ? -12.847 6.247 -13.821 1.00 96.62 379 LEU A N 1
ATOM 2839 C CA . LEU A 1 379 ? -11.578 5.612 -13.461 1.00 96.62 379 LEU A CA 1
ATOM 2840 C C . LEU A 1 379 ? -11.707 4.808 -12.160 1.00 96.62 379 LEU A C 1
ATOM 2842 O O . LEU A 1 379 ? -11.261 3.667 -12.090 1.00 96.62 379 LEU A O 1
ATOM 2846 N N . VAL A 1 380 ? -12.341 5.373 -11.130 1.00 97.75 380 VAL A N 1
ATOM 2847 C CA . VAL A 1 380 ? -12.541 4.678 -9.848 1.00 97.75 380 VAL A CA 1
ATOM 2848 C C . VAL A 1 380 ? -13.523 3.512 -9.981 1.00 97.75 380 VAL A C 1
ATOM 2850 O O . VAL A 1 380 ? -13.311 2.473 -9.356 1.00 97.75 380 VAL A O 1
ATOM 2853 N N . ASP A 1 381 ? -14.563 3.642 -10.806 1.00 97.56 381 ASP A N 1
ATOM 2854 C CA . ASP A 1 381 ? -15.472 2.540 -11.139 1.00 97.56 381 ASP A CA 1
ATOM 2855 C C . ASP A 1 381 ? -14.717 1.380 -11.793 1.00 97.56 381 ASP A C 1
ATOM 2857 O O . ASP A 1 381 ? -14.889 0.237 -11.371 1.00 97.56 381 ASP A O 1
ATOM 2861 N N . GLU A 1 382 ? -13.850 1.666 -12.766 1.00 97.56 382 GLU A N 1
ATOM 2862 C CA . GLU A 1 382 ? -13.027 0.658 -13.438 1.00 97.56 382 GLU A CA 1
ATOM 2863 C C . GLU A 1 382 ? -12.003 0.021 -12.486 1.00 97.56 382 GLU A C 1
ATOM 2865 O O . GLU A 1 382 ? -11.842 -1.197 -12.497 1.00 97.56 382 GLU A O 1
ATOM 2870 N N . ILE A 1 383 ? -11.384 0.797 -11.587 1.00 97.56 383 ILE A N 1
ATOM 2871 C CA . ILE A 1 383 ? -10.478 0.268 -10.552 1.00 97.56 383 ILE A CA 1
ATOM 2872 C C . ILE A 1 383 ? -11.207 -0.695 -9.612 1.00 97.56 383 ILE A C 1
ATOM 2874 O O . ILE A 1 383 ? -10.692 -1.770 -9.299 1.00 97.56 383 ILE A O 1
ATOM 2878 N N . ILE A 1 384 ? -12.396 -0.316 -9.136 1.00 97.81 384 ILE A N 1
ATOM 2879 C CA . ILE A 1 384 ? -13.175 -1.151 -8.217 1.00 97.81 384 ILE A CA 1
ATOM 2880 C C . ILE A 1 384 ? -13.681 -2.403 -8.931 1.00 97.81 384 ILE A C 1
ATOM 2882 O O . ILE A 1 384 ? -13.569 -3.487 -8.367 1.00 97.81 384 ILE A O 1
ATOM 2886 N N . ALA A 1 385 ? -14.184 -2.269 -10.160 1.00 97.25 385 ALA A N 1
ATOM 2887 C CA . ALA A 1 385 ? -14.625 -3.408 -10.957 1.00 97.25 385 ALA A CA 1
ATOM 2888 C C . ALA A 1 385 ? -13.475 -4.393 -11.211 1.00 97.25 385 ALA A C 1
ATOM 2890 O O . ALA A 1 385 ? -13.657 -5.590 -11.011 1.00 97.25 385 ALA A O 1
ATOM 2891 N N . GLN A 1 386 ? -12.288 -3.887 -11.568 1.00 96.75 386 GLN A N 1
ATOM 2892 C CA . GLN A 1 386 ? -11.100 -4.710 -11.778 1.00 96.75 386 GLN A CA 1
ATOM 2893 C C . GLN A 1 386 ? -10.755 -5.506 -10.519 1.00 96.75 386 GLN A C 1
ATOM 2895 O O . GLN A 1 386 ? -10.708 -6.725 -10.590 1.00 96.75 386 GLN A O 1
ATOM 2900 N N . ARG A 1 387 ? -10.577 -4.857 -9.358 1.00 96.06 387 ARG A N 1
ATOM 2901 C CA . ARG A 1 387 ? -10.173 -5.565 -8.125 1.00 96.06 387 ARG A CA 1
ATOM 2902 C C . ARG A 1 387 ? -11.255 -6.471 -7.525 1.00 96.06 387 ARG A C 1
ATOM 2904 O O . ARG A 1 387 ? -10.932 -7.306 -6.691 1.00 96.06 387 ARG A O 1
ATOM 2911 N N . GLU A 1 388 ? -12.528 -6.275 -7.882 1.00 95.25 388 GLU A N 1
ATOM 2912 C CA . GLU A 1 388 ? -13.615 -7.201 -7.527 1.00 95.25 388 GLU A CA 1
ATOM 2913 C C . GLU A 1 388 ? -13.584 -8.479 -8.382 1.00 95.25 388 GLU A C 1
ATOM 2915 O O . GLU A 1 388 ? -14.054 -9.523 -7.925 1.00 95.25 388 GLU A O 1
ATOM 2920 N N . GLU A 1 389 ? -13.054 -8.402 -9.607 1.00 95.75 389 GLU A N 1
ATOM 2921 C CA . GLU A 1 389 ? -12.831 -9.557 -10.480 1.00 95.75 389 GLU A CA 1
ATOM 2922 C C . GLU A 1 389 ? -11.499 -10.246 -10.160 1.00 95.75 389 GLU A C 1
ATOM 2924 O O . GLU A 1 389 ? -11.483 -11.441 -9.869 1.00 95.75 389 GLU A O 1
ATOM 2929 N N . GLU A 1 390 ? -10.399 -9.489 -10.183 1.00 95.31 390 GLU A N 1
ATOM 2930 C CA . GLU A 1 390 ? -9.050 -9.939 -9.844 1.00 95.31 390 GLU A CA 1
ATOM 2931 C C . GLU A 1 390 ? -8.229 -8.788 -9.230 1.00 95.31 390 GLU A C 1
ATOM 2933 O O . GLU A 1 390 ? -8.149 -7.705 -9.824 1.00 95.31 390 GLU A O 1
ATOM 2938 N N . PRO A 1 391 ? -7.556 -9.000 -8.083 1.00 96.38 391 PRO A N 1
ATOM 2939 C CA . PRO A 1 391 ? -6.789 -7.951 -7.421 1.00 96.38 391 PRO A CA 1
ATOM 2940 C C . PRO A 1 391 ? -5.639 -7.446 -8.296 1.00 96.38 391 PRO A C 1
ATOM 2942 O O . PRO A 1 391 ? -5.046 -8.195 -9.080 1.00 96.38 391 PRO A O 1
ATOM 2945 N N . PHE A 1 392 ? -5.279 -6.172 -8.123 1.00 97.00 392 PHE A N 1
ATOM 2946 C CA . PHE A 1 392 ? -4.113 -5.612 -8.789 1.00 97.00 392 PHE A CA 1
ATOM 2947 C C . PHE A 1 392 ? -2.843 -6.269 -8.267 1.00 97.00 392 PHE A C 1
ATOM 2949 O O . PHE A 1 392 ? -2.601 -6.324 -7.057 1.00 97.00 392 PHE A O 1
ATOM 2956 N N . THR A 1 393 ? -2.004 -6.713 -9.196 1.00 95.06 393 THR A N 1
ATOM 2957 C CA . THR A 1 393 ? -0.751 -7.399 -8.884 1.00 95.06 393 THR A CA 1
ATOM 2958 C C . THR A 1 393 ? 0.410 -6.445 -8.748 1.00 95.06 393 THR A C 1
ATOM 2960 O O . THR A 1 393 ? 1.292 -6.678 -7.929 1.00 95.06 393 THR A O 1
ATOM 2963 N N . SER A 1 394 ? 0.453 -5.388 -9.549 1.00 93.44 394 SER A N 1
ATOM 2964 C CA . SER A 1 394 ? 1.573 -4.457 -9.574 1.00 93.44 394 SER A CA 1
ATOM 2965 C C . SER A 1 394 ? 1.214 -3.144 -10.242 1.00 93.44 394 SER A C 1
ATOM 2967 O O . SER A 1 394 ? 0.133 -2.969 -10.805 1.00 93.44 394 SER A O 1
ATOM 2969 N N . PHE A 1 395 ? 2.147 -2.195 -10.183 1.00 92.44 395 PHE A N 1
ATOM 2970 C CA . PHE A 1 395 ? 2.004 -0.957 -10.934 1.00 92.44 395 PHE A CA 1
ATOM 2971 C C . PHE A 1 395 ? 2.255 -1.194 -12.418 1.00 92.44 395 PHE A C 1
ATOM 2973 O O . PHE A 1 395 ? 1.487 -0.742 -13.262 1.00 92.44 395 PHE A O 1
ATOM 2980 N N . TYR A 1 396 ? 3.331 -1.914 -12.728 1.00 90.31 396 TYR A N 1
ATOM 2981 C CA . TYR A 1 396 ? 3.790 -2.138 -14.086 1.00 90.31 396 TYR A CA 1
ATOM 2982 C C . TYR A 1 396 ? 4.448 -3.513 -14.222 1.00 90.31 396 TYR A C 1
ATOM 2984 O O . TYR A 1 396 ? 5.262 -3.919 -13.386 1.00 90.31 396 TYR A O 1
ATOM 2992 N N . THR A 1 397 ? 4.136 -4.172 -15.333 1.00 89.19 397 THR A N 1
ATOM 2993 C CA . THR A 1 397 ? 4.738 -5.419 -15.800 1.00 89.19 397 THR A CA 1
ATOM 2994 C C . THR A 1 397 ? 4.863 -5.367 -17.320 1.00 89.19 397 THR A C 1
ATOM 2996 O O . THR A 1 397 ? 3.985 -4.845 -18.010 1.00 89.19 397 THR A O 1
ATOM 2999 N N . SER A 1 398 ? 5.960 -5.895 -17.852 1.00 83.94 398 SER A N 1
ATOM 3000 C CA . SER A 1 398 ? 6.179 -6.065 -19.293 1.00 83.94 398 SER A CA 1
ATOM 3001 C C . SER A 1 398 ? 5.534 -7.331 -19.859 1.00 83.94 398 SER A C 1
ATOM 3003 O O . SER A 1 398 ? 5.607 -7.583 -21.068 1.00 83.94 398 SER A O 1
ATOM 3005 N N . ASP A 1 399 ? 4.913 -8.142 -19.003 1.00 87.25 399 ASP A N 1
ATOM 3006 C CA . ASP A 1 399 ? 4.054 -9.230 -19.441 1.00 87.25 399 ASP A CA 1
ATOM 3007 C C . ASP A 1 399 ? 2.704 -8.669 -19.903 1.00 87.25 399 ASP A C 1
ATOM 3009 O O . ASP A 1 399 ? 1.809 -8.418 -19.103 1.00 87.25 399 ASP A O 1
ATOM 3013 N N . ASP A 1 400 ? 2.556 -8.484 -21.217 1.00 83.38 400 ASP A N 1
ATOM 3014 C CA . ASP A 1 400 ? 1.313 -8.010 -21.841 1.00 83.38 400 ASP A CA 1
ATOM 3015 C C . ASP A 1 400 ? 0.112 -8.949 -21.595 1.00 83.38 400 ASP A C 1
ATOM 3017 O O . ASP A 1 400 ? -1.022 -8.592 -21.915 1.00 83.38 400 ASP A O 1
ATOM 3021 N N . SER A 1 401 ? 0.342 -10.168 -21.088 1.00 86.94 401 SER A N 1
ATOM 3022 C CA . SER A 1 401 ? -0.734 -11.083 -20.704 1.00 86.94 401 SER A CA 1
ATOM 3023 C C . SER A 1 401 ? -1.249 -10.868 -19.279 1.00 86.94 401 SER A C 1
ATOM 3025 O O . SER A 1 401 ? -2.352 -11.323 -18.979 1.00 86.94 401 SER A O 1
ATOM 3027 N N . ASP A 1 402 ? -0.505 -10.160 -18.423 1.00 88.88 402 ASP A N 1
ATOM 3028 C CA . ASP A 1 402 ? -0.952 -9.810 -17.076 1.00 88.88 402 ASP A CA 1
ATOM 3029 C C . ASP A 1 402 ? -1.750 -8.504 -17.108 1.00 88.88 402 ASP A C 1
ATOM 3031 O O . ASP A 1 402 ? -1.214 -7.407 -16.966 1.00 88.88 402 ASP A O 1
ATOM 3035 N N . THR A 1 403 ? -3.064 -8.616 -17.277 1.00 90.75 403 THR A N 1
ATOM 3036 C CA . THR A 1 403 ? -3.979 -7.465 -17.291 1.00 90.75 403 THR A CA 1
ATOM 3037 C C . THR A 1 403 ? -4.209 -6.852 -15.909 1.00 90.75 403 THR A C 1
ATOM 3039 O O . THR A 1 403 ? -4.895 -5.839 -15.810 1.00 90.75 403 THR A O 1
ATOM 3042 N N . ARG A 1 404 ? -3.645 -7.434 -14.842 1.00 94.62 404 ARG A N 1
ATOM 3043 C CA . ARG A 1 404 ? -3.860 -7.000 -13.453 1.00 94.62 404 ARG A CA 1
ATOM 3044 C C . ARG A 1 404 ? -2.894 -5.907 -12.997 1.00 94.62 404 ARG A C 1
ATOM 3046 O O . ARG A 1 404 ? -2.987 -5.448 -11.860 1.00 94.62 404 ARG A O 1
ATOM 3053 N N . ALA A 1 405 ? -1.968 -5.466 -13.847 1.00 93.75 405 ALA A N 1
ATOM 3054 C CA . ALA A 1 405 ? -1.146 -4.305 -13.526 1.00 93.75 405 ALA A CA 1
ATOM 3055 C C . ALA A 1 405 ? -1.938 -3.004 -13.708 1.00 93.75 405 ALA A C 1
ATOM 3057 O O . ALA A 1 405 ? -2.614 -2.812 -14.722 1.00 93.75 405 ALA A O 1
ATOM 3058 N N . PHE A 1 406 ? -1.795 -2.072 -12.763 1.00 94.94 406 PHE A N 1
ATOM 3059 C CA . PHE A 1 406 ? -2.493 -0.783 -12.793 1.00 94.94 406 PHE A CA 1
ATOM 3060 C C . PHE A 1 406 ? -2.251 -0.014 -14.101 1.00 94.94 406 PHE A C 1
ATOM 3062 O O . PHE A 1 406 ? -3.183 0.550 -14.669 1.00 94.94 406 PHE A O 1
ATOM 3069 N N . TYR A 1 407 ? -1.020 -0.055 -14.620 1.00 91.56 407 TYR A N 1
ATOM 3070 C CA . TYR A 1 407 ? -0.659 0.555 -15.899 1.00 91.56 407 TYR A CA 1
ATOM 3071 C C . TYR A 1 407 ? -1.503 0.046 -17.077 1.00 91.56 407 TYR A C 1
ATOM 3073 O O . TYR A 1 407 ? -1.884 0.832 -17.940 1.00 91.56 407 TYR A O 1
ATOM 3081 N N . HIS A 1 408 ? -1.810 -1.253 -17.134 1.00 90.19 408 HIS A N 1
ATOM 3082 C CA . HIS A 1 408 ? -2.585 -1.821 -18.243 1.00 90.19 408 HIS A CA 1
ATOM 3083 C C . HIS A 1 408 ? -4.061 -1.445 -18.156 1.00 90.19 408 HIS A C 1
ATOM 3085 O O . HIS A 1 408 ? -4.652 -1.111 -19.184 1.00 90.19 408 HIS A O 1
ATOM 3091 N N . LEU A 1 409 ? -4.630 -1.435 -16.943 1.00 93.06 409 LEU A N 1
ATOM 3092 C CA . LEU A 1 409 ? -5.990 -0.946 -16.726 1.00 93.06 409 LEU A CA 1
ATOM 3093 C C . LEU A 1 409 ? -6.105 0.509 -17.173 1.00 93.06 409 LEU A C 1
ATOM 3095 O O . LEU A 1 409 ? -6.942 0.817 -18.012 1.00 93.06 409 LEU A O 1
ATOM 3099 N N . GLU A 1 410 ? -5.243 1.379 -16.650 1.00 89.50 410 GLU A N 1
ATOM 3100 C CA . GLU A 1 410 ? -5.264 2.819 -16.916 1.00 89.50 410 GLU A CA 1
ATOM 3101 C C . GLU A 1 410 ? -5.258 3.108 -18.424 1.00 89.50 410 GLU A C 1
ATOM 3103 O O . GLU A 1 410 ? -6.126 3.813 -18.929 1.00 89.50 410 GLU A O 1
ATOM 3108 N N . ARG A 1 411 ? -4.383 2.436 -19.178 1.00 87.38 411 ARG A N 1
ATOM 3109 C CA . ARG A 1 411 ? -4.299 2.576 -20.641 1.00 87.38 411 ARG A CA 1
ATOM 3110 C C . ARG A 1 411 ? -5.499 2.014 -21.403 1.00 87.38 411 ARG A C 1
ATOM 3112 O O . ARG A 1 411 ? -5.631 2.281 -22.601 1.00 87.38 411 ARG A O 1
ATOM 3119 N N . SER A 1 412 ? -6.330 1.210 -20.749 1.00 87.56 412 SER A N 1
ATOM 3120 C CA . SER A 1 412 ? -7.568 0.663 -21.305 1.00 87.56 412 SER A CA 1
ATOM 3121 C C . SER A 1 412 ? -8.804 1.505 -20.971 1.00 87.56 412 SER A C 1
ATOM 3123 O O . SER A 1 412 ? -9.799 1.400 -21.698 1.00 87.56 412 SER A O 1
ATOM 3125 N N . VAL A 1 413 ? -8.721 2.370 -19.947 1.00 90.44 413 VAL A N 1
ATOM 3126 C CA . VAL A 1 413 ? -9.813 3.253 -19.519 1.00 90.44 413 VAL A CA 1
ATOM 3127 C C . VAL A 1 413 ? -10.180 4.179 -20.669 1.00 90.44 413 VAL A C 1
ATOM 3129 O O . VAL A 1 413 ? -9.368 4.934 -21.210 1.00 90.44 413 VAL A O 1
ATOM 3132 N N . SER A 1 414 ? -11.445 4.133 -21.071 1.00 88.69 414 SER A N 1
ATOM 3133 C CA . SER A 1 414 ? -11.924 4.988 -22.151 1.00 88.69 414 SER A CA 1
ATOM 3134 C C . SER A 1 414 ? -12.260 6.388 -21.636 1.00 88.69 414 SER A C 1
ATOM 3136 O O . SER A 1 414 ? -12.909 6.545 -20.607 1.00 88.69 414 SER A O 1
ATOM 3138 N N . GLY A 1 415 ? -11.889 7.419 -22.396 1.00 87.19 415 GLY A N 1
ATOM 3139 C CA . GLY A 1 415 ? -12.309 8.800 -22.130 1.00 87.19 415 GLY A CA 1
ATOM 3140 C C . GLY A 1 415 ? -11.246 9.686 -21.491 1.00 87.19 415 GLY A C 1
ATOM 3141 O O . GLY A 1 415 ? -11.371 10.903 -21.609 1.00 87.19 415 GLY A O 1
ATOM 3142 N N . LEU A 1 416 ? -10.178 9.109 -20.938 1.00 91.62 416 LEU A N 1
ATOM 3143 C CA . LEU A 1 416 ? -9.018 9.879 -20.514 1.00 91.62 416 LEU A CA 1
ATOM 3144 C C . LEU A 1 416 ? -8.210 10.356 -21.729 1.00 91.62 416 LEU A C 1
ATOM 3146 O O . LEU A 1 416 ? -8.006 9.646 -22.720 1.00 91.62 416 LEU A O 1
ATOM 3150 N N . SER A 1 417 ? -7.799 11.619 -21.696 1.00 91.12 417 SER A N 1
ATOM 3151 C CA . SER A 1 417 ? -6.824 12.155 -22.636 1.00 91.12 417 SER A CA 1
ATOM 3152 C C . SER A 1 417 ? -5.420 11.713 -22.250 1.00 91.12 417 SER A C 1
ATOM 3154 O O . SER A 1 417 ? -5.115 11.510 -21.082 1.00 91.12 417 SER A O 1
ATOM 3156 N N . ASN A 1 418 ? -4.502 11.709 -23.218 1.00 88.69 418 ASN A N 1
ATOM 3157 C CA . ASN A 1 418 ? -3.124 11.300 -22.952 1.00 88.69 418 ASN A CA 1
ATOM 3158 C C . ASN A 1 418 ? -2.450 12.044 -21.778 1.00 88.69 418 ASN A C 1
ATOM 3160 O O . ASN A 1 418 ? -1.578 11.486 -21.124 1.00 88.69 418 ASN A O 1
ATOM 3164 N N . ALA A 1 419 ? -2.825 13.307 -21.547 1.00 88.06 419 ALA A N 1
ATOM 3165 C CA . ALA A 1 419 ? -2.289 14.119 -20.458 1.00 88.06 419 ALA A CA 1
ATOM 3166 C C . ALA A 1 419 ? -2.965 13.837 -19.104 1.00 88.06 419 ALA A C 1
ATOM 3168 O O . ALA A 1 419 ? -2.408 14.163 -18.060 1.00 88.06 419 ALA A O 1
ATOM 3169 N N . GLU A 1 420 ? -4.180 13.294 -19.093 1.00 91.12 420 GLU A N 1
ATOM 3170 C CA . GLU A 1 420 ? -4.825 12.788 -17.876 1.00 91.12 420 GLU A CA 1
ATOM 3171 C C . GLU A 1 420 ? -4.194 11.470 -17.465 1.00 91.12 420 GLU A C 1
ATOM 3173 O O . GLU A 1 420 ? -3.770 11.364 -16.317 1.00 91.12 420 GLU A O 1
ATOM 3178 N N . ASP A 1 421 ? -4.004 10.558 -18.417 1.00 90.69 421 ASP A N 1
ATOM 3179 C CA . ASP A 1 421 ? -3.305 9.291 -18.205 1.00 90.69 421 ASP A CA 1
ATOM 3180 C C . ASP A 1 421 ? -1.941 9.498 -17.541 1.00 90.69 421 ASP A C 1
ATOM 3182 O O . ASP A 1 421 ? -1.642 8.951 -16.480 1.00 90.69 421 ASP A O 1
ATOM 3186 N N . ASP A 1 422 ? -1.110 10.366 -18.130 1.00 88.19 422 ASP A N 1
ATOM 3187 C CA . ASP A 1 422 ? 0.240 10.620 -17.629 1.00 88.19 422 ASP A CA 1
ATOM 3188 C C . ASP A 1 422 ? 0.221 11.219 -16.206 1.00 88.19 422 ASP A C 1
ATOM 3190 O O . ASP A 1 422 ? 1.118 10.939 -15.409 1.00 88.19 422 ASP A O 1
ATOM 3194 N N . ARG A 1 423 ? -0.813 11.998 -15.845 1.00 89.88 423 ARG A N 1
ATOM 3195 C CA . ARG A 1 423 ? -0.989 12.532 -14.481 1.00 89.88 423 ARG A CA 1
ATOM 3196 C C . ARG A 1 423 ? -1.445 11.461 -13.498 1.00 89.88 423 ARG A C 1
ATOM 3198 O O . ARG A 1 423 ? -0.957 11.443 -12.370 1.00 89.88 423 ARG A O 1
ATOM 3205 N N . VAL A 1 424 ? -2.346 10.570 -13.912 1.00 92.69 424 VAL A N 1
ATOM 3206 C CA . VAL A 1 424 ? -2.777 9.412 -13.113 1.00 92.69 424 VAL A CA 1
ATOM 3207 C C . VAL A 1 424 ? -1.575 8.525 -12.809 1.00 92.69 424 VAL A C 1
ATOM 3209 O O . VAL A 1 424 ? -1.293 8.260 -11.639 1.00 92.69 424 VAL A O 1
ATOM 3212 N N . LEU A 1 425 ? -0.813 8.146 -13.838 1.00 91.12 425 LEU A N 1
ATOM 3213 C CA . LEU A 1 425 ? 0.391 7.329 -13.698 1.00 91.12 425 LEU A CA 1
ATOM 3214 C C . LEU A 1 425 ? 1.479 8.034 -12.880 1.00 91.12 425 LEU A C 1
ATOM 3216 O O . LEU A 1 425 ? 2.106 7.405 -12.031 1.00 91.12 425 LEU A O 1
ATOM 3220 N N . GLY A 1 426 ? 1.705 9.331 -13.094 1.00 87.69 426 GLY A N 1
ATOM 3221 C CA . GLY A 1 426 ? 2.685 10.111 -12.331 1.00 87.69 426 GLY A CA 1
ATOM 3222 C C . GLY A 1 426 ? 2.330 10.240 -10.848 1.00 87.69 426 GLY A C 1
ATOM 3223 O O . GLY A 1 426 ? 3.210 10.213 -9.993 1.00 87.69 426 GLY A O 1
ATOM 3224 N N . ASN A 1 427 ? 1.040 10.338 -10.519 1.00 90.31 427 ASN A N 1
ATOM 3225 C CA . ASN A 1 427 ? 0.585 10.427 -9.135 1.00 90.31 427 ASN A CA 1
ATOM 3226 C C . ASN A 1 427 ? 0.594 9.066 -8.419 1.00 90.31 427 ASN A C 1
ATOM 3228 O O . ASN A 1 427 ? 0.982 9.000 -7.251 1.00 90.31 427 ASN A O 1
ATOM 3232 N N . ALA A 1 428 ? 0.187 8.004 -9.120 1.00 91.50 428 ALA A N 1
ATOM 3233 C CA . ALA A 1 428 ? 0.078 6.645 -8.595 1.00 91.50 428 ALA A CA 1
ATOM 3234 C C . ALA A 1 428 ? 1.428 5.908 -8.477 1.00 91.50 428 ALA A C 1
ATOM 3236 O O . ALA A 1 428 ? 1.524 4.947 -7.712 1.00 91.50 428 ALA A O 1
ATOM 3237 N N . ASP A 1 429 ? 2.465 6.356 -9.191 1.00 88.50 429 ASP A N 1
ATOM 3238 C CA . ASP A 1 429 ? 3.826 5.816 -9.126 1.00 88.50 429 ASP A CA 1
ATOM 3239 C C . ASP A 1 429 ? 4.685 6.595 -8.105 1.00 88.50 429 ASP A C 1
ATOM 3241 O O . ASP A 1 429 ? 4.658 7.826 -8.029 1.00 88.50 429 ASP A O 1
ATOM 3245 N N . ALA A 1 430 ? 5.482 5.893 -7.298 1.00 82.00 430 ALA A N 1
ATOM 3246 C CA . ALA A 1 430 ? 6.491 6.521 -6.440 1.00 82.00 430 ALA A CA 1
ATOM 3247 C C . ALA A 1 430 ? 7.884 6.595 -7.076 1.00 82.00 430 ALA A C 1
ATOM 3249 O O . ALA A 1 430 ? 8.783 7.204 -6.488 1.00 82.00 430 ALA A O 1
ATOM 3250 N N . SER A 1 431 ? 8.074 6.020 -8.258 1.00 80.44 431 SER A N 1
ATOM 3251 C CA . SER A 1 431 ? 9.346 6.023 -8.962 1.00 80.44 431 SER A CA 1
ATOM 3252 C C . SER A 1 431 ? 9.626 7.347 -9.66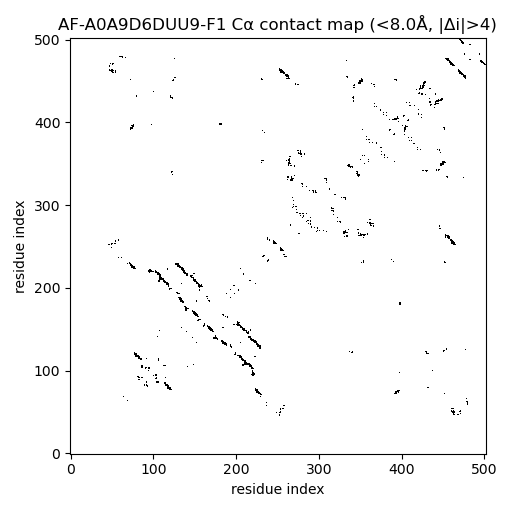8 1.00 80.44 431 SER A C 1
ATOM 3254 O O . SER A 1 431 ? 8.724 8.094 -10.039 1.00 80.44 431 SER A O 1
ATOM 3256 N N . SER A 1 432 ? 10.912 7.616 -9.916 1.00 74.56 432 SER A N 1
ATOM 3257 C CA . SER A 1 432 ? 11.333 8.707 -10.815 1.00 74.56 432 SER A CA 1
ATOM 3258 C C . SER A 1 432 ? 11.163 8.329 -12.288 1.00 74.56 432 SER A C 1
ATOM 3260 O O . SER A 1 432 ? 11.480 9.111 -13.185 1.00 74.56 432 SER A O 1
ATOM 3262 N N . LEU A 1 433 ? 10.702 7.104 -12.532 1.00 75.62 433 LEU A N 1
ATOM 3263 C CA . LEU A 1 433 ? 10.634 6.459 -13.821 1.00 75.62 433 LEU A CA 1
ATOM 3264 C C . LEU A 1 433 ? 9.186 6.124 -14.183 1.00 75.62 433 LEU A C 1
ATOM 3266 O O . LEU A 1 433 ? 8.921 5.063 -14.739 1.00 75.62 433 LEU A O 1
ATOM 3270 N N . SER A 1 434 ? 8.234 7.007 -13.866 1.00 74.94 434 SER A N 1
ATOM 3271 C CA . SER A 1 434 ? 6.851 6.783 -14.283 1.00 74.94 434 SER A CA 1
ATOM 3272 C C . SER A 1 434 ? 6.800 6.623 -15.814 1.00 74.94 434 SER A C 1
ATOM 3274 O O . SER A 1 434 ? 7.359 7.468 -16.529 1.00 74.94 434 SER A O 1
ATOM 3276 N N . PRO A 1 435 ? 6.176 5.547 -16.338 1.00 69.31 435 PRO A N 1
ATOM 3277 C CA . PRO A 1 435 ? 6.127 5.227 -17.760 1.00 69.31 435 PRO A CA 1
ATOM 3278 C C . PRO A 1 435 ? 5.090 6.131 -18.444 1.00 69.31 435 PRO A C 1
ATOM 3280 O O . PRO A 1 435 ? 4.038 5.699 -18.917 1.00 69.31 435 PRO A O 1
ATOM 3283 N N . THR A 1 436 ? 5.373 7.427 -18.438 1.00 73.38 436 THR A N 1
ATOM 3284 C CA . THR A 1 436 ? 4.585 8.438 -19.139 1.00 73.38 436 THR A CA 1
ATOM 3285 C C . THR A 1 436 ? 4.917 8.401 -20.624 1.00 73.38 436 THR A C 1
ATOM 3287 O O . THR A 1 436 ? 5.984 7.936 -21.037 1.00 73.38 436 THR A O 1
ATOM 3290 N N . ARG A 1 437 ? 3.980 8.843 -21.465 1.00 72.75 437 ARG A N 1
ATOM 3291 C CA . ARG A 1 437 ? 4.235 8.951 -22.908 1.00 72.75 437 ARG A CA 1
ATOM 3292 C C . ARG A 1 437 ? 5.399 9.916 -23.174 1.00 72.75 437 ARG A C 1
ATOM 3294 O O . ARG A 1 437 ? 5.669 10.820 -22.389 1.00 72.75 437 ARG A O 1
ATOM 3301 N N . GLU A 1 438 ? 6.073 9.758 -24.315 1.00 61.16 438 GLU A N 1
ATOM 3302 C CA . GLU A 1 438 ? 7.156 10.662 -24.724 1.00 61.16 438 GLU A CA 1
ATOM 3303 C C . GLU A 1 438 ? 6.672 12.129 -24.723 1.00 61.16 438 GLU A C 1
ATOM 3305 O O . GLU A 1 438 ? 5.786 12.508 -25.492 1.00 61.16 438 GLU A O 1
ATOM 3310 N N . GLY A 1 439 ? 7.247 12.953 -23.838 1.00 56.91 439 GLY A N 1
ATOM 3311 C CA . GLY A 1 439 ? 6.866 14.358 -23.647 1.00 56.91 439 GLY A CA 1
ATOM 3312 C C . GLY A 1 439 ? 5.797 14.621 -22.577 1.00 56.91 439 GLY A C 1
ATOM 3313 O O . GLY A 1 439 ? 5.425 15.780 -22.392 1.00 56.91 439 GLY A O 1
ATOM 3314 N N . GLY A 1 440 ? 5.322 13.589 -21.876 1.00 60.09 440 GLY A N 1
ATOM 3315 C CA . GLY A 1 440 ? 4.492 13.717 -20.680 1.00 60.09 440 GLY A CA 1
ATOM 3316 C C . GLY A 1 440 ? 5.279 14.308 -19.506 1.00 60.09 440 GLY A C 1
ATOM 3317 O O . GLY A 1 440 ? 6.472 14.049 -19.339 1.00 60.09 440 GLY A O 1
ATOM 3318 N N . ASN A 1 441 ? 4.620 15.128 -18.686 1.00 59.56 441 ASN A N 1
ATOM 3319 C CA . ASN A 1 441 ? 5.213 15.650 -17.456 1.00 59.56 441 ASN A CA 1
ATOM 3320 C C . ASN A 1 441 ? 4.922 14.661 -16.320 1.00 59.56 441 ASN A C 1
ATOM 3322 O O . ASN A 1 441 ? 3.845 14.691 -15.736 1.00 59.56 441 ASN A O 1
ATOM 3326 N N . ALA A 1 442 ? 5.888 13.802 -15.996 1.00 55.09 442 ALA A N 1
ATOM 3327 C CA . ALA A 1 442 ? 5.778 12.803 -14.928 1.00 55.09 442 ALA A CA 1
ATOM 3328 C C . ALA A 1 442 ? 5.668 13.386 -13.499 1.00 55.09 442 ALA A C 1
ATOM 3330 O O . ALA A 1 442 ? 5.535 12.633 -12.541 1.00 55.09 442 ALA A O 1
ATOM 3331 N N . GLU A 1 443 ? 5.747 14.711 -13.329 1.00 58.09 443 GLU A N 1
ATOM 3332 C CA . GLU A 1 443 ? 5.991 15.351 -12.026 1.00 58.09 443 GLU A CA 1
ATOM 3333 C C . GLU A 1 443 ? 4.748 15.955 -11.346 1.00 58.09 443 GLU A C 1
ATOM 3335 O O . GLU A 1 443 ? 4.867 16.574 -10.288 1.00 58.09 443 GLU A O 1
ATOM 3340 N N . ASP A 1 444 ? 3.544 15.734 -11.875 1.00 63.00 444 ASP A N 1
ATOM 3341 C CA . ASP A 1 444 ? 2.297 16.247 -11.283 1.00 63.00 444 ASP A CA 1
ATOM 3342 C C . ASP A 1 444 ? 1.760 15.344 -10.151 1.00 63.00 444 ASP A C 1
ATOM 3344 O O . ASP A 1 444 ? 0.555 15.166 -9.989 1.00 63.00 444 ASP A O 1
ATOM 3348 N N . ALA A 1 445 ? 2.636 14.751 -9.340 1.00 72.62 445 ALA A N 1
ATOM 3349 C CA . ALA A 1 445 ? 2.205 14.006 -8.162 1.00 72.62 445 ALA A CA 1
ATOM 3350 C C . ALA A 1 445 ? 1.694 14.981 -7.082 1.00 72.62 445 ALA A C 1
ATOM 3352 O O . ALA A 1 445 ? 2.455 15.752 -6.493 1.00 72.62 445 ALA A O 1
ATOM 3353 N N . VAL A 1 446 ? 0.384 14.948 -6.816 1.00 83.06 446 VAL A N 1
ATOM 3354 C CA . VAL A 1 446 ? -0.314 15.888 -5.915 1.00 83.06 446 VAL A CA 1
ATOM 3355 C C . VAL A 1 446 ? -0.729 15.229 -4.596 1.00 83.06 446 VAL A C 1
ATOM 3357 O O . VAL A 1 446 ? -0.875 15.909 -3.570 1.00 83.06 446 VAL A O 1
ATOM 3360 N N . THR A 1 447 ? -0.930 13.910 -4.593 1.00 87.88 447 THR A N 1
ATOM 3361 C CA . THR A 1 447 ? -1.414 13.157 -3.430 1.00 87.88 447 THR A CA 1
ATOM 3362 C C . THR A 1 447 ? -0.410 12.115 -2.967 1.00 87.88 447 THR A C 1
ATOM 3364 O O . THR A 1 447 ? 0.541 12.461 -2.263 1.00 87.88 447 THR A O 1
ATOM 3367 N N . THR A 1 448 ? -0.636 10.852 -3.301 1.00 91.44 448 THR A N 1
ATOM 3368 C CA . THR A 1 448 ? 0.130 9.710 -2.821 1.00 91.44 448 THR A CA 1
ATOM 3369 C C . THR A 1 448 ? 0.108 8.592 -3.850 1.00 91.44 448 THR A C 1
ATOM 3371 O O . THR A 1 448 ? -0.825 8.501 -4.646 1.00 91.44 448 THR A O 1
ATOM 3374 N N . GLU A 1 449 ? 1.149 7.771 -3.830 1.00 92.31 449 GLU A N 1
ATOM 3375 C CA . GLU A 1 449 ? 1.275 6.599 -4.687 1.00 92.31 449 GLU A CA 1
ATOM 3376 C C . GLU A 1 449 ? 0.385 5.435 -4.216 1.00 92.31 449 GLU A C 1
ATOM 3378 O O . GLU A 1 449 ? -0.135 5.438 -3.091 1.00 92.31 449 GLU A O 1
ATOM 3383 N N . PHE A 1 450 ? 0.286 4.393 -5.041 1.00 94.44 450 PHE A N 1
ATOM 3384 C CA . PHE A 1 450 ? -0.308 3.123 -4.633 1.00 94.44 450 PHE A CA 1
ATOM 3385 C C . PHE A 1 450 ? 0.726 2.098 -4.169 1.00 94.44 450 PHE A C 1
ATOM 3387 O O . PHE A 1 450 ? 1.886 2.090 -4.583 1.00 94.44 450 PHE A O 1
ATOM 3394 N N . CYS A 1 451 ? 0.263 1.198 -3.311 1.00 93.75 451 CYS A N 1
ATOM 3395 C CA . CYS A 1 451 ? 0.887 -0.085 -3.021 1.00 93.75 451 CYS A CA 1
ATOM 3396 C C . CYS A 1 451 ? -0.142 -1.202 -3.204 1.00 93.75 451 CYS A C 1
ATOM 3398 O O . CYS A 1 451 ? -1.311 -0.946 -3.498 1.00 93.75 451 CYS A O 1
ATOM 3400 N N . TYR A 1 452 ? 0.326 -2.433 -3.046 1.00 94.50 452 TYR A N 1
ATOM 3401 C CA . TYR A 1 452 ? -0.454 -3.644 -3.287 1.00 94.50 452 TYR A CA 1
ATOM 3402 C C . TYR A 1 452 ? -0.450 -4.557 -2.061 1.00 94.50 452 TYR A C 1
ATOM 3404 O O . TYR A 1 452 ? -1.023 -5.632 -2.116 1.00 94.50 452 TYR A O 1
ATOM 3412 N N . ASP A 1 453 ? 0.205 -4.140 -0.976 1.00 91.62 453 ASP A N 1
ATOM 3413 C CA . ASP A 1 453 ? 0.343 -4.873 0.276 1.00 91.62 453 ASP A CA 1
ATOM 3414 C C . ASP A 1 453 ? -0.125 -4.034 1.467 1.00 91.62 453 ASP A C 1
ATOM 3416 O O . ASP A 1 453 ? -0.152 -2.799 1.436 1.00 91.62 453 ASP A O 1
ATOM 3420 N N . SER A 1 454 ? -0.452 -4.722 2.547 1.00 89.81 454 SER A N 1
ATOM 3421 C CA . SER A 1 454 ? -0.970 -4.195 3.794 1.00 89.81 454 SER A CA 1
ATOM 3422 C C . SER A 1 454 ? 0.071 -4.393 4.888 1.00 89.81 454 SER A C 1
ATOM 3424 O O . SER A 1 454 ? 0.097 -5.370 5.628 1.00 89.81 454 SER A O 1
ATOM 3426 N N . GLY A 1 455 ? 0.938 -3.395 5.059 1.00 84.31 455 GLY A N 1
ATOM 3427 C CA . GLY A 1 455 ? 1.942 -3.419 6.128 1.00 84.31 455 GLY A CA 1
ATOM 3428 C C . GLY A 1 455 ? 1.362 -3.225 7.539 1.00 84.31 455 GLY A C 1
ATOM 3429 O O . GLY A 1 455 ? 2.102 -3.319 8.525 1.00 84.31 455 GLY A O 1
ATOM 3430 N N . VAL A 1 456 ? 0.072 -2.885 7.665 1.00 90.12 456 VAL A N 1
ATOM 3431 C CA . VAL A 1 456 ? -0.577 -2.540 8.936 1.00 90.12 456 VAL A CA 1
ATOM 3432 C C . VAL A 1 456 ? -2.051 -2.949 8.943 1.00 90.12 456 VAL A C 1
ATOM 3434 O O . VAL A 1 456 ? -2.836 -2.493 8.120 1.00 90.12 456 VAL A O 1
ATOM 3437 N N . PHE A 1 457 ? -2.453 -3.704 9.965 1.00 92.25 457 PHE A N 1
ATOM 3438 C CA . PHE A 1 457 ? -3.828 -4.152 10.168 1.00 92.25 457 PHE A CA 1
ATOM 3439 C C . PHE A 1 457 ? -4.396 -3.636 11.491 1.00 92.25 457 PHE A C 1
ATOM 3441 O O . PHE A 1 457 ? -3.748 -3.693 12.539 1.00 92.25 457 PHE A O 1
ATOM 3448 N N . LYS A 1 458 ? -5.657 -3.213 11.484 1.00 93.88 458 LYS A N 1
ATOM 3449 C CA . LYS A 1 458 ? -6.462 -2.966 12.679 1.00 93.88 458 LYS A CA 1
ATOM 3450 C C . LYS A 1 458 ? -7.367 -4.160 12.931 1.00 93.88 458 LYS A C 1
ATOM 3452 O O . LYS A 1 458 ? -8.223 -4.490 12.120 1.00 93.88 458 LYS A O 1
ATOM 3457 N N . VAL A 1 459 ? -7.222 -4.768 14.099 1.00 93.81 459 VAL A N 1
ATOM 3458 C CA . VAL A 1 459 ? -8.076 -5.865 14.551 1.00 93.81 459 VAL A CA 1
ATOM 3459 C C . VAL A 1 459 ? -9.010 -5.369 15.641 1.00 93.81 459 VAL A C 1
ATOM 3461 O O . VAL A 1 459 ? -8.551 -4.824 16.647 1.00 93.81 459 VAL A O 1
ATOM 3464 N N . GLU A 1 460 ? -10.309 -5.604 15.488 1.00 95.25 460 GLU A N 1
ATOM 3465 C CA . GLU A 1 460 ? -11.289 -5.433 16.561 1.00 95.25 460 GLU A CA 1
ATOM 3466 C C . GLU A 1 460 ? -11.885 -6.782 16.954 1.00 95.25 460 GLU A C 1
ATOM 3468 O O . GLU A 1 460 ? -12.226 -7.603 16.109 1.00 95.25 460 GLU A O 1
ATOM 3473 N N . SER A 1 461 ? -12.029 -7.022 18.252 1.00 95.81 461 SER A N 1
ATOM 3474 C CA . SER A 1 461 ? -12.641 -8.235 18.789 1.00 95.81 461 SER A CA 1
ATOM 3475 C C . SER A 1 461 ? -13.627 -7.888 19.890 1.00 95.81 461 SER A C 1
ATOM 3477 O O . SER A 1 461 ? -13.328 -7.075 20.766 1.00 95.81 461 SER A O 1
ATOM 3479 N N . VAL A 1 462 ? -14.803 -8.514 19.860 1.00 96.38 462 VAL A N 1
ATOM 3480 C CA . VAL A 1 462 ? -15.857 -8.320 20.860 1.00 96.38 462 VAL A CA 1
ATOM 3481 C C . VAL A 1 462 ? -16.026 -9.599 21.670 1.00 96.38 462 VAL A C 1
ATOM 3483 O O . VAL A 1 462 ? -16.445 -10.631 21.151 1.00 96.38 462 VAL A O 1
ATOM 3486 N N . GLY A 1 463 ? -15.710 -9.542 22.962 1.00 95.12 463 GLY A N 1
ATOM 3487 C CA . GLY A 1 463 ? -15.955 -10.617 23.923 1.00 95.12 463 GLY A CA 1
ATOM 3488 C C . GLY A 1 463 ? -17.303 -10.444 24.623 1.00 95.12 463 GLY A C 1
ATOM 3489 O O . GLY A 1 463 ? -17.638 -9.344 25.054 1.00 95.12 463 GLY A O 1
ATOM 3490 N N . GLY A 1 464 ? -18.060 -11.529 24.775 1.00 95.19 464 GLY A N 1
ATOM 3491 C CA . GLY A 1 464 ? -19.369 -11.573 25.428 1.00 95.19 464 GLY A CA 1
ATOM 3492 C C . GLY A 1 464 ? -19.393 -12.516 26.634 1.00 95.19 464 GLY A C 1
ATOM 3493 O O . GLY A 1 464 ? -19.024 -13.688 26.538 1.00 95.19 464 GLY A O 1
ATOM 3494 N N . PHE A 1 465 ? -19.850 -12.033 27.790 1.00 97.06 465 PHE A N 1
ATOM 3495 C CA . PHE A 1 465 ? -20.006 -12.837 29.008 1.00 97.06 465 PHE A CA 1
ATOM 3496 C C . PHE A 1 465 ? -21.149 -12.299 29.871 1.00 97.06 465 PHE A C 1
ATOM 3498 O O . PHE A 1 465 ? -21.191 -11.114 30.191 1.00 97.06 465 PHE A O 1
ATOM 3505 N N . ALA A 1 466 ? -22.069 -13.177 30.285 1.00 94.50 466 ALA A N 1
ATOM 3506 C CA . ALA A 1 466 ? -23.198 -12.829 31.159 1.00 94.50 466 ALA A CA 1
ATOM 3507 C C . ALA A 1 466 ? -24.022 -11.608 30.678 1.00 94.50 466 ALA A C 1
ATOM 3509 O O . ALA A 1 466 ? -24.431 -10.773 31.482 1.00 94.50 466 ALA A O 1
ATOM 3510 N N . GLY A 1 467 ? -24.245 -11.494 29.362 1.00 93.19 467 GLY A N 1
ATOM 3511 C CA . GLY A 1 467 ? -25.000 -10.394 28.744 1.00 93.19 467 GLY A CA 1
ATOM 3512 C C . GLY A 1 467 ? -24.240 -9.067 28.634 1.00 93.19 467 GLY A C 1
ATOM 3513 O O . GLY A 1 467 ? -24.807 -8.084 28.168 1.00 93.19 467 GLY A O 1
ATOM 3514 N N . ARG A 1 468 ? -22.971 -9.026 29.051 1.00 94.69 468 ARG A N 1
ATOM 3515 C CA . ARG A 1 468 ? -22.067 -7.888 28.866 1.00 94.69 468 ARG A CA 1
ATOM 3516 C C . ARG A 1 468 ? -21.163 -8.135 27.666 1.00 94.69 468 ARG A C 1
ATOM 3518 O O . ARG A 1 468 ? -20.855 -9.288 27.361 1.00 94.69 468 ARG A O 1
ATOM 3525 N N . ARG A 1 469 ? -20.724 -7.047 27.038 1.00 95.25 469 ARG A N 1
ATOM 3526 C CA . ARG A 1 469 ? -19.789 -7.040 25.912 1.00 95.25 469 ARG A CA 1
ATOM 3527 C C . ARG A 1 469 ? -18.589 -6.170 26.252 1.00 95.25 469 ARG A C 1
ATOM 3529 O O . ARG A 1 469 ? -18.731 -5.227 27.024 1.00 95.25 469 ARG A O 1
ATOM 3536 N N . LEU A 1 470 ? -17.437 -6.510 25.696 1.00 93.75 470 LEU A N 1
ATOM 3537 C CA . LEU A 1 470 ? -16.235 -5.687 25.728 1.00 93.75 470 LEU A CA 1
ATOM 3538 C C . LEU A 1 470 ? -15.577 -5.753 24.356 1.00 93.75 470 LEU A C 1
ATOM 3540 O O . LEU A 1 470 ? -15.339 -6.852 23.849 1.00 93.75 470 LEU A O 1
ATOM 3544 N N . ARG A 1 471 ? -15.271 -4.591 23.781 1.00 94.50 471 ARG A N 1
ATOM 3545 C CA . ARG A 1 471 ? -14.487 -4.480 22.553 1.00 94.50 471 ARG A CA 1
ATOM 3546 C C . ARG A 1 471 ? -13.019 -4.253 22.899 1.00 94.50 471 ARG A C 1
ATOM 3548 O O . ARG A 1 471 ? -12.704 -3.470 23.785 1.00 94.50 471 ARG A O 1
ATOM 3555 N N . VAL A 1 472 ? -12.126 -4.926 22.187 1.00 91.94 472 VAL A N 1
ATOM 3556 C CA . VAL A 1 472 ? -10.689 -4.643 22.189 1.00 91.94 472 VAL A CA 1
ATOM 3557 C C . VAL A 1 472 ? -10.273 -4.352 20.758 1.00 91.94 472 VAL A C 1
ATOM 3559 O O . VAL A 1 472 ? -10.613 -5.110 19.853 1.00 91.94 472 VAL A O 1
ATOM 3562 N N . THR A 1 473 ? -9.520 -3.273 20.574 1.00 91.50 473 THR A N 1
ATOM 3563 C CA . THR A 1 473 ? -8.919 -2.890 19.295 1.00 91.50 473 THR A CA 1
ATOM 3564 C C . THR A 1 473 ? -7.403 -3.013 19.415 1.00 91.50 473 THR A C 1
ATOM 3566 O O . THR A 1 473 ? -6.820 -2.635 20.431 1.00 91.50 473 THR A O 1
ATOM 3569 N N . THR A 1 474 ? -6.740 -3.571 18.410 1.00 89.19 474 THR A N 1
ATOM 3570 C CA . THR A 1 474 ? -5.281 -3.726 18.364 1.00 89.19 474 THR A CA 1
ATOM 3571 C C . THR A 1 474 ? -4.780 -3.411 16.964 1.00 89.19 474 THR A C 1
ATOM 3573 O O . THR A 1 474 ? -5.370 -3.863 15.990 1.00 89.19 474 THR A O 1
ATOM 3576 N N . ILE A 1 475 ? -3.692 -2.650 16.871 1.00 88.50 475 ILE A N 1
ATOM 3577 C CA . ILE A 1 475 ? -2.995 -2.384 15.610 1.00 88.50 475 ILE A CA 1
ATOM 3578 C C . ILE A 1 475 ? -1.824 -3.371 15.511 1.00 88.50 475 ILE A C 1
ATOM 3580 O O . ILE A 1 475 ? -1.053 -3.518 16.464 1.00 88.50 475 ILE A O 1
ATOM 3584 N N . LEU A 1 476 ? -1.728 -4.089 14.396 1.00 85.38 476 LEU A N 1
ATOM 3585 C CA . LEU A 1 476 ? -0.729 -5.117 14.097 1.00 85.38 476 LEU A CA 1
ATOM 3586 C C . LEU A 1 476 ? 0.084 -4.693 12.873 1.00 85.38 476 LEU A C 1
ATOM 3588 O O . LEU A 1 476 ? -0.489 -4.204 11.908 1.00 85.38 476 LEU A O 1
ATOM 3592 N N . GLY A 1 477 ? 1.408 -4.842 12.916 1.00 78.81 477 GLY A N 1
ATOM 3593 C CA . GLY A 1 477 ? 2.268 -4.546 11.765 1.00 78.81 477 GLY A CA 1
ATOM 3594 C C . GLY A 1 477 ? 2.563 -5.778 10.914 1.00 78.81 477 GLY A C 1
ATOM 3595 O O . GLY A 1 477 ? 2.285 -6.898 11.346 1.00 78.81 477 GLY A O 1
ATOM 3596 N N . ASP A 1 478 ? 3.212 -5.531 9.775 1.00 60.78 478 ASP A N 1
ATOM 3597 C CA . ASP A 1 478 ? 3.666 -6.381 8.648 1.00 60.78 478 ASP A CA 1
ATOM 3598 C C . ASP A 1 478 ? 4.054 -7.849 8.945 1.00 60.78 478 ASP A C 1
ATOM 3600 O O . ASP A 1 478 ? 4.114 -8.692 8.064 1.00 60.78 478 ASP A O 1
ATOM 3604 N N . ARG A 1 479 ? 4.321 -8.231 10.198 1.00 51.38 479 ARG A N 1
ATOM 3605 C CA . ARG A 1 479 ? 4.735 -9.608 10.549 1.00 51.38 479 ARG A CA 1
ATOM 3606 C C . ARG A 1 479 ? 3.919 -10.253 11.654 1.00 51.38 479 ARG A C 1
ATOM 3608 O O . ARG A 1 479 ? 4.406 -11.159 12.331 1.00 51.38 479 ARG A O 1
ATOM 3615 N N . GLY A 1 480 ? 2.743 -9.705 11.956 1.00 43.06 480 GLY A N 1
ATOM 3616 C CA . GLY A 1 480 ? 1.978 -10.062 13.153 1.00 43.06 480 GLY A CA 1
ATOM 3617 C C . GLY A 1 480 ? 2.732 -9.774 14.460 1.00 43.06 480 GLY A C 1
ATOM 3618 O O . GLY A 1 480 ? 2.250 -10.094 15.543 1.00 43.06 480 GLY A O 1
ATOM 3619 N N . ASN A 1 481 ? 3.916 -9.159 14.400 1.00 39.94 481 ASN A N 1
ATOM 3620 C CA . ASN A 1 481 ? 4.625 -8.696 15.578 1.00 39.94 481 ASN A CA 1
ATOM 3621 C C . ASN A 1 481 ? 3.935 -7.434 16.090 1.00 39.94 481 ASN A C 1
ATOM 3623 O O . ASN A 1 481 ? 3.592 -6.535 15.327 1.00 39.94 481 ASN A O 1
ATOM 3627 N N . ARG A 1 482 ? 3.803 -7.328 17.414 1.00 47.28 482 ARG A N 1
ATOM 3628 C CA . ARG A 1 482 ? 3.252 -6.137 18.079 1.00 47.28 482 ARG A CA 1
ATOM 3629 C C . ARG A 1 482 ? 4.187 -4.919 18.001 1.00 47.28 482 ARG A C 1
ATOM 3631 O O . ARG A 1 482 ? 3.970 -3.956 18.720 1.00 47.28 482 ARG A O 1
ATOM 3638 N N . THR A 1 483 ? 5.250 -4.947 17.205 1.00 42.53 483 THR A N 1
ATOM 3639 C CA . THR A 1 483 ? 6.275 -3.899 17.172 1.00 42.53 483 THR A CA 1
ATOM 3640 C C . THR A 1 483 ? 6.254 -3.207 15.820 1.00 42.53 483 THR A C 1
ATOM 3642 O O . THR A 1 483 ? 6.717 -3.764 14.829 1.00 42.53 483 THR A O 1
ATOM 3645 N N . PHE A 1 484 ? 5.741 -1.979 15.798 1.00 41.50 484 PHE A N 1
ATOM 3646 C CA . PHE A 1 484 ? 5.957 -1.064 14.685 1.00 41.50 484 PHE A CA 1
ATOM 3647 C C . PHE A 1 484 ? 7.344 -0.443 14.803 1.00 41.50 484 PHE A C 1
ATOM 3649 O O . PHE A 1 484 ? 7.805 -0.131 15.901 1.00 41.50 484 PHE A O 1
ATOM 3656 N N . THR A 1 485 ? 8.007 -0.274 13.662 1.00 34.53 485 THR A N 1
ATOM 3657 C CA . THR A 1 485 ? 9.194 0.578 13.559 1.00 34.53 485 THR A CA 1
ATOM 3658 C C . THR A 1 485 ? 8.693 1.904 13.012 1.00 34.53 485 THR A C 1
ATOM 3660 O O . THR A 1 485 ? 8.346 1.990 11.839 1.00 34.53 485 THR A O 1
ATOM 3663 N N . THR A 1 486 ? 8.555 2.909 13.867 1.00 34.19 486 THR A N 1
ATOM 3664 C CA . THR A 1 486 ? 8.266 4.277 13.437 1.00 34.19 486 THR A CA 1
ATOM 3665 C C . THR A 1 486 ? 9.568 5.031 13.150 1.00 34.19 486 THR A C 1
ATOM 3667 O O . THR A 1 486 ? 10.664 4.557 13.463 1.00 34.19 486 THR A O 1
ATOM 3670 N N . ALA A 1 487 ? 9.451 6.166 12.456 1.00 34.88 487 ALA A N 1
ATOM 3671 C CA . ALA A 1 487 ? 10.555 6.994 11.974 1.00 34.88 487 ALA A CA 1
ATOM 3672 C C . ALA A 1 487 ? 11.618 7.303 13.050 1.00 34.88 487 ALA A C 1
ATOM 3674 O O . ALA A 1 487 ? 11.324 7.365 14.244 1.00 34.88 487 ALA A O 1
ATOM 3675 N N . VAL A 1 488 ? 12.861 7.558 12.617 1.00 32.34 488 VAL A N 1
ATOM 3676 C CA . VAL A 1 488 ? 13.969 7.997 13.486 1.00 32.34 488 VAL A CA 1
ATOM 3677 C C . VAL A 1 488 ? 13.594 9.333 14.140 1.00 32.34 488 VAL A C 1
ATOM 3679 O O . VAL A 1 488 ? 13.747 10.397 13.549 1.00 32.34 488 VAL A O 1
ATOM 3682 N N . GLY A 1 489 ? 13.055 9.257 15.351 1.00 33.12 489 GLY A N 1
ATOM 3683 C CA . GLY A 1 489 ? 12.443 10.378 16.065 1.00 33.12 489 GLY A CA 1
ATOM 3684 C C . GLY A 1 489 ? 11.396 9.909 17.070 1.00 33.12 489 GLY A C 1
ATOM 3685 O O . GLY A 1 489 ? 11.261 10.519 18.128 1.00 33.12 489 GLY A O 1
ATOM 3686 N N . ASP A 1 490 ? 10.756 8.769 16.803 1.00 34.81 490 ASP A N 1
ATOM 3687 C CA . ASP A 1 490 ? 9.909 8.095 17.777 1.00 34.81 490 ASP A CA 1
ATOM 3688 C C . ASP A 1 490 ? 10.775 7.318 18.765 1.00 34.81 490 ASP A C 1
ATOM 3690 O O . ASP A 1 490 ? 11.397 6.293 18.468 1.00 34.81 490 ASP A O 1
ATOM 3694 N N . THR A 1 491 ? 10.850 7.831 19.985 1.00 28.42 491 THR A N 1
ATOM 3695 C CA . THR A 1 491 ? 11.412 7.102 21.114 1.00 28.42 491 THR A CA 1
ATOM 3696 C C . THR A 1 491 ? 10.647 5.798 21.317 1.00 28.42 491 THR A C 1
ATOM 3698 O O . THR A 1 491 ? 9.540 5.812 21.837 1.00 28.42 491 THR A O 1
ATOM 3701 N N . VAL A 1 492 ? 11.270 4.686 20.914 1.00 29.56 492 VAL A N 1
ATOM 3702 C CA . VAL A 1 492 ? 11.087 3.303 21.391 1.00 29.56 492 VAL A CA 1
ATOM 3703 C C . VAL A 1 492 ? 9.780 3.083 22.172 1.00 29.56 492 VAL A C 1
ATOM 3705 O O . VAL A 1 492 ? 9.788 3.022 23.401 1.00 29.56 492 VAL A O 1
ATOM 3708 N N . SER A 1 493 ? 8.660 2.923 21.465 1.00 26.11 493 SER A N 1
ATOM 3709 C CA . SER A 1 493 ? 7.430 2.391 22.052 1.00 26.11 493 SER A CA 1
ATOM 3710 C C . SER A 1 493 ? 7.108 1.057 21.392 1.00 26.11 493 SER A C 1
ATOM 3712 O O . SER A 1 493 ? 6.678 0.974 20.244 1.00 26.11 493 SER A O 1
ATOM 3714 N N . ALA A 1 494 ? 7.384 -0.018 22.126 1.00 28.47 494 ALA A N 1
ATOM 3715 C CA . ALA A 1 494 ? 6.907 -1.346 21.796 1.00 28.47 494 ALA A CA 1
ATOM 3716 C C . ALA A 1 494 ? 5.372 -1.338 21.834 1.00 28.47 494 ALA A C 1
ATOM 3718 O O . ALA A 1 494 ? 4.807 -1.152 22.904 1.00 28.47 494 ALA A O 1
ATOM 3719 N N . GLY A 1 495 ? 4.730 -1.542 20.682 1.00 29.55 495 GLY A N 1
ATOM 3720 C CA . GLY A 1 495 ? 3.315 -1.889 20.533 1.00 29.55 495 GLY A CA 1
ATOM 3721 C C . GLY A 1 495 ? 2.320 -1.106 21.376 1.00 29.55 495 GLY A C 1
ATOM 3722 O O . GLY A 1 495 ? 2.055 -1.455 22.525 1.00 29.55 495 GLY A O 1
ATOM 3723 N N . TYR A 1 496 ? 1.652 -0.127 20.771 1.00 37.56 496 TYR A N 1
ATOM 3724 C CA . TYR A 1 496 ? 0.484 0.489 21.391 1.00 37.56 496 TYR A CA 1
ATOM 3725 C C . TYR A 1 496 ? -0.677 -0.522 21.490 1.00 37.56 496 TYR A C 1
ATOM 3727 O O . TYR A 1 496 ? -1.502 -0.663 20.590 1.00 37.56 496 TYR A O 1
ATOM 3735 N N . ARG A 1 497 ? -0.777 -1.218 22.630 1.00 37.31 497 ARG A N 1
ATOM 3736 C CA . ARG A 1 497 ? -2.026 -1.824 23.112 1.00 37.31 497 ARG A CA 1
ATOM 3737 C C . ARG A 1 497 ? -2.877 -0.696 23.688 1.00 37.31 497 ARG A C 1
ATOM 3739 O O . ARG A 1 497 ? -2.698 -0.312 24.842 1.00 37.31 497 ARG A O 1
ATOM 3746 N N . ARG A 1 498 ? -3.787 -0.140 22.888 1.00 39.34 498 ARG A N 1
ATOM 3747 C CA . ARG A 1 498 ? -4.760 0.844 23.372 1.00 39.34 498 ARG A CA 1
ATOM 3748 C C . ARG A 1 498 ? -6.060 0.131 23.719 1.00 39.34 498 ARG A C 1
ATOM 3750 O O . ARG A 1 498 ? -6.852 -0.211 22.850 1.00 39.34 498 ARG A O 1
ATOM 3757 N N . GLU A 1 499 ? -6.273 -0.101 25.007 1.00 34.00 499 GLU A N 1
ATOM 3758 C CA . GLU A 1 499 ? -7.541 -0.620 25.515 1.00 34.00 499 GLU A CA 1
ATOM 3759 C C . GLU A 1 499 ? -8.591 0.495 25.433 1.00 34.00 499 GLU A C 1
ATOM 3761 O O . GLU A 1 499 ? -8.633 1.389 26.279 1.00 34.00 499 GLU A O 1
ATOM 3766 N N . ARG A 1 500 ? -9.422 0.489 24.384 1.00 32.09 500 ARG A N 1
ATOM 3767 C CA . ARG A 1 500 ? -10.671 1.256 24.400 1.00 32.09 500 ARG A CA 1
ATOM 3768 C C . ARG A 1 500 ? -11.698 0.462 25.190 1.00 32.09 500 ARG A C 1
ATOM 3770 O O . ARG A 1 500 ? -12.182 -0.561 24.725 1.00 32.09 500 ARG A O 1
ATOM 3777 N N . PHE A 1 501 ? -12.000 0.930 26.394 1.00 29.06 501 PHE A N 1
ATOM 3778 C CA . PHE A 1 501 ? -13.154 0.459 27.147 1.00 29.06 501 PHE A CA 1
ATOM 3779 C C . PHE A 1 501 ? -14.380 1.231 26.649 1.00 29.06 501 PHE A C 1
ATOM 3781 O O . PHE A 1 501 ? -14.605 2.361 27.081 1.00 29.06 501 PHE A O 1
ATOM 3788 N N . GLU A 1 502 ? -15.124 0.644 25.712 1.00 29.80 502 GLU A N 1
ATOM 3789 C CA . GLU A 1 502 ? -16.491 1.070 25.372 1.00 29.80 502 GLU A CA 1
ATOM 3790 C C . GLU A 1 502 ? -17.526 0.146 26.012 1.00 29.80 502 GLU A C 1
ATOM 3792 O O . GLU A 1 502 ? -17.331 -1.096 25.955 1.00 29.80 502 GLU A O 1
#

Radius of gyration: 32.23 Å; Cα contacts (8 Å, |Δi|>4): 1052; chains: 1; bounding box: 68×48×144 Å

Solvent-accessible surface area (backbone atoms only — not comparable to full-atom values): 26590 Å² total; per-residue (Å²): 142,77,88,78,68,63,66,63,50,55,53,52,49,51,50,52,49,53,51,49,53,49,52,53,52,51,51,50,53,50,50,53,54,48,51,52,49,51,52,50,50,53,52,50,52,53,49,20,48,54,30,9,50,52,32,46,55,52,49,42,51,44,58,40,48,40,80,74,62,63,82,52,61,16,52,32,53,32,35,38,79,40,64,50,70,70,29,72,50,74,74,45,44,56,34,26,53,40,81,78,75,85,58,57,36,58,19,49,4,48,78,88,32,23,27,43,29,37,22,48,40,53,64,60,64,66,86,51,56,64,76,41,37,30,38,27,45,37,40,24,22,49,88,76,90,70,57,53,15,30,41,37,41,42,47,26,72,76,67,45,84,85,38,89,83,56,70,71,34,79,47,69,36,81,41,72,53,65,64,67,75,63,36,68,66,38,80,49,43,87,66,50,91,71,50,62,74,56,54,60,29,77,30,18,33,40,35,43,34,16,22,74,11,90,75,28,31,30,30,33,35,25,50,38,42,34,39,29,26,48,40,45,47,53,84,39,46,64,52,62,43,72,75,60,77,65,63,37,79,58,89,88,29,24,26,50,42,62,49,48,42,65,30,14,24,25,49,29,70,75,45,54,29,52,56,26,49,17,38,38,34,36,68,65,72,37,55,63,74,58,19,46,51,31,21,51,35,48,56,59,49,33,74,80,51,62,61,92,43,67,70,58,56,62,73,31,67,83,46,43,70,71,58,47,68,59,47,52,86,49,46,27,63,53,55,58,69,40,77,76,40,57,34,65,97,52,55,31,41,42,27,12,68,39,57,34,47,69,52,50,52,43,15,51,49,66,76,63,74,61,96,48,81,64,53,54,56,51,51,47,51,52,53,52,54,44,41,73,77,48,55,54,34,27,60,42,54,82,36,86,82,57,66,40,17,51,54,54,46,59,77,64,54,82,87,67,48,77,72,48,49,21,31,52,47,13,19,42,33,32,39,85,71,44,92,41,60,96,88,50,68,51,76,60,35,63,44,47,23,48,32,36,40,56,49,18,36,40,35,40,8,31,2,33,41,94,93,42,68,30,48,38,47,41,64,33,30,72,74,59,40,56,56,63,86,68,64,98,80,63,77,87,62,77,38,75,77,54,81,51,91,102

Mean predicted aligned error: 7.23 Å

Nearest PDB structures (foldseek):
  8iqe-assembly1_B  TM=5.461E-01  e=1.345E-02  Klebsiella phage VLC6
  7vbo-assembly1_A  TM=5.084E-01  e=7.510E-03  Defluviitalea phaphyphila
  6k2y-assembly1_B  TM=4.946E-01  e=7.071E-01  Homo sapiens
  2wff-assembly1_2  TM=3.096E-01  e=2.950E-01  Equine rhinitis A virus
  1d3e-assembly1_2  TM=2.776E-01  e=1.003E+00  Human rhinovirus sp.

pLDDT: mean 88.19, std 14.81, range [26.11, 98.75]

Sequence (502 aa):
MRARGKEGFLLLFAFMLMTTLTVIAAALLFLVAHQTRDAAARTQDLKLLNLAEAGIERAMREIRREAESSTETGTADLRGATTGGTAGTSAQRNRVRYTGDGDALTLDAAGGGTNVVLGDFDLNYLGTRITHVSLGCRYRKSSGGGTSPRLEILYTTNGSFPEAGNSSFDAVAGSGSYNASPYVALDITADRTWTWPVIADPDFKIRARAYDSSNRDLEMDYLFLSVTYEIDAADEPWATGTYDTFPKSLGGGTVESVTIADEQGKAHLNTASQPLLRYLMEEHGVAAGVAAVVATNIVNARASNPFDSIEEVKQVSGMTAAIYDAIEPDITVYSRINTSAQGPAAPRAPININTASRRVLEAVFDPLAFSNPGDVTNLVDEIIAQREEEPFTSFYTSDDSDTRAFYHLERSVSGLSNAEDDRVLGNADASSLSPTREGGNAEDAVTTEFCYDSGVFKVESVGGFAGRRLRVTTILGDRGNRTFTTAVGDTVSAGYRRERFE